Protein AF-0000000079867240 (afdb_homodimer)

Organism: NCBI:txid29920

pLDDT: mean 91.41, std 11.74, range [31.97, 98.94]

Foldseek 3Di:
DPPLPQQAEAEEEEQDDDPLAQSVLVQLVLQVLLCVLDDVRYGYDYLCVQFPDGQQLDADDDPDFQVPDDALVPQPDPNLSRLLVSLLRHQAYEYEFEADPLETDSSNVRSVRSHAQSQAQHEYEYAYEEQWQSVSHVVVVVCCNCPVRVYHDQYYGGYHDDPCNVVHSDYRHNVDGDPSCVVCSVVSSVSSNRNVVVRVD/DPPLPQQAEAEEEEQDDDPLAQSVLVQLVLQVLLCVLDDVRYGYDYLCVQFPDGQQLDADDDPDFQVPDDALVPQPDPNLSRSLVSLLRHQAYEYEFEADPLETDSSNVRSVRSHAQSQAQHEYEYAYEEQWQSVSHVVVVVCCNCPVRVYHDQYYGGYHDDPCCVVHSDYRHNVDGDPSCVVCSVVSSVSSNRNVVVSVD

Solvent-accessible surface area (backbone atoms only — not comparable to full-atom values): 21250 Å² total; per-residue (Å²): 132,79,70,75,80,76,48,64,38,27,30,35,42,68,30,65,74,40,76,75,47,48,61,62,19,50,48,50,44,49,38,54,50,41,49,70,65,32,66,95,57,47,47,58,40,54,43,64,74,61,39,96,52,68,72,52,41,50,64,63,50,66,67,67,57,33,79,79,49,88,49,44,83,70,47,88,48,68,40,53,21,45,48,42,49,38,51,57,62,30,71,32,38,34,40,39,32,54,37,49,54,49,22,59,40,15,32,38,44,14,46,54,58,63,44,36,68,64,38,50,62,34,39,28,39,40,35,27,24,29,77,74,10,16,58,53,18,48,55,50,44,48,45,22,41,39,65,39,35,38,25,36,72,77,35,76,47,61,43,58,44,56,66,62,57,67,78,46,91,47,56,56,37,65,89,59,65,58,72,77,54,63,79,44,45,63,60,51,47,51,40,48,50,55,56,51,56,61,67,76,102,132,79,69,76,78,77,49,65,40,27,30,36,42,69,30,66,73,39,74,72,48,48,62,64,20,49,48,51,43,48,36,52,50,41,48,70,67,34,64,98,59,47,46,60,38,54,43,62,74,64,40,94,52,68,74,52,41,49,64,63,50,65,68,67,60,34,79,79,50,88,49,43,84,70,47,88,47,68,40,52,22,45,48,42,48,38,49,56,61,30,71,31,37,36,40,38,31,55,38,48,54,49,22,60,41,14,32,37,43,16,45,55,58,62,46,36,69,64,39,50,62,35,40,27,37,42,36,26,24,29,79,74,11,16,57,54,18,48,56,50,45,49,44,22,40,40,65,39,37,37,25,35,72,77,35,75,48,62,43,58,44,58,67,61,56,67,79,45,90,46,58,53,37,62,90,60,64,58,72,78,54,64,80,44,46,64,62,52,45,50,40,47,50,55,55,51,58,62,64,76,103

Nearest PDB structures (foldseek):
  1t0i-assembly1_A  TM=8.125E-01  e=3.153E-17  Saccharomyces cerevisiae
  1t0i-assembly1_B  TM=8.218E-01  e=8.470E-16  Saccharomyces cerevisiae
  2fzv-assembly1_C  TM=6.997E-01  e=1.819E-07  Shigella flexneri 2a str. 2457T
  2fzv-assembly1_D  TM=6.361E-01  e=6.736E-08  Shigella flexneri 2a str. 2457T
  1t5b-assembly1_B  TM=5.111E-01  e=1.510E-07  Salmonella enterica subsp. enterica serovar Typhimurium

Radius of gyration: 22.28 Å; Cα contacts (8 Å, |Δi|>4): 803; chains: 2; bounding box: 50×84×54 Å

InterPro domains:
  IPR005025 NADPH-dependent FMN reductase-like domain [PF03358] (11-161)
  IPR029039 Flavoprotein-like superfamily [G3DSA:3.40.50.360] (10-185)
  IPR029039 Flavoprotein-like superfamily [SSF52218] (12-159)
  IPR050712 NAD(P)H-dependent reductase [PTHR30543] (10-150)

Secondary structure (DSSP, 8-state):
---------EEEEE----SS-SHHHHHHHHHHHHHHHS-TT--EEEGGGG-SS----S----SS-GGG--SGGGSSSHHHHHHHHHHHH-S-EEEEEE-BTTB--HHHHHHHHT-SGGGTT-EEEEEEEETTTTHHHHHHHHIIIIIIS--EEEEEEEEEPPTHHHHSS----STT--GGGHHHHHHHHHHHHHHHHHHH-/---------EEEEE----SS-SHHHHHHHHHHHHHHHS-TT--EEEGGGG-SS----S----SS-GGG--SGGGSSSHHHHHHHHHHHH-S-EEEEEEPBTTB--HHHHHHHHT-SGGGTT-EEEEEEEETTTTHHHHHHHHIIIIIIS--EEEEEEEEEPPTHHHHSS----STT--GGGHHHHHHHHHHHHHHHHHHH-

Structure (mmCIF, N/CA/C/O backbone):
data_AF-0000000079867240-model_v1
#
loop_
_entity.id
_entity.type
_entity.pdbx_description
1 polymer 'NADPH-dependent FMN reductase-like domain-containing protein'
#
loop_
_atom_site.group_PDB
_atom_site.id
_atom_site.type_symbol
_atom_site.label_atom_id
_atom_site.label_alt_id
_atom_site.label_comp_id
_atom_site.label_asym_id
_atom_site.label_entity_id
_atom_site.label_seq_id
_atom_site.pdbx_PDB_ins_code
_atom_site.Cartn_x
_atom_site.Cartn_y
_atom_site.Cartn_z
_atom_site.occupancy
_atom_site.B_iso_or_equiv
_atom_site.auth_seq_id
_atom_site.auth_comp_id
_atom_site.auth_asym_id
_atom_site.auth_atom_id
_atom_site.pdbx_PDB_model_num
ATOM 1 N N . MET A 1 1 ? -7.172 -38.188 -30.359 1 31.97 1 MET A N 1
ATOM 2 C CA . MET A 1 1 ? -6.254 -37.062 -30.328 1 31.97 1 MET A CA 1
ATOM 3 C C . MET A 1 1 ? -6.43 -36.25 -29.047 1 31.97 1 MET A C 1
ATOM 5 O O . MET A 1 1 ? -7.441 -35.562 -28.875 1 31.97 1 MET A O 1
ATOM 9 N N . ASN A 1 2 ? -6.082 -36.75 -27.844 1 33.62 2 ASN A N 1
ATOM 10 C CA . ASN A 1 2 ? -6.332 -36.25 -26.5 1 33.62 2 ASN A CA 1
ATOM 11 C C . ASN A 1 2 ? -5.922 -34.781 -26.359 1 33.62 2 ASN A C 1
ATOM 13 O O . ASN A 1 2 ? -4.832 -34.406 -26.781 1 33.62 2 ASN A O 1
ATOM 17 N N . ALA A 1 3 ? -6.812 -33.875 -26.625 1 43.22 3 ALA A N 1
ATOM 18 C CA . ALA A 1 3 ? -6.527 -32.438 -26.469 1 43.22 3 ALA A CA 1
ATOM 19 C C . ALA A 1 3 ? -5.555 -32.188 -25.312 1 43.22 3 ALA A C 1
ATOM 21 O O . ALA A 1 3 ? -5.742 -32.719 -24.219 1 43.22 3 ALA A O 1
ATOM 22 N N . PRO A 1 4 ? -4.258 -32.125 -25.469 1 42.38 4 PRO A N 1
ATOM 23 C CA . PRO A 1 4 ? -3.379 -31.969 -24.312 1 42.38 4 PRO A CA 1
ATOM 24 C C . PRO A 1 4 ? -4.02 -31.141 -23.203 1 42.38 4 PRO A C 1
ATOM 26 O O . PRO A 1 4 ? -4.762 -30.188 -23.469 1 42.38 4 PRO A O 1
ATOM 29 N N . SER A 1 5 ? -4.648 -31.672 -22.172 1 45.91 5 SER A N 1
ATOM 30 C CA . SER A 1 5 ? -5.293 -31.094 -20.984 1 45.91 5 SER A CA 1
ATOM 31 C C . SER A 1 5 ? -4.594 -29.812 -20.547 1 45.91 5 SER A C 1
ATOM 33 O O . SER A 1 5 ? -3.576 -29.859 -19.859 1 45.91 5 SER A O 1
ATOM 35 N N . CYS A 1 6 ? -4.191 -28.859 -21.406 1 52.12 6 CYS A N 1
ATOM 36 C CA . CYS A 1 6 ? -3.389 -27.656 -21.156 1 52.12 6 CYS A CA 1
ATOM 37 C C . CYS A 1 6 ? -3.84 -26.969 -19.875 1 52.12 6 CYS A C 1
ATOM 39 O O . CYS A 1 6 ? -4.918 -26.375 -19.828 1 52.12 6 CYS A O 1
ATOM 41 N N . SER A 1 7 ? -3.4 -27.453 -18.656 1 72.5 7 SER A N 1
ATOM 42 C CA . SER A 1 7 ? -3.771 -26.984 -17.328 1 72.5 7 SER A CA 1
ATOM 43 C C . SER A 1 7 ? -3.574 -25.484 -17.203 1 72.5 7 SER A C 1
ATOM 45 O O . SER A 1 7 ? -2.729 -24.891 -17.875 1 72.5 7 SER A O 1
ATOM 47 N N . THR A 1 8 ? -4.574 -24.656 -16.859 1 86.62 8 THR A N 1
ATOM 48 C CA . THR A 1 8 ? -4.52 -23.219 -16.594 1 86.62 8 THR A CA 1
ATOM 49 C C . THR A 1 8 ? -3.266 -22.875 -15.797 1 86.62 8 THR A C 1
ATOM 51 O O . THR A 1 8 ? -2.953 -23.516 -14.797 1 86.62 8 THR A O 1
ATOM 54 N N . PRO A 1 9 ? -2.48 -22.016 -16.391 1 93.06 9 PRO A N 1
ATOM 55 C CA . PRO A 1 9 ? -1.22 -21.688 -15.727 1 93.06 9 PRO A CA 1
ATOM 56 C C . PRO A 1 9 ? -1.43 -20.953 -14.398 1 93.06 9 PRO A C 1
ATOM 58 O O . PRO A 1 9 ? -2.484 -20.359 -14.172 1 93.06 9 PRO A O 1
ATOM 61 N N . ALA A 1 10 ? -0.453 -21.094 -13.492 1 95.44 10 ALA A N 1
ATOM 62 C CA . ALA A 1 10 ? -0.362 -20.203 -12.344 1 95.44 10 ALA A CA 1
ATOM 63 C C . ALA A 1 10 ? 0.084 -18.812 -12.766 1 95.44 10 ALA A C 1
ATOM 65 O O . ALA A 1 10 ? 0.698 -18.641 -13.828 1 95.44 10 ALA A O 1
ATOM 66 N N . ALA A 1 11 ? -0.232 -17.891 -11.977 1 97.38 11 ALA A N 1
ATOM 67 C CA . ALA A 1 11 ? 0.077 -16.5 -12.328 1 97.38 11 ALA A CA 1
ATOM 68 C C . ALA A 1 11 ? 1.171 -15.938 -11.422 1 97.38 11 ALA A C 1
ATOM 70 O O . ALA A 1 11 ? 1.122 -16.094 -10.203 1 97.38 11 ALA A O 1
ATOM 71 N N . LEU A 1 12 ? 2.156 -15.312 -12.062 1 98.44 12 LEU A N 1
ATOM 72 C CA . LEU A 1 12 ? 3.18 -14.547 -11.352 1 98.44 12 LEU A CA 1
ATOM 73 C C . LEU A 1 12 ? 2.855 -13.062 -11.375 1 98.44 12 LEU A C 1
ATOM 75 O O . LEU A 1 12 ? 2.826 -12.438 -12.438 1 98.44 12 LEU A O 1
ATOM 79 N N . ILE A 1 13 ? 2.613 -12.523 -10.18 1 98.56 13 ILE A N 1
ATOM 80 C CA . ILE A 1 13 ? 2.402 -11.086 -10.023 1 98.56 13 ILE A CA 1
ATOM 81 C C . ILE A 1 13 ? 3.711 -10.414 -9.617 1 98.56 13 ILE A C 1
ATOM 83 O O . ILE A 1 13 ? 4.293 -10.742 -8.586 1 98.56 13 ILE A O 1
ATOM 87 N N . VAL A 1 14 ? 4.156 -9.5 -10.477 1 97.06 14 VAL A N 1
ATOM 88 C CA . VAL A 1 14 ? 5.316 -8.688 -10.141 1 97.06 14 VAL A CA 1
ATOM 89 C C . VAL A 1 14 ? 4.863 -7.383 -9.484 1 97.06 14 VAL A C 1
ATOM 91 O O . VAL A 1 14 ? 4.141 -6.594 -10.102 1 97.06 14 VAL A O 1
ATOM 94 N N . GLY A 1 15 ? 5.293 -7.141 -8.305 1 96.5 15 GLY A N 1
ATOM 95 C CA . GLY A 1 15 ? 4.707 -6.141 -7.426 1 96.5 15 GLY A CA 1
ATOM 96 C C . GLY A 1 15 ? 5.223 -4.738 -7.688 1 96.5 15 GLY A C 1
ATOM 97 O O . GLY A 1 15 ? 4.824 -3.789 -7.012 1 96.5 15 GLY A O 1
ATOM 98 N N . THR A 1 16 ? 6.172 -4.57 -8.641 1 91.25 16 THR A N 1
ATOM 99 C CA . THR A 1 16 ? 6.688 -3.246 -8.969 1 91.25 16 THR A CA 1
ATOM 100 C C . THR A 1 16 ? 6.68 -3.018 -10.477 1 91.25 16 THR A C 1
ATOM 102 O O . THR A 1 16 ? 6.785 -3.969 -11.25 1 91.25 16 THR A O 1
ATOM 105 N N . VAL A 1 17 ? 6.5 -1.771 -10.859 1 86.56 17 VAL A N 1
ATOM 106 C CA . VAL A 1 17 ? 6.516 -1.418 -12.273 1 86.56 17 VAL A CA 1
ATOM 107 C C . VAL A 1 17 ? 7.672 -0.459 -12.555 1 86.56 17 VAL A C 1
ATOM 109 O O . VAL A 1 17 ? 7.723 0.16 -13.617 1 86.56 17 VAL A O 1
ATOM 112 N N . ARG A 1 18 ? 8.531 -0.324 -11.562 1 83.75 18 ARG A N 1
ATOM 113 C CA . ARG A 1 18 ? 9.711 0.493 -11.836 1 83.75 18 ARG A CA 1
ATOM 114 C C . ARG A 1 18 ? 10.531 -0.088 -12.984 1 83.75 18 ARG A C 1
ATOM 116 O O . ARG A 1 18 ? 10.703 -1.305 -13.078 1 83.75 18 ARG A O 1
ATOM 123 N N . THR A 1 19 ? 10.984 0.651 -13.898 1 75.06 19 THR A N 1
ATOM 124 C CA . THR A 1 19 ? 11.641 0.213 -15.125 1 75.06 19 THR A CA 1
ATOM 125 C C . THR A 1 19 ? 13.023 -0.348 -14.828 1 75.06 19 THR A C 1
ATOM 127 O O . THR A 1 19 ? 13.477 -1.285 -15.492 1 75.06 19 THR A O 1
ATOM 130 N N . SER A 1 20 ? 13.789 0.245 -13.961 1 73.44 20 SER A N 1
ATOM 131 C CA . SER A 1 20 ? 15.125 -0.239 -13.617 1 73.44 20 SER A CA 1
ATOM 132 C C . SER A 1 20 ? 15.109 -0.995 -12.289 1 73.44 20 SER A C 1
ATOM 134 O O . SER A 1 20 ? 15.461 -0.437 -11.25 1 73.44 20 SER A O 1
ATOM 136 N N . ASN A 1 21 ? 14.492 -2.279 -12.469 1 77.38 21 ASN A N 1
ATOM 137 C CA . ASN A 1 21 ? 14.398 -2.996 -11.203 1 77.38 21 ASN A CA 1
ATOM 138 C C . ASN A 1 21 ? 14.844 -4.449 -11.352 1 77.38 21 ASN A C 1
ATOM 140 O O . ASN A 1 21 ? 15.078 -4.922 -12.461 1 77.38 21 ASN A O 1
ATOM 144 N N . ASN A 1 22 ? 15.062 -5.027 -10.273 1 89.44 22 ASN A N 1
ATOM 145 C CA . ASN A 1 22 ? 15.484 -6.426 -10.227 1 89.44 22 ASN A CA 1
ATOM 146 C C . ASN A 1 22 ? 14.297 -7.371 -10.406 1 89.44 22 ASN A C 1
ATOM 148 O O . ASN A 1 22 ? 14.484 -8.578 -10.562 1 89.44 22 ASN A O 1
ATOM 152 N N . GLY A 1 23 ? 13.109 -6.82 -10.43 1 92.31 23 GLY A N 1
ATOM 153 C CA . GLY A 1 23 ? 11.898 -7.629 -10.484 1 92.31 23 GLY A CA 1
ATOM 154 C C . GLY A 1 23 ? 11.797 -8.461 -11.742 1 92.31 23 GLY A C 1
ATOM 155 O O . GLY A 1 23 ? 11.414 -9.633 -11.688 1 92.31 23 GLY A O 1
ATOM 156 N N . ASP A 1 24 ? 12.203 -7.918 -12.891 1 90.62 24 ASP A N 1
ATOM 157 C CA . ASP A 1 24 ? 12.109 -8.633 -14.156 1 90.62 24 ASP A CA 1
ATOM 158 C C . ASP A 1 24 ? 13.039 -9.844 -14.18 1 90.62 24 ASP A C 1
ATOM 160 O O . ASP A 1 24 ? 12.641 -10.938 -14.578 1 90.62 24 ASP A O 1
ATOM 164 N N . GLY A 1 25 ? 14.25 -9.586 -13.781 1 92.31 25 GLY A N 1
ATOM 165 C CA . GLY A 1 25 ? 15.211 -10.68 -13.727 1 92.31 25 GLY A CA 1
ATOM 166 C C . GLY A 1 25 ? 14.812 -11.781 -12.758 1 92.31 25 GLY A C 1
ATOM 167 O O . GLY A 1 25 ? 14.914 -12.961 -13.078 1 92.31 25 GLY A O 1
ATOM 168 N N . LEU A 1 26 ? 14.344 -11.406 -11.57 1 96.12 26 LEU A N 1
ATOM 169 C CA . LEU A 1 26 ? 13.898 -12.367 -10.57 1 96.12 26 LEU A CA 1
ATOM 170 C C . LEU A 1 26 ? 12.672 -13.133 -11.07 1 96.12 26 LEU A C 1
ATOM 172 O O . LEU A 1 26 ? 12.547 -14.336 -10.812 1 96.12 26 LEU A O 1
ATOM 176 N N . ALA A 1 27 ? 11.805 -12.438 -11.766 1 96.31 27 ALA A N 1
ATOM 177 C CA . ALA A 1 27 ? 10.617 -13.086 -12.328 1 96.31 27 ALA A CA 1
ATOM 178 C C . ALA A 1 27 ? 11.008 -14.172 -13.328 1 96.31 27 ALA A C 1
ATOM 180 O O . ALA A 1 27 ? 10.492 -15.297 -13.266 1 96.31 27 ALA A O 1
ATOM 181 N N . ALA A 1 28 ? 11.891 -13.844 -14.219 1 94.38 28 ALA A N 1
ATOM 182 C CA . ALA A 1 28 ? 12.367 -14.812 -15.203 1 94.38 28 ALA A CA 1
ATOM 183 C C . ALA A 1 28 ? 13.016 -16.016 -14.516 1 94.38 28 ALA A C 1
ATOM 185 O O . ALA A 1 28 ? 12.781 -17.156 -14.906 1 94.38 28 ALA A O 1
ATOM 186 N N . TRP A 1 29 ? 13.805 -15.695 -13.531 1 95.88 29 TRP A N 1
ATOM 187 C CA . TRP A 1 29 ? 14.477 -16.75 -12.781 1 95.88 29 TRP A CA 1
ATOM 188 C C . TRP A 1 29 ? 13.461 -17.656 -12.086 1 95.88 29 TRP A C 1
ATOM 190 O O . TRP A 1 29 ? 13.57 -18.875 -12.133 1 95.88 29 TRP A O 1
ATOM 200 N N . LEU A 1 30 ? 12.438 -17.109 -11.43 1 97.12 30 LEU A N 1
ATOM 201 C CA . LEU A 1 30 ? 11.398 -17.875 -10.75 1 97.12 30 LEU A CA 1
ATOM 202 C C . LEU A 1 30 ? 10.633 -18.75 -11.727 1 97.12 30 LEU A C 1
ATOM 204 O O . LEU A 1 30 ? 10.312 -19.891 -11.422 1 97.12 30 LEU A O 1
ATOM 208 N N . MET A 1 31 ? 10.289 -18.156 -12.844 1 95.69 31 MET A N 1
ATOM 209 C CA . MET A 1 31 ? 9.562 -18.938 -13.852 1 95.69 31 MET A CA 1
ATOM 210 C C . MET A 1 31 ? 10.383 -20.125 -14.32 1 95.69 31 MET A C 1
ATOM 212 O O . MET A 1 31 ? 9.852 -21.219 -14.492 1 95.69 31 MET A O 1
ATOM 216 N N . ALA A 1 32 ? 11.68 -19.969 -14.5 1 93 32 ALA A N 1
ATOM 217 C CA . ALA A 1 32 ? 12.562 -21.062 -14.875 1 93 32 ALA A CA 1
ATOM 218 C C . ALA A 1 32 ? 12.602 -22.125 -13.789 1 93 32 ALA A C 1
ATOM 220 O O . ALA A 1 32 ? 12.516 -23.328 -14.078 1 93 32 ALA A O 1
ATOM 221 N N . ARG A 1 33 ? 12.719 -21.641 -12.531 1 93.5 33 ARG A N 1
ATOM 222 C CA . ARG A 1 33 ? 12.742 -22.578 -11.406 1 93.5 33 ARG A CA 1
ATOM 223 C C . ARG A 1 33 ? 11.438 -23.359 -11.32 1 93.5 33 ARG A C 1
ATOM 225 O O . ARG A 1 33 ? 11.453 -24.578 -11.078 1 93.5 33 ARG A O 1
ATOM 232 N N . PHE A 1 34 ? 10.32 -22.672 -11.508 1 95.44 34 PHE A N 1
ATOM 233 C CA . PHE A 1 34 ? 9.008 -23.297 -11.445 1 95.44 34 PHE A CA 1
ATOM 234 C C . PHE A 1 34 ? 8.891 -24.406 -12.469 1 95.44 34 PHE A C 1
ATOM 236 O O . PHE A 1 34 ? 8.391 -25.5 -12.164 1 95.44 34 PHE A O 1
ATOM 243 N N . ASN A 1 35 ? 9.32 -24.141 -13.656 1 87.25 35 ASN A N 1
ATOM 244 C CA . ASN A 1 35 ? 9.258 -25.109 -14.742 1 87.25 35 ASN A CA 1
ATOM 245 C C . ASN A 1 35 ? 10.07 -26.375 -14.422 1 87.25 35 ASN A C 1
ATOM 247 O O . ASN A 1 35 ? 9.703 -27.469 -14.836 1 87.25 35 ASN A O 1
ATOM 251 N N . CYS A 1 36 ? 11.109 -26.188 -13.727 1 87.62 36 CYS A N 1
ATOM 252 C CA . CYS A 1 36 ? 11.945 -27.312 -13.336 1 87.62 36 CYS A CA 1
ATOM 253 C C . CYS A 1 36 ? 11.242 -28.188 -12.305 1 87.62 36 CYS A C 1
ATOM 255 O O . CYS A 1 36 ? 11.352 -29.406 -12.336 1 87.62 36 CYS A O 1
ATOM 257 N N . VAL A 1 37 ? 10.547 -27.516 -11.445 1 89.94 37 VAL A N 1
ATOM 258 C CA . VAL A 1 37 ? 9.883 -28.219 -10.359 1 89.94 37 VAL A CA 1
ATOM 259 C C . VAL A 1 37 ? 8.578 -28.828 -10.859 1 89.94 37 VAL A C 1
ATOM 261 O O . VAL A 1 37 ? 8.203 -29.938 -10.461 1 89.94 37 VAL A O 1
ATOM 264 N N . ALA A 1 38 ? 7.91 -27.984 -11.664 1 82.31 38 ALA A N 1
ATOM 265 C CA . ALA A 1 38 ? 6.586 -28.391 -12.141 1 82.31 38 ALA A CA 1
ATOM 266 C C . ALA A 1 38 ? 6.68 -29.531 -13.148 1 82.31 38 ALA A C 1
ATOM 268 O O . ALA A 1 38 ? 7.66 -29.625 -13.891 1 82.31 38 ALA A O 1
ATOM 269 N N . ASN A 1 39 ? 6.02 -30.672 -12.82 1 68.62 39 ASN A N 1
ATOM 270 C CA . ASN A 1 39 ? 5.906 -31.734 -13.812 1 68.62 39 ASN A CA 1
ATOM 271 C C . ASN A 1 39 ? 5.195 -31.25 -15.07 1 68.62 39 ASN A C 1
ATOM 273 O O . ASN A 1 39 ? 4.316 -30.391 -15 1 68.62 39 ASN A O 1
ATOM 277 N N . SER A 1 40 ? 5.801 -31.078 -16.25 1 62.84 40 SER A N 1
ATOM 278 C CA . SER A 1 40 ? 5.488 -30.672 -17.609 1 62.84 40 SER A CA 1
ATOM 279 C C . SER A 1 40 ? 4.07 -30.109 -17.719 1 62.84 40 SER A C 1
ATOM 281 O O . SER A 1 40 ? 3.719 -29.469 -18.703 1 62.84 40 SER A O 1
ATOM 283 N N . ASN A 1 41 ? 3.197 -30.141 -16.609 1 70.75 41 ASN A N 1
ATOM 284 C CA . ASN A 1 41 ? 1.799 -29.875 -16.938 1 70.75 41 ASN A CA 1
ATOM 285 C C . ASN A 1 41 ? 1.366 -28.484 -16.438 1 70.75 41 ASN A C 1
ATOM 287 O O . ASN A 1 41 ? 0.322 -27.984 -16.844 1 70.75 41 ASN A O 1
ATOM 291 N N . THR A 1 42 ? 2.139 -27.844 -15.578 1 85.06 42 THR A N 1
ATOM 292 C CA . THR A 1 42 ? 1.734 -26.531 -15.086 1 85.06 42 THR A CA 1
ATOM 293 C C . THR A 1 42 ? 2.855 -25.516 -15.273 1 85.06 42 THR A C 1
ATOM 295 O O . THR A 1 42 ? 4.016 -25.797 -14.969 1 85.06 42 THR A O 1
ATOM 298 N N . LYS A 1 43 ? 2.451 -24.422 -15.914 1 91.69 43 LYS A N 1
ATOM 299 C CA . LYS A 1 43 ? 3.428 -23.359 -16.141 1 91.69 43 LYS A CA 1
ATOM 300 C C . LYS A 1 43 ? 3.143 -22.156 -15.25 1 91.69 43 LYS A C 1
ATOM 302 O O . LYS A 1 43 ? 2.027 -22 -14.742 1 91.69 43 LYS A O 1
ATOM 307 N N . LEU A 1 44 ? 4.168 -21.5 -14.984 1 96 44 LEU A N 1
ATOM 308 C CA . LEU A 1 44 ? 4.07 -20.188 -14.352 1 96 44 LEU A CA 1
ATOM 309 C C . LEU A 1 44 ? 4.258 -19.062 -15.383 1 96 44 LEU A C 1
ATOM 311 O O . LEU A 1 44 ? 5.258 -19.047 -16.094 1 96 44 LEU A O 1
ATOM 315 N N . VAL A 1 45 ? 3.25 -18.219 -15.484 1 96.12 45 VAL A N 1
ATOM 316 C CA . VAL A 1 45 ? 3.33 -17.141 -16.469 1 96.12 45 VAL A CA 1
ATOM 317 C C . VAL A 1 45 ? 3.084 -15.805 -15.773 1 96.12 45 VAL A C 1
ATOM 319 O O . VAL A 1 45 ? 2.5 -15.758 -14.688 1 96.12 45 VAL A O 1
ATOM 322 N N . LEU A 1 46 ? 3.547 -14.766 -16.391 1 97.25 46 LEU A N 1
ATOM 323 C CA . LEU A 1 46 ? 3.24 -13.438 -15.875 1 97.25 46 LEU A CA 1
ATOM 324 C C . LEU A 1 46 ? 1.737 -13.18 -15.898 1 97.25 46 LEU A C 1
ATOM 326 O O . LEU A 1 46 ? 1.059 -13.523 -16.875 1 97.25 46 LEU A O 1
ATOM 330 N N . ALA A 1 47 ? 1.278 -12.555 -14.812 1 97.38 47 ALA A N 1
ATOM 331 C CA . ALA A 1 47 ? -0.144 -12.227 -14.734 1 97.38 47 ALA A CA 1
ATOM 332 C C . ALA A 1 47 ? -0.573 -11.367 -15.922 1 97.38 47 ALA A C 1
ATOM 334 O O . ALA A 1 47 ? -1.68 -11.516 -16.438 1 97.38 47 ALA A O 1
ATOM 335 N N . SER A 1 48 ? 0.323 -10.477 -16.328 1 95.62 48 SER A N 1
ATOM 336 C CA . SER A 1 48 ? 0.018 -9.57 -17.438 1 95.62 48 SER A CA 1
ATOM 337 C C . SER A 1 48 ? -0.215 -10.344 -18.734 1 95.62 48 SER A C 1
ATOM 339 O O . SER A 1 48 ? -0.835 -9.82 -19.656 1 95.62 48 SER A O 1
ATOM 341 N N . GLU A 1 49 ? 0.207 -11.555 -18.859 1 95.69 49 GLU A N 1
ATOM 342 C CA . GLU A 1 49 ? 0.065 -12.367 -20.062 1 95.69 49 GLU A CA 1
ATOM 343 C C . GLU A 1 49 ? -1.277 -13.094 -20.078 1 95.69 49 GLU A C 1
ATOM 345 O O . GLU A 1 49 ? -1.651 -13.688 -21.094 1 95.69 49 GLU A O 1
ATOM 350 N N . LEU A 1 50 ? -2.008 -13.016 -19 1 95.38 50 LEU A N 1
ATOM 351 C CA . LEU A 1 50 ? -3.27 -13.742 -18.891 1 95.38 50 LEU A CA 1
ATOM 352 C C . LEU A 1 50 ? -4.438 -12.867 -19.344 1 95.38 50 LEU A C 1
ATOM 354 O O . LEU A 1 50 ? -5.582 -13.32 -19.375 1 95.38 50 LEU A O 1
ATOM 358 N N . MET A 1 51 ? -4.16 -11.641 -19.609 1 93.81 51 MET A N 1
ATOM 359 C CA . MET A 1 51 ? -5.219 -10.727 -20.047 1 93.81 51 MET A CA 1
ATOM 360 C C . MET A 1 51 ? -4.734 -9.828 -21.172 1 93.81 51 MET A C 1
ATOM 362 O O . MET A 1 51 ? -3.531 -9.656 -21.375 1 93.81 51 MET A O 1
ATOM 366 N N . GLU A 1 52 ? -5.652 -9.258 -21.938 1 93.5 52 GLU A N 1
ATOM 367 C CA . GLU A 1 52 ? -5.359 -8.422 -23.094 1 93.5 52 GLU A CA 1
ATOM 368 C C . GLU A 1 52 ? -5.242 -6.953 -22.703 1 93.5 52 GLU A C 1
ATOM 370 O O . GLU A 1 52 ? -4.707 -6.145 -23.469 1 93.5 52 GLU A O 1
ATOM 375 N N . LEU A 1 53 ? -5.684 -6.625 -21.562 1 95.06 53 LEU A N 1
ATOM 376 C CA . LEU A 1 53 ? -5.617 -5.258 -21.047 1 95.06 53 LEU A CA 1
ATOM 377 C C . LEU A 1 53 ? -4.52 -5.121 -20 1 95.06 53 LEU A C 1
ATOM 379 O O . LEU A 1 53 ? -4.117 -6.109 -19.391 1 95.06 53 LEU A O 1
ATOM 383 N N . PRO A 1 54 ? -4.031 -3.924 -19.844 1 95.81 54 PRO A N 1
ATOM 384 C CA . PRO A 1 54 ? -3.039 -3.732 -18.781 1 95.81 54 PRO A CA 1
ATOM 385 C C . PRO A 1 54 ? -3.586 -4.062 -17.391 1 95.81 54 PRO A C 1
ATOM 387 O O . PRO A 1 54 ? -4.773 -3.859 -17.125 1 95.81 54 PRO A O 1
ATOM 390 N N . LEU A 1 55 ? -2.701 -4.574 -16.562 1 97.25 55 LEU A N 1
ATOM 391 C CA . LEU A 1 55 ? -3.086 -4.789 -15.164 1 97.25 55 LEU A CA 1
ATOM 392 C C . LEU A 1 55 ? -3.604 -3.498 -14.539 1 97.25 55 LEU A C 1
ATOM 394 O O . LEU A 1 55 ? -3.041 -2.424 -14.766 1 97.25 55 LEU A O 1
ATOM 398 N N . PRO A 1 56 ? -4.688 -3.539 -13.844 1 97.06 56 PRO A N 1
ATOM 399 C CA . PRO A 1 56 ? -5.199 -2.34 -13.18 1 97.06 56 PRO A CA 1
ATOM 400 C C . PRO A 1 56 ? -4.422 -1.988 -11.914 1 97.06 56 PRO A C 1
ATOM 402 O O . PRO A 1 56 ? -4.848 -2.326 -10.805 1 97.06 56 PRO A O 1
ATOM 405 N N . ILE A 1 57 ? -3.391 -1.225 -12.055 1 96.25 57 ILE A N 1
ATOM 406 C CA . ILE A 1 57 ? -2.48 -0.949 -10.945 1 96.25 57 ILE A CA 1
ATOM 407 C C . ILE A 1 57 ? -2.773 0.434 -10.375 1 96.25 57 ILE A C 1
ATOM 409 O O . ILE A 1 57 ? -2.125 0.864 -9.414 1 96.25 57 ILE A O 1
ATOM 413 N N . GLY A 1 58 ? -3.746 1.136 -10.906 1 94.88 58 GLY A N 1
ATOM 414 C CA . GLY A 1 58 ? -4.145 2.439 -10.398 1 94.88 58 GLY A CA 1
ATOM 415 C C . GLY A 1 58 ? -4.992 2.357 -9.141 1 94.88 58 GLY A C 1
ATOM 416 O O . GLY A 1 58 ? -5.312 1.263 -8.672 1 94.88 58 GLY A O 1
ATOM 417 N N . PRO A 1 59 ? -5.328 3.42 -8.617 1 94.5 59 PRO A N 1
ATOM 418 C CA . PRO A 1 59 ? -6.102 3.432 -7.379 1 94.5 59 PRO A CA 1
ATOM 419 C C . PRO A 1 59 ? -7.496 2.83 -7.547 1 94.5 59 PRO A C 1
ATOM 421 O O . PRO A 1 59 ? -8.055 2.863 -8.648 1 94.5 59 PRO A O 1
ATOM 424 N N . VAL A 1 60 ? -7.98 2.293 -6.492 1 92.56 60 VAL A N 1
ATOM 425 C CA . VAL A 1 60 ? -9.352 1.793 -6.473 1 92.56 60 VAL A CA 1
ATOM 426 C C . VAL A 1 60 ? -10.328 2.965 -6.395 1 92.56 60 VAL A C 1
ATOM 428 O O . VAL A 1 60 ? -10.383 3.67 -5.387 1 92.56 60 VAL A O 1
ATOM 431 N N . MET A 1 61 ? -11.102 3.141 -7.453 1 87.69 61 MET A N 1
ATOM 432 C CA . MET A 1 61 ? -12 4.285 -7.531 1 87.69 61 MET A CA 1
ATOM 433 C C . MET A 1 61 ? -13.461 3.832 -7.578 1 87.69 61 MET A C 1
ATOM 435 O O . MET A 1 61 ? -14.375 4.648 -7.469 1 87.69 61 MET A O 1
ATOM 439 N N . ASP A 1 62 ? -13.664 2.555 -7.781 1 83.31 62 ASP A N 1
ATOM 440 C CA . ASP A 1 62 ? -15.016 2.02 -7.902 1 83.31 62 ASP A CA 1
ATOM 441 C C . ASP A 1 62 ? -15.859 2.375 -6.68 1 83.31 62 ASP A C 1
ATOM 443 O O . ASP A 1 62 ? -15.422 2.188 -5.539 1 83.31 62 ASP A O 1
ATOM 447 N N . PRO A 1 63 ? -17.047 2.85 -6.902 1 79.75 63 PRO A N 1
ATOM 448 C CA . PRO A 1 63 ? -17.906 3.201 -5.773 1 79.75 63 PRO A CA 1
ATOM 449 C C . PRO A 1 63 ? -18.422 1.974 -5.031 1 79.75 63 PRO A C 1
ATOM 451 O O . PRO A 1 63 ? -18.797 2.068 -3.854 1 79.75 63 PRO A O 1
ATOM 454 N N . VAL A 1 64 ? -18.5 0.856 -5.805 1 83.12 64 VAL A N 1
ATOM 455 C CA . VAL A 1 64 ? -18.938 -0.385 -5.18 1 83.12 64 VAL A CA 1
ATOM 456 C C . VAL A 1 64 ? -17.734 -1.172 -4.676 1 83.12 64 VAL A C 1
ATOM 458 O O . VAL A 1 64 ? -16.75 -1.348 -5.402 1 83.12 64 VAL A O 1
ATOM 461 N N . ILE A 1 65 ? -17.812 -1.557 -3.41 1 86.94 65 ILE A N 1
ATOM 462 C CA . ILE A 1 65 ? -16.688 -2.303 -2.836 1 86.94 65 ILE A CA 1
ATOM 463 C C . ILE A 1 65 ? -16.609 -3.68 -3.49 1 86.94 65 ILE A C 1
ATOM 465 O O . ILE A 1 65 ? -17.625 -4.293 -3.799 1 86.94 65 ILE A O 1
ATOM 469 N N . ALA A 1 66 ? -15.484 -4.195 -3.635 1 92.62 66 ALA A N 1
ATOM 470 C CA . ALA A 1 66 ? -15.234 -5.457 -4.328 1 92.62 66 ALA A CA 1
ATOM 471 C C . ALA A 1 66 ? -15.922 -6.617 -3.617 1 92.62 66 ALA A C 1
ATOM 473 O O . ALA A 1 66 ? -16.375 -7.566 -4.262 1 92.62 66 ALA A O 1
ATOM 474 N N . ALA A 1 67 ? -16.047 -6.547 -2.322 1 91.81 67 ALA A N 1
ATOM 475 C CA . ALA A 1 67 ? -16.641 -7.613 -1.528 1 91.81 67 ALA A CA 1
ATOM 476 C C . ALA A 1 67 ? -18.109 -7.809 -1.898 1 91.81 67 ALA A C 1
ATOM 478 O O . ALA A 1 67 ? -18.688 -8.867 -1.641 1 91.81 67 ALA A O 1
ATOM 479 N N . ALA A 1 68 ? -18.719 -6.805 -2.49 1 89.62 68 ALA A N 1
ATOM 480 C CA . ALA A 1 68 ? -20.141 -6.852 -2.855 1 89.62 68 ALA A CA 1
ATOM 481 C C . ALA A 1 68 ? -20.312 -7.336 -4.293 1 89.62 68 ALA A C 1
ATOM 483 O O . ALA A 1 68 ? -21.453 -7.508 -4.762 1 89.62 68 ALA A O 1
ATOM 484 N N . ILE A 1 69 ? -19.234 -7.574 -4.973 1 91.31 69 ILE A N 1
ATOM 485 C CA . ILE A 1 69 ? -19.266 -7.977 -6.371 1 91.31 69 ILE A CA 1
ATOM 486 C C . ILE A 1 69 ? -19.25 -9.5 -6.473 1 91.31 69 ILE A C 1
ATOM 488 O O . ILE A 1 69 ? -18.391 -10.156 -5.871 1 91.31 69 ILE A O 1
ATOM 492 N N . GLY A 1 70 ? -20.172 -10.031 -7.258 1 89.94 70 GLY A N 1
ATOM 493 C CA . GLY A 1 70 ? -20.312 -11.477 -7.305 1 89.94 70 GLY A CA 1
ATOM 494 C C . GLY A 1 70 ? -19.766 -12.086 -8.578 1 89.94 70 GLY A C 1
ATOM 495 O O . GLY A 1 70 ? -19.562 -13.305 -8.656 1 89.94 70 GLY A O 1
ATOM 496 N N . SER A 1 71 ? -19.672 -11.234 -9.594 1 93.31 71 SER A N 1
ATOM 497 C CA . SER A 1 71 ? -19.188 -11.727 -10.883 1 93.31 71 SER A CA 1
ATOM 498 C C . SER A 1 71 ? -18.312 -10.688 -11.586 1 93.31 71 SER A C 1
ATOM 500 O O . SER A 1 71 ? -18.453 -9.492 -11.352 1 93.31 71 SER A O 1
ATOM 502 N N . PRO A 1 72 ? -17.375 -11.18 -12.406 1 93.75 72 PRO A N 1
ATOM 503 C CA . PRO A 1 72 ? -16.438 -10.281 -13.078 1 93.75 72 PRO A CA 1
ATOM 504 C C . PRO A 1 72 ? -17.141 -9.172 -13.852 1 93.75 72 PRO A C 1
ATOM 506 O O . PRO A 1 72 ? -16.672 -8.031 -13.867 1 93.75 72 PRO A O 1
ATOM 509 N N . GLN A 1 73 ? -18.281 -9.461 -14.445 1 93.81 73 GLN A N 1
ATOM 510 C CA . GLN A 1 73 ? -18.953 -8.508 -15.32 1 93.81 73 GLN A CA 1
ATOM 511 C C . GLN A 1 73 ? -19.562 -7.359 -14.516 1 93.81 73 GLN A C 1
ATOM 513 O O . GLN A 1 73 ? -19.953 -6.336 -15.086 1 93.81 73 GLN A O 1
ATOM 518 N N . GLU A 1 74 ? -19.641 -7.492 -13.234 1 94.38 74 GLU A N 1
ATOM 519 C CA . GLU A 1 74 ? -20.266 -6.492 -12.383 1 94.38 74 GLU A CA 1
ATOM 520 C C . GLU A 1 74 ? -19.281 -5.371 -12.031 1 94.38 74 GLU A C 1
ATOM 522 O O . GLU A 1 74 ? -19.688 -4.312 -11.547 1 94.38 74 GLU A O 1
ATOM 527 N N . TYR A 1 75 ? -18.016 -5.598 -12.258 1 95.31 75 TYR A N 1
ATOM 528 C CA . TYR A 1 75 ? -17.062 -4.504 -12.094 1 95.31 75 TYR A CA 1
ATOM 529 C C . TYR A 1 75 ? -17.266 -3.436 -13.164 1 95.31 75 TYR A C 1
ATOM 531 O O . TYR A 1 75 ? -17.562 -3.752 -14.32 1 95.31 75 TYR A O 1
ATOM 539 N N . ALA A 1 76 ? -17.078 -2.203 -12.844 1 92.69 76 ALA A N 1
ATOM 540 C CA . ALA A 1 76 ? -17.328 -1.094 -13.758 1 92.69 76 ALA A CA 1
ATOM 541 C C . ALA A 1 76 ? -16.203 -0.941 -14.773 1 92.69 76 ALA A C 1
ATOM 543 O O . ALA A 1 76 ? -16.438 -0.652 -15.945 1 92.69 76 ALA A O 1
ATOM 544 N N . ASP A 1 77 ? -15 -1.138 -14.406 1 95.25 77 ASP A N 1
ATOM 545 C CA . ASP A 1 77 ? -13.805 -0.927 -15.219 1 95.25 77 ASP A CA 1
ATOM 546 C C . ASP A 1 77 ? -13.461 -2.178 -16.031 1 95.25 77 ASP A C 1
ATOM 548 O O . ASP A 1 77 ? -13.234 -3.248 -15.453 1 95.25 77 ASP A O 1
ATOM 552 N N . PRO A 1 78 ? -13.352 -2.057 -17.344 1 96.75 78 PRO A N 1
ATOM 553 C CA . PRO A 1 78 ? -13.039 -3.223 -18.172 1 96.75 78 PRO A CA 1
ATOM 554 C C . PRO A 1 78 ? -11.719 -3.893 -17.781 1 96.75 78 PRO A C 1
ATOM 556 O O . PRO A 1 78 ? -11.602 -5.117 -17.859 1 96.75 78 PRO A O 1
ATOM 559 N N . ALA A 1 79 ? -10.75 -3.146 -17.391 1 97.06 79 ALA A N 1
ATOM 560 C CA . ALA A 1 79 ? -9.484 -3.73 -16.969 1 97.06 79 ALA A CA 1
ATOM 561 C C . ALA A 1 79 ? -9.656 -4.562 -15.703 1 97.06 79 ALA A C 1
ATOM 563 O O . ALA A 1 79 ? -9.016 -5.605 -15.547 1 97.06 79 ALA A O 1
ATOM 564 N N . VAL A 1 80 ? -10.5 -4.102 -14.812 1 97.56 80 VAL A N 1
ATOM 565 C CA . VAL A 1 80 ? -10.766 -4.836 -13.578 1 97.56 80 VAL A CA 1
ATOM 566 C C . VAL A 1 80 ? -11.57 -6.094 -13.891 1 97.56 80 VAL A C 1
ATOM 568 O O . VAL A 1 80 ? -11.352 -7.141 -13.273 1 97.56 80 VAL A O 1
ATOM 571 N N . GLN A 1 81 ? -12.484 -5.984 -14.859 1 97.25 81 GLN A N 1
ATOM 572 C CA . GLN A 1 81 ? -13.203 -7.18 -15.305 1 97.25 81 GLN A CA 1
ATOM 573 C C . GLN A 1 81 ? -12.227 -8.242 -15.82 1 97.25 81 GLN A C 1
ATOM 575 O O . GLN A 1 81 ? -12.305 -9.398 -15.414 1 97.25 81 GLN A O 1
ATOM 580 N N . ALA A 1 82 ? -11.391 -7.801 -16.688 1 97.94 82 ALA A N 1
ATOM 581 C CA . ALA A 1 82 ? -10.406 -8.719 -17.266 1 97.94 82 ALA A CA 1
ATOM 582 C C . ALA A 1 82 ? -9.531 -9.32 -16.172 1 97.94 82 ALA A C 1
ATOM 584 O O . ALA A 1 82 ? -9.219 -10.516 -16.188 1 97.94 82 ALA A O 1
ATOM 585 N N . TRP A 1 83 ? -9.117 -8.531 -15.234 1 98.25 83 TRP A N 1
ATOM 586 C CA . TRP A 1 83 ? -8.312 -8.977 -14.094 1 98.25 83 TRP A CA 1
ATOM 587 C C . TRP A 1 83 ? -9.078 -10 -13.258 1 98.25 83 TRP A C 1
ATOM 589 O O . TRP A 1 83 ? -8.523 -11.031 -12.883 1 98.25 83 TRP A O 1
ATOM 599 N N . SER A 1 84 ? -10.305 -9.719 -13 1 97.81 84 SER A N 1
ATOM 600 C CA . SER A 1 84 ? -11.156 -10.648 -12.266 1 97.81 84 SER A CA 1
ATOM 601 C C . SER A 1 84 ? -11.242 -12 -12.969 1 97.81 84 SER A C 1
ATOM 603 O O . SER A 1 84 ? -11.109 -13.047 -12.336 1 97.81 84 SER A O 1
ATOM 605 N N . TRP A 1 85 ? -11.422 -11.969 -14.242 1 97.31 85 TRP A N 1
ATOM 606 C CA . TRP A 1 85 ? -11.484 -13.195 -15.023 1 97.31 85 TRP A CA 1
ATOM 607 C C . TRP A 1 85 ? -10.164 -13.961 -14.93 1 97.31 85 TRP A C 1
ATOM 609 O O . TRP A 1 85 ? -10.156 -15.172 -14.695 1 97.31 85 TRP A O 1
ATOM 619 N N . ALA A 1 86 ? -9.102 -13.234 -15.102 1 97.25 86 ALA A N 1
ATOM 620 C CA . ALA A 1 86 ? -7.781 -13.859 -15.07 1 97.25 86 ALA A CA 1
ATOM 621 C C . ALA A 1 86 ? -7.516 -14.523 -13.727 1 97.25 86 ALA A C 1
ATOM 623 O O . ALA A 1 86 ? -7.086 -15.68 -13.672 1 97.25 86 ALA A O 1
ATOM 624 N N . VAL A 1 87 ? -7.781 -13.836 -12.648 1 97.75 87 VAL A N 1
ATOM 625 C CA . VAL A 1 87 ? -7.508 -14.344 -11.305 1 97.75 87 VAL A CA 1
ATOM 626 C C . VAL A 1 87 ? -8.422 -15.523 -11 1 97.75 87 VAL A C 1
ATOM 628 O O . VAL A 1 87 ? -7.992 -16.516 -10.414 1 97.75 87 VAL A O 1
ATOM 631 N N . THR A 1 88 ? -9.656 -15.375 -11.406 1 96.31 88 THR A N 1
ATOM 632 C CA . THR A 1 88 ? -10.602 -16.469 -11.18 1 96.31 88 THR A CA 1
ATOM 633 C C . THR A 1 88 ? -10.148 -17.734 -11.898 1 96.31 88 THR A C 1
ATOM 635 O O . THR A 1 88 ? -10.258 -18.828 -11.344 1 96.31 88 THR A O 1
ATOM 638 N N . ALA A 1 89 ? -9.602 -17.594 -13.016 1 94.12 89 ALA A N 1
ATOM 639 C CA . ALA A 1 89 ? -9.242 -18.734 -13.859 1 94.12 89 ALA A CA 1
ATOM 640 C C . ALA A 1 89 ? -7.938 -19.359 -13.391 1 94.12 89 ALA A C 1
ATOM 642 O O . ALA A 1 89 ? -7.668 -20.531 -13.695 1 94.12 89 ALA A O 1
ATOM 643 N N . THR A 1 90 ? -7.07 -18.625 -12.703 1 95.31 90 THR A N 1
ATOM 644 C CA . THR A 1 90 ? -5.758 -19.141 -12.32 1 95.31 90 THR A CA 1
ATOM 645 C C . THR A 1 90 ? -5.859 -20.016 -11.07 1 95.31 90 THR A C 1
ATOM 647 O O . THR A 1 90 ? -6.531 -19.641 -10.102 1 95.31 90 THR A O 1
ATOM 650 N N . PRO A 1 91 ? -5.133 -21.156 -11.062 1 94.75 91 PRO A N 1
ATOM 651 C CA . PRO A 1 91 ? -5.234 -22.062 -9.914 1 94.75 91 PRO A CA 1
ATOM 652 C C . PRO A 1 91 ? -4.363 -21.625 -8.742 1 94.75 91 PRO A C 1
ATOM 654 O O . PRO A 1 91 ? -4.59 -22.062 -7.605 1 94.75 91 PRO A O 1
ATOM 657 N N . ALA A 1 92 ? -3.322 -20.812 -8.969 1 96.25 92 ALA A N 1
ATOM 658 C CA . ALA A 1 92 ? -2.367 -20.422 -7.941 1 96.25 92 ALA A CA 1
ATOM 659 C C . ALA A 1 92 ? -1.654 -19.125 -8.328 1 96.25 92 ALA A C 1
ATOM 661 O O . ALA A 1 92 ? -1.635 -18.75 -9.5 1 96.25 92 ALA A O 1
ATOM 662 N N . ILE A 1 93 ? -1.091 -18.562 -7.293 1 97.81 93 ILE A N 1
ATOM 663 C CA . ILE A 1 93 ? -0.448 -17.266 -7.492 1 97.81 93 ILE A CA 1
ATOM 664 C C . ILE A 1 93 ? 0.947 -17.281 -6.871 1 97.81 93 ILE A C 1
ATOM 666 O O . ILE A 1 93 ? 1.146 -17.844 -5.793 1 97.81 93 ILE A O 1
ATOM 670 N N . VAL A 1 94 ? 1.853 -16.734 -7.57 1 98.62 94 VAL A N 1
ATOM 671 C CA . VAL A 1 94 ? 3.137 -16.328 -7.008 1 98.62 94 VAL A CA 1
ATOM 672 C C . VAL A 1 94 ? 3.242 -14.812 -7.016 1 98.62 94 VAL A C 1
ATOM 674 O O . VAL A 1 94 ? 3.02 -14.164 -8.047 1 98.62 94 VAL A O 1
ATOM 677 N N . ILE A 1 95 ? 3.512 -14.227 -5.875 1 98.88 95 ILE A N 1
ATOM 678 C CA . ILE A 1 95 ? 3.744 -12.789 -5.785 1 98.88 95 ILE A CA 1
ATOM 679 C C . ILE A 1 95 ? 5.227 -12.523 -5.555 1 98.88 95 ILE A C 1
ATOM 681 O O . ILE A 1 95 ? 5.816 -13.031 -4.594 1 98.88 95 ILE A O 1
ATOM 685 N N . LEU A 1 96 ? 5.828 -11.852 -6.457 1 98.75 96 LEU A N 1
ATOM 686 C CA . LEU A 1 96 ? 7.188 -11.328 -6.344 1 98.75 96 LEU A CA 1
ATOM 687 C C . LEU A 1 96 ? 7.176 -9.82 -6.117 1 98.75 96 LEU A C 1
ATOM 689 O O . LEU A 1 96 ? 6.66 -9.07 -6.945 1 98.75 96 LEU A O 1
ATOM 693 N N . THR A 1 97 ? 7.789 -9.398 -4.992 1 98.5 97 THR A N 1
ATOM 694 C CA . THR A 1 97 ? 7.668 -7.969 -4.746 1 98.5 97 THR A CA 1
ATOM 695 C C . THR A 1 97 ? 8.875 -7.449 -3.969 1 98.5 97 THR A C 1
ATOM 697 O O . THR A 1 97 ? 9.398 -8.141 -3.092 1 98.5 97 THR A O 1
ATOM 700 N N . PRO A 1 98 ? 9.312 -6.227 -4.281 1 96.69 98 PRO A N 1
ATOM 701 C CA . PRO A 1 98 ? 10.312 -5.559 -3.438 1 96.69 98 PRO A CA 1
ATOM 702 C C . PRO A 1 98 ? 9.703 -4.984 -2.156 1 96.69 98 PRO A C 1
ATOM 704 O O . PRO A 1 98 ? 8.484 -4.805 -2.07 1 96.69 98 PRO A O 1
ATOM 707 N N . GLN A 1 99 ? 10.562 -4.801 -1.218 1 97 99 GLN A N 1
ATOM 708 C CA . GLN A 1 99 ? 10.227 -3.936 -0.089 1 97 99 GLN A CA 1
ATOM 709 C C . GLN A 1 99 ? 10.57 -2.48 -0.391 1 97 99 GLN A C 1
ATOM 711 O O . GLN A 1 99 ? 11.719 -2.16 -0.706 1 97 99 GLN A O 1
ATOM 716 N N . TYR A 1 100 ? 9.555 -1.604 -0.397 1 95.62 100 TYR A N 1
ATOM 717 C CA . TYR A 1 100 ? 9.75 -0.159 -0.453 1 95.62 100 TYR A CA 1
ATOM 718 C C . TYR A 1 100 ? 9.531 0.474 0.916 1 95.62 100 TYR A C 1
ATOM 720 O O . TYR A 1 100 ? 8.438 0.399 1.474 1 95.62 100 TYR A O 1
ATOM 728 N N . ASN A 1 101 ? 10.609 1.055 1.473 1 97.19 101 ASN A N 1
ATOM 729 C CA . ASN A 1 101 ? 10.5 1.802 2.721 1 97.19 101 ASN A CA 1
ATOM 730 C C . ASN A 1 101 ? 9.711 1.024 3.773 1 97.19 101 ASN A C 1
ATOM 732 O O . ASN A 1 101 ? 8.742 1.536 4.328 1 97.19 101 ASN A O 1
ATOM 736 N N . TRP A 1 102 ? 10.109 -0.204 3.945 1 98.56 102 TRP A N 1
ATOM 737 C CA . TRP A 1 102 ? 9.633 -1.111 4.984 1 98.56 102 TRP A CA 1
ATOM 738 C C . TRP A 1 102 ? 8.172 -1.481 4.758 1 98.56 102 TRP A C 1
ATOM 740 O O . TRP A 1 102 ? 7.461 -1.851 5.695 1 98.56 102 TRP A O 1
ATOM 750 N N . GLY A 1 103 ? 7.691 -1.444 3.518 1 98.56 103 GLY A N 1
ATOM 751 C CA . GLY A 1 103 ? 6.348 -1.873 3.162 1 98.56 103 GLY A CA 1
ATOM 752 C C . GLY A 1 103 ? 6.246 -2.408 1.746 1 98.56 103 GLY A C 1
ATOM 753 O O . GLY A 1 103 ? 7.246 -2.465 1.026 1 98.56 103 GLY A O 1
ATOM 754 N N . TYR A 1 104 ? 5.035 -2.842 1.413 1 98.69 104 TYR A N 1
ATOM 755 C CA . TYR A 1 104 ? 4.793 -3.32 0.057 1 98.69 104 TYR A CA 1
ATOM 756 C C . TYR A 1 104 ? 4.465 -2.164 -0.879 1 98.69 104 TYR A C 1
ATOM 758 O O . TYR A 1 104 ? 3.982 -1.119 -0.438 1 98.69 104 TYR A O 1
ATOM 766 N N . PRO A 1 105 ? 4.812 -2.328 -2.178 1 97.88 105 PRO A N 1
ATOM 767 C CA . PRO A 1 105 ? 4.484 -1.283 -3.15 1 97.88 105 PRO A CA 1
ATOM 768 C C . PRO A 1 105 ? 2.982 -1.016 -3.246 1 97.88 105 PRO A C 1
ATOM 770 O O . PRO A 1 105 ? 2.18 -1.949 -3.174 1 97.88 105 PRO A O 1
ATOM 773 N N . GLY A 1 106 ? 2.639 0.273 -3.426 1 98.25 106 GLY A N 1
ATOM 774 C CA . GLY A 1 106 ? 1.242 0.671 -3.51 1 98.25 106 GLY A CA 1
ATOM 775 C C . GLY A 1 106 ? 0.514 0.044 -4.684 1 98.25 106 GLY A C 1
ATOM 776 O O . GLY A 1 106 ? -0.647 -0.353 -4.562 1 98.25 106 GLY A O 1
ATOM 777 N N . GLN A 1 107 ? 1.17 -0.069 -5.809 1 96.81 107 GLN A N 1
ATOM 778 C CA . GLN A 1 107 ? 0.517 -0.596 -7.004 1 96.81 107 GLN A CA 1
ATOM 779 C C . GLN A 1 107 ? 0.148 -2.066 -6.824 1 96.81 107 GLN A C 1
ATOM 781 O O . GLN A 1 107 ? -0.851 -2.533 -7.375 1 96.81 107 GLN A O 1
ATOM 786 N N . LEU A 1 108 ? 0.97 -2.787 -6.086 1 98.38 108 LEU A N 1
ATOM 787 C CA . LEU A 1 108 ? 0.619 -4.168 -5.77 1 98.38 108 LEU A CA 1
ATOM 788 C C . LEU A 1 108 ? -0.663 -4.23 -4.945 1 98.38 108 LEU A C 1
ATOM 790 O O . LEU A 1 108 ? -1.556 -5.027 -5.234 1 98.38 108 LEU A O 1
ATOM 794 N N . LYS A 1 109 ? -0.72 -3.381 -3.902 1 98.69 109 LYS A N 1
ATOM 795 C CA . LYS A 1 109 ? -1.908 -3.359 -3.053 1 98.69 109 LYS A CA 1
ATOM 796 C C . LYS A 1 109 ? -3.146 -2.959 -3.852 1 98.69 109 LYS A C 1
ATOM 798 O O . LYS A 1 109 ? -4.23 -3.508 -3.641 1 98.69 109 LYS A O 1
ATOM 803 N N . ASN A 1 110 ? -2.994 -1.98 -4.777 1 97.62 110 ASN A N 1
ATOM 804 C CA . ASN A 1 110 ? -4.105 -1.61 -5.648 1 97.62 110 ASN A CA 1
ATOM 805 C C . ASN A 1 110 ? -4.602 -2.801 -6.465 1 97.62 110 ASN A C 1
ATOM 807 O O . ASN A 1 110 ? -5.805 -3.047 -6.547 1 97.62 110 ASN A O 1
ATOM 811 N N . LEU A 1 111 ? -3.664 -3.518 -7.02 1 97.75 111 LEU A N 1
ATOM 812 C CA . LEU A 1 111 ? -3.994 -4.684 -7.828 1 97.75 111 LEU A CA 1
ATOM 813 C C . LEU A 1 111 ? -4.809 -5.691 -7.02 1 97.75 111 LEU A C 1
ATOM 815 O O . LEU A 1 111 ? -5.773 -6.266 -7.527 1 97.75 111 LEU A O 1
ATOM 819 N N . LEU A 1 112 ? -4.434 -5.93 -5.805 1 98.69 112 LEU A N 1
ATOM 820 C CA . LEU A 1 112 ? -5.129 -6.855 -4.922 1 98.69 112 LEU A CA 1
ATOM 821 C C . LEU A 1 112 ? -6.504 -6.312 -4.535 1 98.69 112 LEU A C 1
ATOM 823 O O . LEU A 1 112 ? -7.492 -7.047 -4.559 1 98.69 112 LEU A O 1
ATOM 827 N N . ASP A 1 113 ? -6.621 -5.059 -4.285 1 97.94 113 ASP A N 1
ATOM 828 C CA . ASP A 1 113 ? -7.805 -4.445 -3.695 1 97.94 113 ASP A CA 1
ATOM 829 C C . ASP A 1 113 ? -8.914 -4.273 -4.734 1 97.94 113 ASP A C 1
ATOM 831 O O . ASP A 1 113 ? -10.07 -4.059 -4.379 1 97.94 113 ASP A O 1
ATOM 835 N N . HIS A 1 114 ? -8.586 -4.293 -5.977 1 97.69 114 HIS A N 1
ATOM 836 C CA . HIS A 1 114 ? -9.617 -4.195 -7 1 97.69 114 HIS A CA 1
ATOM 837 C C . HIS A 1 114 ? -10.57 -5.391 -6.938 1 97.69 114 HIS A C 1
ATOM 839 O O . HIS A 1 114 ? -11.68 -5.332 -7.473 1 97.69 114 HIS A O 1
ATOM 845 N N . LEU A 1 115 ? -10.07 -6.492 -6.344 1 98.12 115 LEU A N 1
ATOM 846 C CA . LEU A 1 115 ? -10.844 -7.719 -6.234 1 98.12 115 LEU A CA 1
ATOM 847 C C . LEU A 1 115 ? -11.039 -8.109 -4.773 1 98.12 115 LEU A C 1
ATOM 849 O O . LEU A 1 115 ? -10.5 -7.461 -3.873 1 98.12 115 LEU A O 1
ATOM 853 N N . TYR A 1 116 ? -11.789 -9.195 -4.562 1 97.94 116 TYR A N 1
ATOM 854 C CA . TYR A 1 116 ? -11.953 -9.695 -3.201 1 97.94 116 TYR A CA 1
ATOM 855 C C . TYR A 1 116 ? -12.234 -11.188 -3.195 1 97.94 116 TYR A C 1
ATOM 857 O O . TYR A 1 116 ? -11.336 -11.992 -2.943 1 97.94 116 TYR A O 1
ATOM 865 N N . SER A 1 117 ? -13.438 -11.57 -3.676 1 97.62 117 SER A N 1
ATOM 866 C CA . SER A 1 117 ? -13.875 -12.961 -3.592 1 97.62 117 SER A CA 1
ATOM 867 C C . SER A 1 117 ? -12.977 -13.875 -4.418 1 97.62 117 SER A C 1
ATOM 869 O O . SER A 1 117 ? -12.805 -15.055 -4.086 1 97.62 117 SER A O 1
ATOM 871 N N . GLU A 1 118 ? -12.375 -13.32 -5.469 1 97.88 118 GLU A N 1
ATOM 872 C CA . GLU A 1 118 ? -11.523 -14.094 -6.371 1 97.88 118 GLU A CA 1
ATOM 873 C C . GLU A 1 118 ? -10.328 -14.688 -5.633 1 97.88 118 GLU A C 1
ATOM 875 O O . GLU A 1 118 ? -9.797 -15.727 -6.039 1 97.88 118 GLU A O 1
ATOM 880 N N . TRP A 1 119 ? -9.961 -14.062 -4.488 1 98.38 119 TRP A N 1
ATOM 881 C CA . TRP A 1 119 ? -8.719 -14.414 -3.801 1 98.38 119 TRP A CA 1
ATOM 882 C C . TRP A 1 119 ? -8.945 -15.57 -2.832 1 98.38 119 TRP A C 1
ATOM 884 O O . TRP A 1 119 ? -7.996 -16.25 -2.436 1 98.38 119 TRP A O 1
ATOM 894 N N . LYS A 1 120 ? -10.148 -15.773 -2.426 1 97.75 120 LYS A N 1
ATOM 895 C CA . LYS A 1 120 ? -10.461 -16.656 -1.312 1 97.75 120 LYS A CA 1
ATOM 896 C C . LYS A 1 120 ? -9.891 -18.062 -1.554 1 97.75 120 LYS A C 1
ATOM 898 O O . LYS A 1 120 ? -10.094 -18.641 -2.619 1 97.75 120 LYS A O 1
ATOM 903 N N . GLU A 1 121 ? -9.07 -18.484 -0.667 1 97.25 121 GLU A N 1
ATOM 904 C CA . GLU A 1 121 ? -8.5 -19.828 -0.571 1 97.25 121 GLU A CA 1
ATOM 905 C C . GLU A 1 121 ? -7.453 -20.047 -1.657 1 97.25 121 GLU A C 1
ATOM 907 O O . GLU A 1 121 ? -6.934 -21.156 -1.802 1 97.25 121 GLU A O 1
ATOM 912 N N . LYS A 1 122 ? -7.18 -19.031 -2.504 1 97.38 122 LYS A N 1
ATOM 913 C CA . LYS A 1 122 ? -6.172 -19.172 -3.553 1 97.38 122 LYS A CA 1
ATOM 914 C C . LYS A 1 122 ? -4.789 -19.422 -2.959 1 97.38 122 LYS A C 1
ATOM 916 O O . LYS A 1 122 ? -4.332 -18.656 -2.098 1 97.38 122 LYS A O 1
ATOM 921 N N . PRO A 1 123 ? -4.172 -20.547 -3.305 1 97.94 123 PRO A N 1
ATOM 922 C CA . PRO A 1 123 ? -2.807 -20.766 -2.818 1 97.94 123 PRO A CA 1
ATOM 923 C C . PRO A 1 123 ? -1.816 -19.734 -3.369 1 97.94 123 PRO A C 1
ATOM 925 O O . PRO A 1 123 ? -1.889 -19.375 -4.547 1 97.94 123 PRO A O 1
ATOM 928 N N . VAL A 1 124 ? -0.893 -19.281 -2.506 1 98.38 124 VAL A N 1
ATOM 929 C CA . VAL A 1 124 ? 0.041 -18.25 -2.934 1 98.38 124 VAL A CA 1
ATOM 930 C C . VAL A 1 124 ? 1.418 -18.5 -2.328 1 98.38 124 VAL A C 1
ATOM 932 O O . VAL A 1 124 ? 1.526 -18.891 -1.163 1 98.38 124 VAL A O 1
ATOM 935 N N . VAL A 1 125 ? 2.416 -18.422 -3.113 1 98.81 125 VAL A N 1
ATOM 936 C CA . VAL A 1 125 ? 3.795 -18.281 -2.662 1 98.81 125 VAL A CA 1
ATOM 937 C C . VAL A 1 125 ? 4.211 -16.812 -2.73 1 98.81 125 VAL A C 1
ATOM 939 O O . VAL A 1 125 ? 4.062 -16.172 -3.77 1 98.81 125 VAL A O 1
ATOM 942 N N . LEU A 1 126 ? 4.699 -16.328 -1.605 1 98.94 126 LEU A N 1
ATOM 943 C CA . LEU A 1 126 ? 5.164 -14.945 -1.519 1 98.94 126 LEU A CA 1
ATOM 944 C C . LEU A 1 126 ? 6.688 -14.883 -1.585 1 98.94 126 LEU A C 1
ATOM 946 O O . LEU A 1 126 ? 7.375 -15.516 -0.785 1 98.94 126 LEU A O 1
ATOM 950 N N . VAL A 1 127 ? 7.207 -14.18 -2.559 1 98.88 127 VAL A N 1
ATOM 951 C CA . VAL A 1 127 ? 8.641 -13.945 -2.701 1 98.88 127 VAL A CA 1
ATOM 952 C C . VAL A 1 127 ? 8.938 -12.453 -2.562 1 98.88 127 VAL A C 1
ATOM 954 O O . VAL A 1 127 ? 8.477 -11.641 -3.371 1 98.88 127 VAL A O 1
ATOM 957 N N . THR A 1 128 ? 9.664 -12.086 -1.524 1 98.75 128 THR A N 1
ATOM 958 C CA . THR A 1 128 ? 10.039 -10.695 -1.307 1 98.75 128 THR A CA 1
ATOM 959 C C . THR A 1 128 ? 11.539 -10.5 -1.513 1 98.75 128 THR A C 1
ATOM 961 O O . THR A 1 128 ? 12.312 -11.461 -1.432 1 98.75 128 THR A O 1
ATOM 964 N N . TYR A 1 129 ? 11.906 -9.266 -1.833 1 97.25 129 TYR A N 1
ATOM 965 C CA . TYR A 1 129 ? 13.336 -9.008 -1.968 1 97.25 129 TYR A CA 1
ATOM 966 C C . TYR A 1 129 ? 13.672 -7.574 -1.574 1 97.25 129 TYR A C 1
ATOM 968 O O . TYR A 1 129 ? 12.812 -6.695 -1.621 1 97.25 129 TYR A O 1
ATOM 976 N N . GLY A 1 130 ? 14.836 -7.371 -1.171 1 93.88 130 GLY A N 1
ATOM 977 C CA . GLY A 1 130 ? 15.461 -6.133 -0.733 1 93.88 130 GLY A CA 1
ATOM 978 C C . GLY A 1 130 ? 16.812 -6.344 -0.086 1 93.88 130 GLY A C 1
ATOM 979 O O . GLY A 1 130 ? 17.391 -7.434 -0.167 1 93.88 130 GLY A O 1
ATOM 980 N N . GLY A 1 131 ? 17.344 -5.266 0.473 1 92.25 131 GLY A N 1
ATOM 981 C CA . GLY A 1 131 ? 18.656 -5.363 1.1 1 92.25 131 GLY A CA 1
ATOM 982 C C . GLY A 1 131 ? 18.703 -6.406 2.199 1 92.25 131 GLY A C 1
ATOM 983 O O . GLY A 1 131 ? 19.766 -7.008 2.436 1 92.25 131 GLY A O 1
ATOM 984 N N . HIS A 1 132 ? 17.578 -6.672 2.889 1 94.62 132 HIS A N 1
ATOM 985 C CA . HIS A 1 132 ? 17.516 -7.652 3.965 1 94.62 132 HIS A CA 1
ATOM 986 C C . HIS A 1 132 ? 16.359 -8.633 3.748 1 94.62 132 HIS A C 1
ATOM 988 O O . HIS A 1 132 ? 15.703 -9.0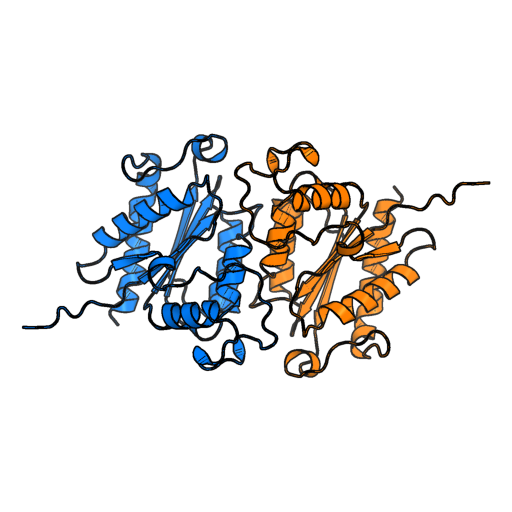39 4.703 1 94.62 132 HIS A O 1
ATOM 994 N N . GLY A 1 133 ? 16.016 -8.867 2.488 1 96.75 133 GLY A N 1
ATOM 995 C CA . GLY A 1 133 ? 15.055 -9.906 2.154 1 96.75 133 GLY A CA 1
ATOM 996 C C . GLY A 1 133 ? 13.617 -9.406 2.109 1 96.75 133 GLY A C 1
ATOM 997 O O . GLY A 1 133 ? 12.711 -10.141 1.72 1 96.75 133 GLY A O 1
ATOM 998 N N . GLY A 1 134 ? 13.391 -8.203 2.619 1 97.56 134 GLY A N 1
ATOM 999 C CA . GLY A 1 134 ? 12.055 -7.629 2.57 1 97.56 134 GLY A CA 1
ATOM 1000 C C . GLY A 1 134 ? 11.141 -8.141 3.67 1 97.56 134 GLY A C 1
ATOM 1001 O O . GLY A 1 134 ? 9.977 -8.445 3.426 1 97.56 134 GLY A O 1
ATOM 1002 N N . SER A 1 135 ? 11.648 -8.25 4.875 1 98.06 135 SER A N 1
ATOM 1003 C CA . SER A 1 135 ? 10.938 -8.93 5.961 1 98.06 135 SER A CA 1
ATOM 1004 C C . SER A 1 135 ? 9.727 -8.125 6.41 1 98.06 135 SER A C 1
ATOM 1006 O O . SER A 1 135 ? 8.68 -8.695 6.738 1 98.06 135 SER A O 1
ATOM 1008 N N . LYS A 1 136 ? 9.797 -6.762 6.469 1 98.62 136 LYS A N 1
ATOM 1009 C CA . LYS A 1 136 ? 8.656 -5.949 6.879 1 98.62 136 LYS A CA 1
ATOM 1010 C C . LYS A 1 136 ? 7.531 -6.031 5.855 1 98.62 136 LYS A C 1
ATOM 1012 O O . LYS A 1 136 ? 6.359 -6.16 6.223 1 98.62 136 LYS A O 1
ATOM 1017 N N . CYS A 1 137 ? 7.953 -5.996 4.652 1 98.5 137 CYS A N 1
ATOM 1018 C CA . CYS A 1 137 ? 7.023 -6.176 3.543 1 98.5 137 CYS A CA 1
ATOM 1019 C C . CYS A 1 137 ? 6.309 -7.52 3.641 1 98.5 137 CYS A C 1
ATOM 1021 O O . CYS A 1 137 ? 5.086 -7.586 3.529 1 98.5 137 CYS A O 1
ATOM 1023 N N . ALA A 1 138 ? 7.039 -8.562 3.877 1 98.75 138 ALA A N 1
ATOM 1024 C CA . ALA A 1 138 ? 6.492 -9.914 3.975 1 98.75 138 ALA A CA 1
ATOM 1025 C C . ALA A 1 138 ? 5.508 -10.023 5.137 1 98.75 138 ALA A C 1
ATOM 1027 O O . ALA A 1 138 ? 4.422 -10.594 4.988 1 98.75 138 ALA A O 1
ATOM 1028 N N . GLU A 1 139 ? 5.871 -9.484 6.234 1 98.69 139 GLU A N 1
ATOM 1029 C CA . GLU A 1 139 ? 5.02 -9.531 7.418 1 98.69 139 GLU A CA 1
ATOM 1030 C C . GLU A 1 139 ? 3.684 -8.836 7.164 1 98.69 139 GLU A C 1
ATOM 1032 O O . GLU A 1 139 ? 2.625 -9.375 7.504 1 98.69 139 GLU A O 1
ATOM 1037 N N . GLN A 1 140 ? 3.748 -7.719 6.59 1 98.88 140 GLN A N 1
ATOM 1038 C CA . GLN A 1 140 ? 2.537 -6.961 6.293 1 98.88 140 GLN A CA 1
ATOM 1039 C C . GLN A 1 140 ? 1.67 -7.684 5.266 1 98.88 140 GLN A C 1
ATOM 1041 O O . GLN A 1 140 ? 0.455 -7.797 5.441 1 98.88 140 GLN A O 1
ATOM 1046 N N . LEU A 1 141 ? 2.281 -8.219 4.27 1 98.88 141 LEU A N 1
ATOM 1047 C CA . LEU A 1 141 ? 1.527 -8.883 3.211 1 98.88 141 LEU A CA 1
ATOM 1048 C C . LEU A 1 141 ? 0.898 -10.18 3.715 1 98.88 141 LEU A C 1
ATOM 1050 O O . LEU A 1 141 ? -0.189 -10.555 3.275 1 98.88 141 LEU A O 1
ATOM 1054 N N . GLN A 1 142 ? 1.598 -10.805 4.594 1 98.75 142 GLN A N 1
ATOM 1055 C CA . GLN A 1 142 ? 0.993 -12.008 5.168 1 98.75 142 GLN A CA 1
ATOM 1056 C C . GLN A 1 142 ? -0.348 -11.688 5.82 1 98.75 142 GLN A C 1
ATOM 1058 O O . GLN A 1 142 ? -1.314 -12.438 5.668 1 98.75 142 GLN A O 1
ATOM 1063 N N . VAL A 1 143 ? -0.448 -10.594 6.539 1 98.81 143 VAL A N 1
ATOM 1064 C CA . VAL A 1 143 ? -1.678 -10.156 7.191 1 98.81 143 VAL A CA 1
ATOM 1065 C C . VAL A 1 143 ? -2.734 -9.828 6.137 1 98.81 143 VAL A C 1
ATOM 1067 O O . VAL A 1 143 ? -3.881 -10.273 6.238 1 98.81 143 VAL A O 1
ATOM 1070 N N . VAL A 1 144 ? -2.357 -9.156 5.125 1 98.88 144 VAL A N 1
ATOM 1071 C CA . VAL A 1 144 ? -3.27 -8.727 4.07 1 98.88 144 VAL A CA 1
ATOM 1072 C C . VAL A 1 144 ? -3.775 -9.945 3.297 1 98.88 144 VAL A C 1
ATOM 1074 O O . VAL A 1 144 ? -4.984 -10.109 3.107 1 98.88 144 VAL A O 1
ATOM 1077 N N . LEU A 1 145 ? -2.838 -10.852 2.912 1 98.88 145 LEU A N 1
ATOM 1078 C CA . LEU A 1 145 ? -3.18 -11.977 2.055 1 98.88 145 LEU A CA 1
ATOM 1079 C C . LEU A 1 145 ? -4.012 -13.008 2.816 1 98.88 145 LEU A C 1
ATOM 1081 O O . LEU A 1 145 ? -5.074 -13.422 2.348 1 98.88 145 LEU A O 1
ATOM 1085 N N . SER A 1 146 ? -3.57 -13.406 3.982 1 98.69 146 SER A N 1
ATOM 1086 C CA . SER A 1 146 ? -4.242 -14.461 4.734 1 98.69 146 SER A CA 1
ATOM 1087 C C . SER A 1 146 ? -5.465 -13.914 5.473 1 98.69 146 SER A C 1
ATOM 1089 O O . SER A 1 146 ? -6.512 -14.562 5.504 1 98.69 146 SER A O 1
ATOM 1091 N N . GLY A 1 147 ? -5.324 -12.812 6.105 1 98.31 147 GLY A N 1
ATOM 1092 C CA . GLY A 1 147 ? -6.41 -12.234 6.883 1 98.31 147 GLY A CA 1
ATOM 1093 C C . GLY A 1 147 ? -7.391 -11.438 6.039 1 98.31 147 GLY A C 1
ATOM 1094 O O . GLY A 1 147 ? -8.586 -11.75 6.012 1 98.31 147 GLY A O 1
ATOM 1095 N N . GLY A 1 148 ? -6.906 -10.477 5.281 1 98.06 148 GLY A N 1
ATOM 1096 C CA . GLY A 1 148 ? -7.727 -9.57 4.5 1 98.06 148 GLY A CA 1
ATOM 1097 C C . GLY A 1 148 ? -8.445 -10.25 3.354 1 98.06 148 GLY A C 1
ATOM 1098 O O . GLY A 1 148 ? -9.656 -10.086 3.189 1 98.06 148 GLY A O 1
ATOM 1099 N N . PHE A 1 149 ? -7.699 -11.109 2.691 1 98.56 149 PHE A N 1
ATOM 1100 C CA . PHE A 1 149 ? -8.242 -11.672 1.458 1 98.56 149 PHE A CA 1
ATOM 1101 C C . PHE A 1 149 ? -8.531 -13.156 1.621 1 98.56 149 PHE A C 1
ATOM 1103 O O . PHE A 1 149 ? -9.062 -13.797 0.709 1 98.56 149 PHE A O 1
ATOM 1110 N N . HIS A 1 150 ? -8.102 -13.766 2.762 1 98.5 150 HIS A N 1
ATOM 1111 C CA . HIS A 1 150 ? -8.344 -15.172 3.064 1 98.5 150 HIS A CA 1
ATOM 1112 C C . HIS A 1 150 ? -7.672 -16.078 2.035 1 98.5 150 HIS A C 1
ATOM 1114 O O . HIS A 1 150 ? -8.234 -17.109 1.648 1 98.5 150 HIS A O 1
ATOM 1120 N N . MET A 1 151 ? -6.551 -15.617 1.532 1 98.56 151 MET A N 1
ATOM 1121 C CA . MET A 1 151 ? -5.738 -16.484 0.691 1 98.56 151 MET A CA 1
ATOM 1122 C C . MET A 1 151 ? -5.031 -17.547 1.531 1 98.56 151 MET A C 1
ATOM 1124 O O . MET A 1 151 ? -5.004 -17.453 2.76 1 98.56 151 MET A O 1
ATOM 1128 N N . ASN A 1 152 ? -4.551 -18.562 0.858 1 98.25 152 ASN A N 1
ATOM 1129 C CA . ASN A 1 152 ? -3.746 -19.594 1.503 1 98.25 152 ASN A CA 1
ATOM 1130 C C . ASN A 1 152 ? -2.26 -19.406 1.203 1 98.25 152 ASN A C 1
ATOM 1132 O O . ASN A 1 152 ? -1.753 -19.953 0.215 1 98.25 152 ASN A O 1
ATOM 1136 N N . VAL A 1 153 ? -1.552 -18.688 2.039 1 98.56 153 VAL A N 1
ATOM 1137 C CA . VAL A 1 153 ? -0.117 -18.5 1.855 1 98.56 153 VAL A CA 1
ATOM 1138 C C . VAL A 1 153 ? 0.628 -19.766 2.252 1 98.56 153 VAL A C 1
ATOM 1140 O O . VAL A 1 153 ? 0.753 -20.078 3.439 1 98.56 153 VAL A O 1
ATOM 1143 N N . VAL A 1 154 ? 1.212 -20.406 1.309 1 98.25 154 VAL A N 1
ATOM 1144 C CA . VAL A 1 154 ? 1.728 -21.75 1.577 1 98.25 154 VAL A CA 1
ATOM 1145 C C . VAL A 1 154 ? 3.225 -21.688 1.865 1 98.25 154 VAL A C 1
ATOM 1147 O O . VAL A 1 154 ? 3.799 -22.609 2.438 1 98.25 154 VAL A O 1
ATOM 1150 N N . ALA A 1 155 ? 3.877 -20.562 1.421 1 98.62 155 ALA A N 1
ATOM 1151 C CA . ALA A 1 155 ? 5.305 -20.391 1.667 1 98.62 155 ALA A CA 1
ATOM 1152 C C . ALA A 1 155 ? 5.734 -18.953 1.423 1 98.62 155 ALA A C 1
ATOM 1154 O O . ALA A 1 155 ? 5.062 -18.203 0.696 1 98.62 155 ALA A O 1
ATOM 1155 N N . HIS A 1 156 ? 6.805 -18.578 2.053 1 98.69 156 HIS A N 1
ATOM 1156 C CA . HIS A 1 156 ? 7.477 -17.297 1.844 1 98.69 156 HIS A CA 1
ATOM 1157 C C . HIS A 1 156 ? 8.977 -17.484 1.64 1 98.69 156 HIS A C 1
ATOM 1159 O O . HIS A 1 156 ? 9.602 -18.297 2.332 1 98.69 156 HIS A O 1
ATOM 1165 N N . VAL A 1 157 ? 9.523 -16.844 0.669 1 98.81 157 VAL A N 1
ATOM 1166 C CA . VAL A 1 157 ? 10.961 -16.766 0.444 1 98.81 157 VAL A CA 1
ATOM 1167 C C . VAL A 1 157 ? 11.406 -15.305 0.417 1 98.81 157 VAL A C 1
ATOM 1169 O O . VAL A 1 157 ? 10.875 -14.5 -0.348 1 98.81 157 VAL A O 1
ATOM 1172 N N . GLY A 1 158 ? 12.344 -14.914 1.276 1 98.75 158 GLY A N 1
ATOM 1173 C CA . GLY A 1 158 ? 12.945 -13.594 1.281 1 98.75 158 GLY A CA 1
ATOM 1174 C C . GLY A 1 158 ? 14.336 -13.562 0.682 1 98.75 158 GLY A C 1
ATOM 1175 O O . GLY A 1 158 ? 15.266 -14.148 1.232 1 98.75 158 GLY A O 1
ATOM 1176 N N . ILE A 1 159 ? 14.5 -12.852 -0.407 1 98.12 159 ILE A N 1
ATOM 1177 C CA . ILE A 1 159 ? 15.773 -12.805 -1.116 1 98.12 159 ILE A CA 1
ATOM 1178 C C . ILE A 1 159 ? 16.516 -11.516 -0.763 1 98.12 159 ILE A C 1
ATOM 1180 O O . ILE A 1 159 ? 16.031 -10.414 -1.052 1 98.12 159 ILE A O 1
ATOM 1184 N N . SER A 1 160 ? 17.656 -11.633 -0.125 1 97.12 160 SER A N 1
ATOM 1185 C CA . SER A 1 160 ? 18.516 -10.492 0.161 1 97.12 160 SER A CA 1
ATOM 1186 C C . SER A 1 160 ? 19.391 -10.141 -1.042 1 97.12 160 SER A C 1
ATOM 1188 O O . SER A 1 160 ? 20.188 -10.953 -1.493 1 97.12 160 SER A O 1
ATOM 1190 N N . LEU A 1 161 ? 19.203 -8.938 -1.511 1 94.44 161 LEU A N 1
ATOM 1191 C CA . LEU A 1 161 ? 20 -8.477 -2.646 1 94.44 161 LEU A CA 1
ATOM 1192 C C . LEU A 1 161 ? 21.328 -7.914 -2.18 1 94.44 161 LEU A C 1
ATOM 1194 O O . LEU A 1 161 ? 21.375 -7.137 -1.223 1 94.44 161 LEU A O 1
ATOM 1198 N N . PRO A 1 162 ? 22.359 -8.32 -2.871 1 91.81 162 PRO A N 1
ATOM 1199 C CA . PRO A 1 162 ? 23.625 -7.621 -2.617 1 91.81 162 PRO A CA 1
ATOM 1200 C C . PRO A 1 162 ? 23.531 -6.129 -2.924 1 91.81 162 PRO A C 1
ATOM 1202 O O . PRO A 1 162 ? 22.766 -5.711 -3.783 1 91.81 162 PRO A O 1
ATOM 1205 N N . LYS A 1 163 ? 24.391 -5.359 -2.266 1 86 163 LYS A N 1
ATOM 1206 C CA . LYS A 1 163 ? 24.359 -3.902 -2.354 1 86 163 LYS A CA 1
ATOM 1207 C C . LYS A 1 163 ? 24.531 -3.436 -3.797 1 86 163 LYS A C 1
ATOM 1209 O O . LYS A 1 163 ? 23.969 -2.424 -4.199 1 86 163 LYS A O 1
ATOM 1214 N N . GLU A 1 164 ? 25.297 -4.215 -4.559 1 84.75 164 GLU A N 1
ATOM 1215 C CA . GLU A 1 164 ? 25.578 -3.85 -5.941 1 84.75 164 GLU A CA 1
ATOM 1216 C C . GLU A 1 164 ? 24.312 -3.865 -6.793 1 84.75 164 GLU A C 1
ATOM 1218 O O . GLU A 1 164 ? 24.219 -3.148 -7.793 1 84.75 164 GLU A O 1
ATOM 1223 N N . PHE A 1 165 ? 23.344 -4.66 -6.402 1 84.56 165 PHE A N 1
ATOM 1224 C CA . PHE A 1 165 ? 22.109 -4.77 -7.176 1 84.56 165 PHE A CA 1
ATOM 1225 C C . PHE A 1 165 ? 21.078 -3.75 -6.699 1 84.56 165 PHE A C 1
ATOM 1227 O O . PHE A 1 165 ? 19.984 -3.643 -7.277 1 84.56 165 PHE A O 1
ATOM 1234 N N . ILE A 1 166 ? 21.391 -3.021 -5.691 1 75.31 166 ILE A N 1
ATOM 1235 C CA . ILE A 1 166 ? 20.484 -2.031 -5.141 1 75.31 166 ILE A CA 1
ATOM 1236 C C . ILE A 1 166 ? 20.938 -0.628 -5.523 1 75.31 166 ILE A C 1
ATOM 1238 O O . ILE A 1 166 ? 20.141 0.2 -5.965 1 75.31 166 ILE A O 1
ATOM 1242 N N . ARG A 1 167 ? 22.188 -0.337 -5.418 1 70.25 167 ARG A N 1
ATOM 1243 C CA . ARG A 1 167 ? 22.734 1.017 -5.492 1 70.25 167 ARG A CA 1
ATOM 1244 C C . ARG A 1 167 ? 23.312 1.298 -6.871 1 70.25 167 ARG A C 1
ATOM 1246 O O . ARG A 1 167 ? 23.641 2.443 -7.191 1 70.25 167 ARG A O 1
ATOM 1253 N N . SER A 1 168 ? 23.422 0.205 -7.594 1 67.69 168 SER A N 1
ATOM 1254 C CA . SER A 1 168 ? 24.016 0.393 -8.922 1 67.69 168 SER A CA 1
ATOM 1255 C C . SER A 1 168 ? 22.984 0.143 -10.016 1 67.69 168 SER A C 1
ATOM 1257 O O . SER A 1 168 ? 21.797 -0.016 -9.734 1 67.69 168 SER A O 1
ATOM 1259 N N . SER A 1 169 ? 23.469 0.262 -11.227 1 75.12 169 SER A N 1
ATOM 1260 C CA . SER A 1 169 ? 22.609 -0.002 -12.375 1 75.12 169 SER A CA 1
ATOM 1261 C C . SER A 1 169 ? 22.578 -1.488 -12.719 1 75.12 169 SER A C 1
ATOM 1263 O O . SER A 1 169 ? 21.875 -1.907 -13.641 1 75.12 169 SER A O 1
ATOM 1265 N N . GLU A 1 170 ? 23.297 -2.18 -11.906 1 78 170 GLU A N 1
ATOM 1266 C CA . GLU A 1 170 ? 23.281 -3.619 -12.141 1 78 170 GLU A CA 1
ATOM 1267 C C . GLU A 1 170 ? 21.938 -4.227 -11.766 1 78 170 GLU A C 1
ATOM 1269 O O . GLU A 1 170 ? 21.344 -3.854 -10.758 1 78 170 GLU A O 1
ATOM 1274 N N . ARG A 1 171 ? 21.516 -5.074 -12.703 1 80.5 171 ARG A N 1
ATOM 1275 C CA . ARG A 1 171 ? 20.266 -5.785 -12.461 1 80.5 171 ARG A CA 1
ATOM 1276 C C . ARG A 1 171 ? 20.406 -7.266 -12.789 1 80.5 171 ARG A C 1
ATOM 1278 O O . ARG A 1 171 ? 21.281 -7.656 -13.562 1 80.5 171 ARG A O 1
ATOM 1285 N N . ILE A 1 172 ? 19.594 -8.047 -12.141 1 84.88 172 ILE A N 1
ATOM 1286 C CA . ILE A 1 172 ? 19.578 -9.492 -12.344 1 84.88 172 ILE A CA 1
ATOM 1287 C C . ILE A 1 172 ? 19.172 -9.797 -13.789 1 84.88 172 ILE A C 1
ATOM 1289 O O . ILE A 1 172 ? 18.188 -9.258 -14.289 1 84.88 172 ILE A O 1
ATOM 1293 N N . ASP A 1 173 ? 20.047 -10.617 -14.391 1 78.06 173 ASP A N 1
ATOM 1294 C CA . ASP A 1 173 ? 19.828 -11.07 -15.758 1 78.06 173 ASP A CA 1
ATOM 1295 C C . ASP A 1 173 ? 19.547 -12.57 -15.812 1 78.06 173 ASP A C 1
ATOM 1297 O O . ASP A 1 173 ? 20.25 -13.359 -15.18 1 78.06 173 ASP A O 1
ATOM 1301 N N . VAL A 1 174 ? 18.547 -12.992 -16.641 1 73.38 174 VAL A N 1
ATOM 1302 C CA . VAL A 1 174 ? 18.156 -14.398 -16.672 1 73.38 174 VAL A CA 1
ATOM 1303 C C . VAL A 1 174 ? 19.188 -15.211 -17.453 1 73.38 174 VAL A C 1
ATOM 1305 O O . VAL A 1 174 ? 19.344 -16.406 -17.234 1 73.38 174 VAL A O 1
ATOM 1308 N N . VAL A 1 175 ? 19.828 -14.516 -18.312 1 78.75 175 VAL A N 1
ATOM 1309 C CA . VAL A 1 175 ? 20.812 -15.227 -19.109 1 78.75 175 VAL A CA 1
ATOM 1310 C C . VAL A 1 175 ? 22.047 -15.531 -18.266 1 78.75 175 VAL A C 1
ATOM 1312 O O . VAL A 1 175 ? 22.609 -16.625 -18.328 1 78.75 175 VAL A O 1
ATOM 1315 N N . ASP A 1 176 ? 22.359 -14.609 -17.375 1 84.06 176 ASP A N 1
ATOM 1316 C CA . ASP A 1 176 ? 23.484 -14.766 -16.453 1 84.06 176 ASP A CA 1
ATOM 1317 C C . ASP A 1 176 ? 23.016 -14.625 -15 1 84.06 176 ASP A C 1
ATOM 1319 O O . ASP A 1 176 ? 23.172 -13.57 -14.391 1 84.06 176 ASP A O 1
ATOM 1323 N N . VAL A 1 177 ? 22.453 -15.781 -14.523 1 87 177 VAL A N 1
ATOM 1324 C CA . VAL A 1 177 ? 21.891 -15.766 -13.18 1 87 177 VAL A CA 1
ATOM 1325 C C . VAL A 1 177 ? 23 -15.539 -12.156 1 87 177 VAL A C 1
ATOM 1327 O O . VAL A 1 177 ? 23.984 -16.297 -12.117 1 87 177 VAL A O 1
ATOM 1330 N N . PRO A 1 178 ? 22.859 -14.523 -11.398 1 91.06 178 PRO A N 1
ATOM 1331 C CA . PRO A 1 178 ? 23.891 -14.266 -10.398 1 91.06 178 PRO A CA 1
ATOM 1332 C C . PRO A 1 178 ? 24.062 -15.414 -9.414 1 91.06 178 PRO A C 1
ATOM 1334 O O . PRO A 1 178 ? 23.094 -16.062 -9.031 1 91.06 178 PRO A O 1
ATOM 1337 N N . SER A 1 179 ? 25.234 -15.57 -8.914 1 91.12 179 SER A N 1
ATOM 1338 C CA . SER A 1 179 ? 25.594 -16.734 -8.102 1 91.12 179 SER A CA 1
ATOM 1339 C C . SER A 1 179 ? 24.906 -16.688 -6.742 1 91.12 179 SER A C 1
ATOM 1341 O O . SER A 1 179 ? 24.609 -17.734 -6.156 1 91.12 179 SER A O 1
ATOM 1343 N N . PHE A 1 180 ? 24.578 -15.453 -6.289 1 93.31 180 PHE A N 1
ATOM 1344 C CA . PHE A 1 180 ? 24.016 -15.367 -4.949 1 93.31 180 PHE A CA 1
ATOM 1345 C C . PHE A 1 180 ? 22.625 -16.016 -4.91 1 93.31 180 PHE A C 1
ATOM 1347 O O . PHE A 1 180 ? 22.156 -16.438 -3.85 1 93.31 180 PHE A O 1
ATOM 1354 N N . LEU A 1 181 ? 21.938 -16.219 -6.023 1 95.75 181 LEU A N 1
ATOM 1355 C CA . LEU A 1 181 ? 20.594 -16.797 -6.074 1 95.75 181 LEU A CA 1
ATOM 1356 C C . LEU A 1 181 ? 20.625 -18.297 -5.809 1 95.75 181 LEU A C 1
ATOM 1358 O O . LEU A 1 181 ? 19.594 -18.891 -5.488 1 95.75 181 LEU A O 1
ATOM 1362 N N . ALA A 1 182 ? 21.766 -18.922 -6 1 94.94 182 ALA A N 1
ATOM 1363 C CA . ALA A 1 182 ? 21.922 -20.359 -5.75 1 94.94 182 ALA A CA 1
ATOM 1364 C C . ALA A 1 182 ? 21.531 -20.703 -4.32 1 94.94 182 ALA A C 1
ATOM 1366 O O . ALA A 1 182 ? 20.984 -21.781 -4.066 1 94.94 182 ALA A O 1
ATOM 1367 N N . GLU A 1 183 ? 21.734 -19.734 -3.428 1 96.31 183 GLU A N 1
ATOM 1368 C CA . GLU A 1 183 ? 21.453 -19.969 -2.014 1 96.31 183 GLU A CA 1
ATOM 1369 C C . GLU A 1 183 ? 19.953 -20.062 -1.758 1 96.31 183 GLU A C 1
ATOM 1371 O O . GLU A 1 183 ? 19.531 -20.578 -0.72 1 96.31 183 GLU A O 1
ATOM 1376 N N . TYR A 1 184 ? 19.188 -19.625 -2.711 1 97.69 184 TYR A N 1
ATOM 1377 C CA . TYR A 1 184 ? 17.75 -19.562 -2.514 1 97.69 184 TYR A CA 1
ATOM 1378 C C . TYR A 1 184 ? 17.047 -20.641 -3.328 1 97.69 184 TYR A C 1
ATOM 1380 O O . TYR A 1 184 ? 15.828 -20.828 -3.203 1 97.69 184 TYR A O 1
ATOM 1388 N N . GLU A 1 185 ? 17.75 -21.391 -4.172 1 96.75 185 GLU A N 1
ATOM 1389 C CA . GLU A 1 185 ? 17.141 -22.344 -5.105 1 96.75 185 GLU A CA 1
ATOM 1390 C C . GLU A 1 185 ? 16.344 -23.406 -4.367 1 96.75 185 GLU A C 1
ATOM 1392 O O . GLU A 1 185 ? 15.195 -23.688 -4.723 1 96.75 185 GLU A O 1
ATOM 1397 N N . THR A 1 186 ? 16.938 -23.938 -3.361 1 97.62 186 THR A N 1
ATOM 1398 C CA . THR A 1 186 ? 16.266 -25.016 -2.623 1 97.62 186 THR A CA 1
ATOM 1399 C C . THR A 1 186 ? 14.984 -24.5 -1.977 1 97.62 186 THR A C 1
ATOM 1401 O O . THR A 1 186 ? 13.938 -25.141 -2.061 1 97.62 186 THR A O 1
ATOM 1404 N N . GLN A 1 187 ? 15.07 -23.359 -1.342 1 98.31 187 GLN A N 1
ATOM 1405 C CA . GLN A 1 187 ? 13.906 -22.781 -0.686 1 98.31 187 GLN A CA 1
ATOM 1406 C C . GLN A 1 187 ? 12.797 -22.469 -1.692 1 98.31 187 GLN A C 1
ATOM 1408 O O . GLN A 1 187 ? 11.625 -22.734 -1.429 1 98.31 187 GLN A O 1
ATOM 1413 N N . VAL A 1 188 ? 13.172 -21.953 -2.82 1 98.31 188 VAL A N 1
ATOM 1414 C CA . VAL A 1 188 ? 12.211 -21.609 -3.869 1 98.31 188 VAL A CA 1
ATOM 1415 C C . VAL A 1 188 ? 11.586 -22.891 -4.426 1 98.31 188 VAL A C 1
ATOM 1417 O O . VAL A 1 188 ? 10.367 -22.969 -4.59 1 98.31 188 VAL A O 1
ATOM 1420 N N . ASP A 1 189 ? 12.414 -23.922 -4.703 1 97.38 189 ASP A N 1
ATOM 1421 C CA . ASP A 1 189 ? 11.906 -25.188 -5.23 1 97.38 189 ASP A CA 1
ATOM 1422 C C . ASP A 1 189 ? 10.938 -25.844 -4.254 1 97.38 189 ASP A C 1
ATOM 1424 O O . ASP A 1 189 ? 9.898 -26.359 -4.664 1 97.38 189 ASP A O 1
ATOM 1428 N N . GLU A 1 190 ? 11.273 -25.797 -3.002 1 97.88 190 GLU A N 1
ATOM 1429 C CA . GLU A 1 190 ? 10.398 -26.359 -1.984 1 97.88 190 GLU A CA 1
ATOM 1430 C C . GLU A 1 190 ? 9.078 -25.594 -1.91 1 97.88 190 GLU A C 1
ATOM 1432 O O . GLU A 1 190 ? 8.016 -26.203 -1.746 1 97.88 190 GLU A O 1
ATOM 1437 N N . ALA A 1 191 ? 9.133 -24.297 -1.96 1 98.31 191 ALA A N 1
ATOM 1438 C CA . ALA A 1 191 ? 7.922 -23.469 -1.972 1 98.31 191 ALA A CA 1
ATOM 1439 C C . ALA A 1 191 ? 7.027 -23.828 -3.154 1 98.31 191 ALA A C 1
ATOM 1441 O O . ALA A 1 191 ? 5.809 -23.953 -3.004 1 98.31 191 ALA A O 1
ATOM 1442 N N . PHE A 1 192 ? 7.645 -23.984 -4.289 1 97.06 192 PHE A N 1
ATOM 1443 C CA . PHE A 1 192 ? 6.883 -24.328 -5.484 1 97.06 192 PHE A CA 1
ATOM 1444 C C . PHE A 1 192 ? 6.316 -25.734 -5.383 1 97.06 192 PHE A C 1
ATOM 1446 O O . PHE A 1 192 ? 5.207 -26 -5.848 1 97.06 192 PHE A O 1
ATOM 1453 N N . ALA A 1 193 ? 7.082 -26.641 -4.812 1 95.5 193 ALA A N 1
ATOM 1454 C CA . ALA A 1 193 ? 6.562 -27.984 -4.594 1 95.5 193 ALA A CA 1
ATOM 1455 C C . ALA A 1 193 ? 5.316 -27.953 -3.709 1 95.5 193 ALA A C 1
ATOM 1457 O O . ALA A 1 193 ? 4.344 -28.672 -3.971 1 95.5 193 ALA A O 1
ATOM 1458 N N . LEU A 1 194 ? 5.359 -27.172 -2.689 1 95.94 194 LEU A N 1
ATOM 1459 C CA . LEU A 1 194 ? 4.203 -27.016 -1.812 1 95.94 194 LEU A CA 1
ATOM 1460 C C . LEU A 1 194 ? 3.018 -26.438 -2.572 1 95.94 194 LEU A C 1
ATOM 1462 O O . LEU A 1 194 ? 1.883 -26.891 -2.396 1 95.94 194 LEU A O 1
ATOM 1466 N N . LEU A 1 195 ? 3.277 -25.438 -3.375 1 95.62 195 LEU A N 1
ATOM 1467 C CA . LEU A 1 195 ? 2.234 -24.812 -4.176 1 95.62 195 LEU A CA 1
ATOM 1468 C C . LEU A 1 195 ? 1.576 -25.828 -5.105 1 95.62 195 LEU A C 1
ATOM 1470 O O . LEU A 1 195 ? 0.347 -25.891 -5.188 1 95.62 195 LEU A O 1
ATOM 1474 N N . LEU A 1 196 ? 2.365 -26.625 -5.738 1 92.38 196 LEU A N 1
ATOM 1475 C CA . LEU A 1 196 ? 1.904 -27.594 -6.73 1 92.38 196 LEU A CA 1
ATOM 1476 C C . LEU A 1 196 ? 1.16 -28.734 -6.066 1 92.38 196 LEU A C 1
ATOM 1478 O O . LEU A 1 196 ? 0.226 -29.297 -6.645 1 92.38 196 LEU A O 1
ATOM 1482 N N . LYS A 1 197 ? 1.591 -29.094 -4.895 1 88.44 197 LYS A N 1
ATOM 1483 C CA . LYS A 1 197 ? 0.907 -30.141 -4.148 1 88.44 197 LYS A CA 1
ATOM 1484 C C . LYS A 1 197 ? -0.544 -29.766 -3.869 1 88.44 197 LYS A C 1
ATOM 1486 O O . LYS A 1 197 ? -1.433 -30.609 -3.904 1 88.44 197 LYS A O 1
ATOM 1491 N N . GLY A 1 198 ? -0.78 -28.516 -3.658 1 84 198 GLY A N 1
ATOM 1492 C CA . GLY A 1 198 ? -2.125 -28.031 -3.387 1 84 198 GLY A CA 1
ATOM 1493 C C . GLY A 1 198 ? -3.014 -28.016 -4.617 1 84 198 GLY A C 1
ATOM 1494 O O . GLY A 1 198 ? -4.238 -27.969 -4.5 1 84 198 GLY A O 1
ATOM 1495 N N . LEU A 1 199 ? -2.414 -28.047 -5.777 1 83.56 199 LEU A N 1
ATOM 1496 C CA . LEU A 1 199 ? -3.178 -28 -7.02 1 83.56 199 LEU A CA 1
ATOM 1497 C C . LEU A 1 199 ? -3.627 -29.391 -7.434 1 83.56 199 LEU A C 1
ATOM 1499 O O . LEU A 1 199 ? -4.523 -29.547 -8.266 1 83.56 199 LEU A O 1
ATOM 1503 N N . GLN A 1 200 ? -2.938 -30.391 -7.086 1 72.31 200 GLN A N 1
ATOM 1504 C CA . GLN A 1 200 ? -3.25 -31.766 -7.465 1 72.31 200 GLN A CA 1
ATOM 1505 C C . GLN A 1 200 ? -4.449 -32.312 -6.68 1 72.31 200 GLN A C 1
ATOM 1507 O O . GLN A 1 200 ? -5.098 -33.25 -7.098 1 72.31 200 GLN A O 1
ATOM 1512 N N . HIS A 1 201 ? -4.836 -31.656 -5.613 1 57.69 201 HIS A N 1
ATOM 1513 C CA . HIS A 1 201 ? -5.977 -32.188 -4.867 1 57.69 201 HIS A CA 1
ATOM 1514 C C . HIS A 1 201 ? -7.238 -31.375 -5.148 1 57.69 201 HIS A C 1
ATOM 1516 O O . HIS A 1 201 ? -7.172 -30.172 -5.387 1 57.69 201 HIS A O 1
ATOM 1522 N N . MET B 1 1 ? 3.367 47.531 10.648 1 32.12 1 MET B N 1
ATOM 1523 C CA . MET B 1 1 ? 2.342 46.75 9.961 1 32.12 1 MET B CA 1
ATOM 1524 C C . MET B 1 1 ? 2.707 45.25 9.945 1 32.12 1 MET B C 1
ATOM 1526 O O . MET B 1 1 ? 3.596 44.844 9.195 1 32.12 1 MET B O 1
ATOM 1530 N N . ASN B 1 2 ? 2.832 44.531 11.078 1 34.72 2 ASN B N 1
ATOM 1531 C CA . ASN B 1 2 ? 3.434 43.25 11.344 1 34.72 2 ASN B CA 1
ATOM 1532 C C . ASN B 1 2 ? 2.898 42.156 10.391 1 34.72 2 ASN B C 1
ATOM 1534 O O . ASN B 1 2 ? 1.693 42.094 10.148 1 34.72 2 ASN B O 1
ATOM 1538 N N . ALA B 1 3 ? 3.574 41.969 9.289 1 43.78 3 ALA B N 1
ATOM 1539 C CA . ALA B 1 3 ? 3.176 40.938 8.328 1 43.78 3 ALA B CA 1
ATOM 1540 C C . ALA B 1 3 ? 2.506 39.781 9.023 1 43.78 3 ALA B C 1
ATOM 1542 O O . ALA B 1 3 ? 3.037 39.219 9.992 1 43.78 3 ALA B O 1
ATOM 1543 N N . PRO B 1 4 ? 1.229 39.625 9.211 1 43.12 4 PRO B N 1
ATOM 1544 C CA . PRO B 1 4 ? 0.67 38.469 9.93 1 43.12 4 PRO B CA 1
ATOM 1545 C C . PRO B 1 4 ? 1.483 37.188 9.727 1 43.12 4 PRO B C 1
ATOM 1547 O O . PRO B 1 4 ? 1.951 36.938 8.617 1 43.12 4 PRO B O 1
ATOM 1550 N N . SER B 1 5 ? 2.449 36.781 10.531 1 45.81 5 SER B N 1
ATOM 1551 C CA . SER B 1 5 ? 3.328 35.594 10.547 1 45.81 5 SER B CA 1
ATOM 1552 C C . SER B 1 5 ? 2.623 34.375 9.984 1 45.81 5 SER B C 1
ATOM 1554 O O . SER B 1 5 ? 1.882 33.688 10.695 1 45.81 5 SER B O 1
ATOM 1556 N N . CYS B 1 6 ? 1.847 34.406 8.852 1 51.56 6 CYS B N 1
ATOM 1557 C CA . CYS B 1 6 ? 1.001 33.375 8.281 1 51.56 6 CYS B CA 1
ATOM 1558 C C . CYS B 1 6 ? 1.708 32.031 8.297 1 51.56 6 CYS B C 1
ATOM 1560 O O . CYS B 1 6 ? 2.617 31.781 7.496 1 51.56 6 CYS B O 1
ATOM 1562 N N . SER B 1 7 ? 1.809 31.312 9.477 1 71.81 7 SER B N 1
ATOM 1563 C CA . SER B 1 7 ? 2.521 30.062 9.719 1 71.81 7 SER B CA 1
ATOM 1564 C C . SER B 1 7 ? 2.111 29 8.711 1 71.81 7 SER B C 1
ATOM 1566 O O . SER B 1 7 ? 0.991 29.016 8.195 1 71.81 7 SER B O 1
ATOM 1568 N N . THR B 1 8 ? 2.988 28.391 7.91 1 86.38 8 THR B N 1
ATOM 1569 C CA . THR B 1 8 ? 2.775 27.297 6.977 1 86.38 8 THR B CA 1
ATOM 1570 C C . THR B 1 8 ? 1.844 26.25 7.578 1 86.38 8 THR B C 1
ATOM 1572 O O . THR B 1 8 ? 2.031 25.828 8.719 1 86.38 8 THR B O 1
ATOM 1575 N N . PRO B 1 9 ? 0.756 26.047 6.895 1 92.94 9 PRO B N 1
ATOM 1576 C CA . PRO B 1 9 ? -0.226 25.109 7.441 1 92.94 9 PRO B CA 1
ATOM 1577 C C . PRO B 1 9 ? 0.307 23.672 7.527 1 92.94 9 PRO B C 1
ATOM 1579 O O . PRO B 1 9 ? 1.249 23.328 6.812 1 92.94 9 PRO B O 1
ATOM 1582 N N . ALA B 1 10 ? -0.245 22.891 8.469 1 95.38 10 ALA B N 1
ATOM 1583 C CA . ALA B 1 10 ? -0.082 21.438 8.43 1 95.38 10 ALA B CA 1
ATOM 1584 C C . ALA B 1 10 ? -0.89 20.828 7.285 1 95.38 10 ALA B C 1
ATOM 1586 O O . ALA B 1 10 ? -1.86 21.422 6.816 1 95.38 10 ALA B O 1
ATOM 1587 N N . ALA B 1 11 ? -0.474 19.703 6.883 1 97.38 11 ALA B N 1
ATOM 1588 C CA . ALA B 1 11 ? -1.129 19.078 5.742 1 97.38 11 ALA B CA 1
ATOM 1589 C C . ALA B 1 11 ? -1.914 17.844 6.18 1 97.38 11 ALA B C 1
ATOM 1591 O O . ALA B 1 11 ? -1.41 17.016 6.941 1 97.38 11 ALA B O 1
ATOM 1592 N N . LEU B 1 12 ? -3.164 17.766 5.703 1 98.44 12 LEU B N 1
ATOM 1593 C CA . LEU B 1 12 ? -3.988 16.578 5.859 1 98.44 12 LEU B CA 1
ATOM 1594 C C . LEU B 1 12 ? -3.959 15.727 4.594 1 98.44 12 LEU B C 1
ATOM 1596 O O . LEU B 1 12 ? -4.418 16.156 3.535 1 98.44 12 LEU B O 1
ATOM 1600 N N . ILE B 1 13 ? -3.41 14.531 4.73 1 98.56 13 ILE B N 1
ATOM 1601 C CA . ILE B 1 13 ? -3.412 13.562 3.641 1 98.56 13 ILE B CA 1
ATOM 1602 C C . ILE B 1 13 ? -4.59 12.602 3.803 1 98.56 13 ILE B C 1
ATOM 1604 O O . ILE B 1 13 ? -4.699 11.914 4.82 1 98.56 13 ILE B O 1
ATOM 1608 N N . VAL B 1 14 ? -5.457 12.617 2.805 1 97.12 14 VAL B N 1
ATOM 1609 C CA . VAL B 1 14 ? -6.547 11.656 2.771 1 97.12 14 VAL B CA 1
ATOM 1610 C C . VAL B 1 14 ? -6.133 10.43 1.955 1 97.12 14 VAL B C 1
ATOM 1612 O O . VAL B 1 14 ? -5.824 10.547 0.767 1 97.12 14 VAL B O 1
ATOM 1615 N N . GLY B 1 15 ? -6.16 9.289 2.555 1 96.56 15 GLY B N 1
ATOM 1616 C CA . GLY B 1 15 ? -5.484 8.102 2.047 1 96.56 15 GLY B CA 1
ATOM 1617 C C . GLY B 1 15 ? -6.301 7.352 1.015 1 96.56 15 GLY B C 1
ATOM 1618 O O . GLY B 1 15 ? -5.867 6.312 0.508 1 96.56 15 GLY B O 1
ATOM 1619 N N . THR B 1 16 ? -7.531 7.805 0.71 1 91.38 16 THR B N 1
ATOM 1620 C CA . THR B 1 16 ? -8.359 7.145 -0.296 1 91.38 16 THR B CA 1
ATOM 1621 C C . THR B 1 16 ? -8.922 8.164 -1.286 1 91.38 16 THR B C 1
ATOM 1623 O O . THR B 1 16 ? -9.117 9.328 -0.94 1 91.38 16 THR B O 1
ATOM 1626 N N . VAL B 1 17 ? -9.125 7.711 -2.508 1 86.94 17 VAL B N 1
ATOM 1627 C CA . VAL B 1 17 ? -9.695 8.578 -3.533 1 86.94 17 VAL B CA 1
ATOM 1628 C C . VAL B 1 17 ? -11.016 7.996 -4.02 1 86.94 17 VAL B C 1
ATOM 1630 O O . VAL B 1 17 ? -11.539 8.406 -5.059 1 86.94 17 VAL B O 1
ATOM 1633 N N . ARG B 1 18 ? -11.492 7.004 -3.293 1 84.44 18 ARG B N 1
ATOM 1634 C CA . ARG B 1 18 ? -12.812 6.496 -3.654 1 84.44 18 ARG B CA 1
ATOM 1635 C C . ARG B 1 18 ? -13.867 7.59 -3.551 1 84.44 18 ARG B C 1
ATOM 1637 O O . ARG B 1 18 ? -13.852 8.391 -2.611 1 84.44 18 ARG B O 1
ATOM 1644 N N . THR B 1 19 ? -14.75 7.742 -4.457 1 75.81 19 THR B N 1
ATOM 1645 C CA . THR B 1 19 ? -15.711 8.836 -4.559 1 75.81 19 THR B CA 1
ATOM 1646 C C . THR B 1 19 ? -16.781 8.719 -3.475 1 75.81 19 THR B C 1
ATOM 1648 O O . THR B 1 19 ? -17.25 9.727 -2.957 1 75.81 19 THR B O 1
ATOM 1651 N N . SER B 1 20 ? -17.266 7.555 -3.184 1 74.19 20 SER B N 1
ATOM 1652 C CA . SER B 1 20 ? -18.266 7.359 -2.131 1 74.19 20 SER B CA 1
ATOM 1653 C C . SER B 1 20 ? -17.625 6.812 -0.861 1 74.19 20 SER B C 1
ATOM 1655 O O . SER B 1 20 ? -17.562 5.598 -0.662 1 74.19 20 SER B O 1
ATOM 1657 N N . ASN B 1 21 ? -16.969 7.871 -0.162 1 77.5 21 ASN B N 1
ATOM 1658 C CA . ASN B 1 21 ? -16.281 7.371 1.021 1 77.5 21 ASN B CA 1
ATOM 1659 C C . ASN B 1 21 ? -16.484 8.289 2.223 1 77.5 21 ASN B C 1
ATOM 1661 O O . ASN B 1 21 ? -17.031 9.391 2.084 1 77.5 21 ASN B O 1
ATOM 1665 N N . ASN B 1 22 ? -16.203 7.773 3.312 1 89.31 22 ASN B N 1
ATOM 1666 C CA . ASN B 1 22 ? -16.312 8.516 4.566 1 89.31 22 ASN B CA 1
ATOM 1667 C C . ASN B 1 22 ? -15.133 9.445 4.781 1 89.31 22 ASN B C 1
ATOM 1669 O O . ASN B 1 22 ? -15.141 10.273 5.691 1 89.31 22 ASN B O 1
ATOM 1673 N N . GLY B 1 23 ? -14.141 9.336 3.932 1 92.25 23 GLY B N 1
ATOM 1674 C CA . GLY B 1 23 ? -12.906 10.086 4.098 1 92.25 23 GLY B CA 1
ATOM 1675 C C . GLY B 1 23 ? -13.109 11.594 4.023 1 92.25 23 GLY B C 1
ATOM 1676 O O . GLY B 1 23 ? -12.539 12.344 4.812 1 92.25 23 GLY B O 1
ATOM 1677 N N . ASP B 1 24 ? -13.992 12.047 3.135 1 90.56 24 ASP B N 1
ATOM 1678 C CA . ASP B 1 24 ? -14.227 13.477 2.967 1 90.56 24 ASP B CA 1
ATOM 1679 C C . ASP B 1 24 ? -14.883 14.078 4.211 1 90.56 24 ASP B C 1
ATOM 1681 O O . ASP B 1 24 ? -14.461 15.133 4.695 1 90.56 24 ASP B O 1
ATOM 1685 N N . GLY B 1 25 ? -15.898 13.406 4.656 1 92.19 25 GLY B N 1
ATOM 1686 C CA . GLY B 1 25 ? -16.562 13.875 5.863 1 92.19 25 GLY B CA 1
ATOM 1687 C C . GLY B 1 25 ? -15.664 13.875 7.082 1 92.19 25 GLY B C 1
ATOM 1688 O O . GLY B 1 25 ? -15.664 14.828 7.859 1 92.19 25 GLY B O 1
ATOM 1689 N N . LEU B 1 26 ? -14.875 12.82 7.266 1 96.06 26 LEU B N 1
ATOM 1690 C CA . LEU B 1 26 ? -13.945 12.734 8.383 1 96.06 26 LEU B CA 1
ATOM 1691 C C . LEU B 1 26 ? -12.859 13.805 8.273 1 96.06 26 LEU B C 1
ATOM 1693 O O . LEU B 1 26 ? -12.438 14.367 9.281 1 96.06 26 LEU B O 1
ATOM 1697 N N . ALA B 1 27 ? -12.438 14.062 7.059 1 96.31 27 ALA B N 1
ATOM 1698 C CA . ALA B 1 27 ? -11.438 15.102 6.836 1 96.31 27 ALA B CA 1
ATOM 1699 C C . ALA B 1 27 ? -11.953 16.469 7.277 1 96.31 27 ALA B C 1
ATOM 1701 O O . ALA B 1 27 ? -11.258 17.203 7.984 1 96.31 27 ALA B O 1
ATOM 1702 N N . ALA B 1 28 ? -13.125 16.781 6.855 1 94.38 28 ALA B N 1
ATOM 1703 C CA . ALA B 1 28 ? -13.742 18.062 7.238 1 94.38 28 ALA B CA 1
ATOM 1704 C C . ALA B 1 28 ? -13.883 18.156 8.758 1 94.38 28 ALA B C 1
ATOM 1706 O O . ALA B 1 28 ? -13.602 19.203 9.344 1 94.38 28 ALA B O 1
ATOM 1707 N N . TRP B 1 29 ? -14.32 17.078 9.32 1 95.81 29 TRP B N 1
ATOM 1708 C CA . TRP B 1 29 ? -14.484 17.031 10.773 1 95.81 29 TRP B CA 1
ATOM 1709 C C . TRP B 1 29 ? -13.148 17.234 11.477 1 95.81 29 TRP B C 1
ATOM 1711 O O . TRP B 1 29 ? -13.055 18.016 12.43 1 95.81 29 TRP B O 1
ATOM 1721 N N . LEU B 1 30 ? -12.078 16.578 11.047 1 97.12 30 LEU B N 1
ATOM 1722 C CA . LEU B 1 30 ? -10.742 16.703 11.625 1 97.12 30 LEU B CA 1
ATOM 1723 C C . LEU B 1 30 ? -10.227 18.141 11.5 1 97.12 30 LEU B C 1
ATOM 1725 O O . LEU B 1 30 ? -9.625 18.672 12.438 1 97.12 30 LEU B O 1
ATOM 1729 N N . MET B 1 31 ? -10.414 18.688 10.336 1 95.69 31 MET B N 1
ATOM 1730 C CA . MET B 1 31 ? -9.961 20.062 10.133 1 95.69 31 MET B CA 1
ATOM 1731 C C . MET B 1 31 ? -10.672 21.016 11.094 1 95.69 31 MET B C 1
ATOM 1733 O O . MET B 1 31 ? -10.055 21.922 11.648 1 95.69 31 MET B O 1
ATOM 1737 N N . ALA B 1 32 ? -11.953 20.812 11.328 1 92.94 32 ALA B N 1
ATOM 1738 C CA . ALA B 1 32 ? -12.703 21.641 12.281 1 92.94 32 ALA B CA 1
ATOM 1739 C C . ALA B 1 32 ? -12.164 21.453 13.703 1 92.94 32 ALA B C 1
ATOM 1741 O O . ALA B 1 32 ? -11.984 22.422 14.43 1 92.94 32 ALA B O 1
ATOM 1742 N N . ARG B 1 33 ? -11.914 20.172 14.047 1 93.44 33 ARG B N 1
ATOM 1743 C CA . ARG B 1 33 ? -11.375 19.875 15.367 1 93.44 33 ARG B CA 1
ATOM 1744 C C . ARG B 1 33 ? -10.008 20.531 15.555 1 93.44 33 ARG B C 1
ATOM 1746 O O . ARG B 1 33 ? -9.727 21.078 16.625 1 93.44 33 ARG B O 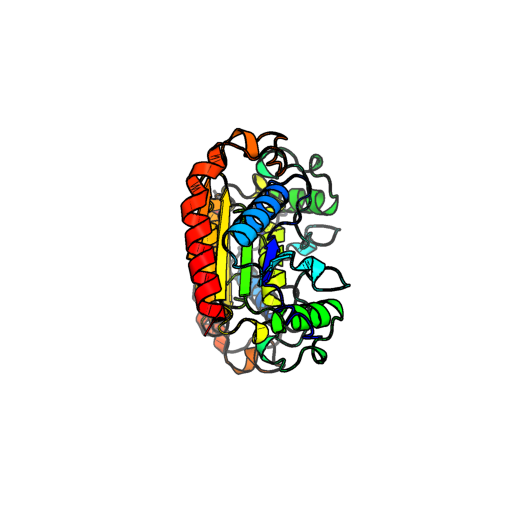1
ATOM 1753 N N . PHE B 1 34 ? -9.172 20.438 14.523 1 95.44 34 PHE B N 1
ATOM 1754 C CA . PHE B 1 34 ? -7.832 21.016 14.57 1 95.44 34 PHE B CA 1
ATOM 1755 C C . PHE B 1 34 ? -7.891 22.516 14.836 1 95.44 34 PHE B C 1
ATOM 1757 O O . PHE B 1 34 ? -7.133 23.031 15.664 1 95.44 34 PHE B O 1
ATOM 1764 N N . ASN B 1 35 ? -8.766 23.172 14.148 1 87.12 35 ASN B N 1
ATOM 1765 C CA . ASN B 1 35 ? -8.922 24.609 14.289 1 87.12 35 ASN B CA 1
ATOM 1766 C C . ASN B 1 35 ? -9.336 25 15.711 1 87.12 35 ASN B C 1
ATOM 1768 O O . ASN B 1 35 ? -8.953 26.062 16.203 1 87.12 35 ASN B O 1
ATOM 1772 N N . CYS B 1 36 ? -10.07 24.156 16.312 1 87.5 36 CYS B N 1
ATOM 1773 C CA . CYS B 1 36 ? -10.5 24.406 17.672 1 87.5 36 CYS B CA 1
ATOM 1774 C C . CYS B 1 36 ? -9.336 24.281 18.656 1 87.5 36 CYS B C 1
ATOM 1776 O O . CYS B 1 36 ? -9.242 25.047 19.609 1 87.5 36 CYS B O 1
ATOM 1778 N N . VAL B 1 37 ? -8.516 23.328 18.359 1 89.75 37 VAL B N 1
ATOM 1779 C CA . VAL B 1 37 ? -7.395 23.031 19.25 1 89.75 37 VAL B CA 1
ATOM 1780 C C . VAL B 1 37 ? -6.266 24.031 18.984 1 89.75 37 VAL B C 1
ATOM 1782 O O . VAL B 1 37 ? -5.594 24.469 19.922 1 89.75 37 VAL B O 1
ATOM 1785 N N . ALA B 1 38 ? -6.078 24.234 17.688 1 81.38 38 ALA B N 1
ATOM 1786 C CA . ALA B 1 38 ? -4.953 25.078 17.266 1 81.38 38 ALA B CA 1
ATOM 1787 C C . ALA B 1 38 ? -5.191 26.531 17.641 1 81.38 38 ALA B C 1
ATOM 1789 O O . ALA B 1 38 ? -6.336 26.984 17.672 1 81.38 38 ALA B O 1
ATOM 1790 N N . ASN B 1 39 ? -4.234 27.109 18.391 1 68.94 39 ASN B N 1
ATOM 1791 C CA . ASN B 1 39 ? -4.305 28.547 18.594 1 68.94 39 ASN B CA 1
ATOM 1792 C C . ASN B 1 39 ? -4.23 29.312 17.281 1 68.94 39 ASN B C 1
ATOM 1794 O O . ASN B 1 39 ? -3.723 28.797 16.281 1 68.94 39 ASN B O 1
ATOM 1798 N N . SER B 1 40 ? -5.176 30.141 16.828 1 62.62 40 SER B N 1
ATOM 1799 C CA . SER B 1 40 ? -5.461 30.984 15.664 1 62.62 40 SER B CA 1
ATOM 1800 C C . SER B 1 40 ? -4.309 30.969 14.672 1 62.62 40 SER B C 1
ATOM 1802 O O . SER B 1 40 ? -4.469 31.375 13.516 1 62.62 40 SER B O 1
ATOM 1804 N N . ASN B 1 41 ? -3.092 30.281 14.977 1 70.5 41 ASN B N 1
ATOM 1805 C CA . ASN B 1 41 ? -1.981 30.594 14.086 1 70.5 41 ASN B CA 1
ATOM 1806 C C . ASN B 1 41 ? -1.655 29.422 13.164 1 70.5 41 ASN B C 1
ATOM 1808 O O . ASN B 1 41 ? -0.919 29.594 12.188 1 70.5 41 ASN B O 1
ATOM 1812 N N . THR B 1 42 ? -2.186 28.219 13.414 1 85 42 THR B N 1
ATOM 1813 C CA . THR B 1 42 ? -1.874 27.094 12.539 1 85 42 THR B CA 1
ATOM 1814 C C . THR B 1 42 ? -3.152 26.422 12.055 1 85 42 THR B C 1
ATOM 1816 O O . THR B 1 42 ? -4.062 26.156 12.844 1 85 42 THR B O 1
ATOM 1819 N N . LYS B 1 43 ? -3.189 26.297 10.742 1 91.62 43 LYS B N 1
ATOM 1820 C CA . LYS B 1 43 ? -4.352 25.625 10.156 1 91.62 43 LYS B CA 1
ATOM 1821 C C . LYS B 1 43 ? -3.986 24.25 9.609 1 91.62 43 LYS B C 1
ATOM 1823 O O . LYS B 1 43 ? -2.812 23.969 9.359 1 91.62 43 LYS B O 1
ATOM 1828 N N . LEU B 1 44 ? -4.953 23.453 9.594 1 96 44 LEU B N 1
ATOM 1829 C CA . LEU B 1 44 ? -4.871 22.188 8.891 1 96 44 LEU B CA 1
ATOM 1830 C C . LEU B 1 44 ? -5.605 22.25 7.559 1 96 44 LEU B C 1
ATOM 1832 O O . LEU B 1 44 ? -6.781 22.609 7.508 1 96 44 LEU B O 1
ATOM 1836 N N . VAL B 1 45 ? -4.863 22 6.5 1 96.12 45 VAL B N 1
ATOM 1837 C CA . VAL B 1 45 ? -5.477 22.062 5.176 1 96.12 45 VAL B CA 1
ATOM 1838 C C . VAL B 1 45 ? -5.242 20.75 4.426 1 96.12 45 VAL B C 1
ATOM 1840 O O . VAL B 1 45 ? -4.336 19.984 4.77 1 96.12 45 VAL B O 1
ATOM 1843 N N . LEU B 1 46 ? -6.07 20.516 3.463 1 97.25 46 LEU B N 1
ATOM 1844 C CA . LEU B 1 46 ? -5.836 19.344 2.617 1 97.25 46 LEU B CA 1
ATOM 1845 C C . LEU B 1 46 ? -4.512 19.469 1.876 1 97.25 46 LEU B C 1
ATOM 1847 O O . LEU B 1 46 ? -4.172 20.547 1.379 1 97.25 46 LEU B O 1
ATOM 1851 N N . ALA B 1 47 ? -3.814 18.328 1.81 1 97.38 47 ALA B N 1
ATOM 1852 C CA . ALA B 1 47 ? -2.539 18.312 1.096 1 97.38 47 ALA B CA 1
ATOM 1853 C C . ALA B 1 47 ? -2.717 18.766 -0.35 1 97.38 47 ALA B C 1
ATOM 1855 O O . ALA B 1 47 ? -1.857 19.469 -0.901 1 97.38 47 ALA B O 1
ATOM 1856 N N . SER B 1 48 ? -3.848 18.391 -0.93 1 95.69 48 SER B N 1
ATOM 1857 C CA . SER B 1 48 ? -4.121 18.734 -2.322 1 95.69 48 SER B CA 1
ATOM 1858 C C . SER B 1 48 ? -4.227 20.234 -2.508 1 95.69 48 SER B C 1
ATOM 1860 O O . SER B 1 48 ? -4.078 20.75 -3.621 1 95.69 48 SER B O 1
ATOM 1862 N N . GLU B 1 49 ? -4.449 21.016 -1.492 1 95.69 49 GLU B N 1
ATOM 1863 C CA . GLU B 1 49 ? -4.602 22.469 -1.561 1 95.69 49 GLU B CA 1
ATOM 1864 C C . GLU B 1 49 ? -3.246 23.156 -1.49 1 95.69 49 GLU B C 1
ATOM 1866 O O . GLU B 1 49 ? -3.154 24.375 -1.705 1 95.69 49 GLU B O 1
ATOM 1871 N N . LEU B 1 50 ? -2.203 22.422 -1.229 1 95.38 50 LEU B N 1
ATOM 1872 C CA . LEU B 1 50 ? -0.878 23 -1.062 1 95.38 50 LEU B CA 1
ATOM 1873 C C . LEU B 1 50 ? -0.121 23.031 -2.385 1 95.38 50 LEU B C 1
ATOM 1875 O O . LEU B 1 50 ? 0.996 23.547 -2.459 1 95.38 50 LEU B O 1
ATOM 1879 N N . MET B 1 51 ? -0.696 22.422 -3.373 1 93.81 51 MET B N 1
ATOM 1880 C CA . MET B 1 51 ? -0.035 22.375 -4.676 1 93.81 51 MET B CA 1
ATOM 1881 C C . MET B 1 51 ? -1.036 22.609 -5.801 1 93.81 51 MET B C 1
ATOM 1883 O O . MET B 1 51 ? -2.242 22.438 -5.609 1 93.81 51 MET B O 1
ATOM 1887 N N . GLU B 1 52 ? -0.556 23 -6.973 1 93.5 52 GLU B N 1
ATOM 1888 C CA . GLU B 1 52 ? -1.382 23.328 -8.133 1 93.5 52 GLU B CA 1
ATOM 1889 C C . GLU B 1 52 ? -1.61 22.094 -9.016 1 93.5 52 GLU B C 1
ATOM 1891 O O . GLU B 1 52 ? -2.51 22.094 -9.852 1 93.5 52 GLU B O 1
ATOM 1896 N N . LEU B 1 53 ? -0.867 21.094 -8.805 1 95.19 53 LEU B N 1
ATOM 1897 C CA . LEU B 1 53 ? -0.987 19.844 -9.555 1 95.19 53 LEU B CA 1
ATOM 1898 C C . LEU B 1 53 ? -1.651 18.766 -8.703 1 95.19 53 LEU B C 1
ATOM 1900 O O . LEU B 1 53 ? -1.624 18.828 -7.477 1 95.19 53 LEU B O 1
ATOM 1904 N N . PRO B 1 54 ? -2.258 17.828 -9.367 1 95.88 54 PRO B N 1
ATOM 1905 C CA . PRO B 1 54 ? -2.828 16.719 -8.594 1 95.88 54 PRO B CA 1
ATOM 1906 C C . PRO B 1 54 ? -1.775 15.953 -7.797 1 95.88 54 PRO B C 1
ATOM 1908 O O . PRO B 1 54 ? -0.628 15.836 -8.234 1 95.88 54 PRO B O 1
ATOM 1911 N N . LEU B 1 55 ? -2.189 15.461 -6.645 1 97.31 55 LEU B N 1
ATOM 1912 C CA . LEU B 1 55 ? -1.304 14.594 -5.875 1 97.31 55 LEU B CA 1
ATOM 1913 C C . LEU B 1 55 ? -0.834 13.414 -6.719 1 97.31 55 LEU B C 1
ATOM 1915 O O . LEU B 1 55 ? -1.621 12.828 -7.461 1 97.31 55 LEU B O 1
ATOM 1919 N N . PRO B 1 56 ? 0.415 13.102 -6.695 1 97.12 56 PRO B N 1
ATOM 1920 C CA . PRO B 1 56 ? 0.91 11.938 -7.445 1 97.12 56 PRO B CA 1
ATOM 1921 C C . PRO B 1 56 ? 0.583 10.617 -6.762 1 97.12 56 PRO B C 1
ATOM 1923 O O . PRO B 1 56 ? 1.43 10.047 -6.066 1 97.12 56 PRO B O 1
ATOM 1926 N N . ILE B 1 57 ? -0.55 10.07 -7.07 1 96.31 57 ILE B N 1
ATOM 1927 C CA . ILE B 1 57 ? -1.04 8.891 -6.367 1 96.31 57 ILE B CA 1
ATOM 1928 C C . ILE B 1 57 ? -0.812 7.645 -7.219 1 96.31 57 ILE B C 1
ATOM 1930 O O . ILE B 1 57 ? -1.148 6.531 -6.809 1 96.31 57 ILE B O 1
ATOM 1934 N N . GLY B 1 58 ? -0.235 7.785 -8.391 1 94.88 58 GLY B N 1
ATOM 1935 C CA . GLY B 1 58 ? 0.076 6.66 -9.25 1 94.88 58 GLY B CA 1
ATOM 1936 C C . GLY B 1 58 ? 1.316 5.898 -8.82 1 94.88 58 GLY B C 1
ATOM 1937 O O . GLY B 1 58 ? 1.97 6.27 -7.844 1 94.88 58 GLY B O 1
ATOM 1938 N N . PRO B 1 59 ? 1.627 4.902 -9.477 1 94.56 59 PRO B N 1
ATOM 1939 C CA . PRO B 1 59 ? 2.779 4.082 -9.094 1 94.56 59 PRO B CA 1
ATOM 1940 C C . PRO B 1 59 ? 4.105 4.832 -9.219 1 94.56 59 PRO B C 1
ATOM 1942 O O . PRO B 1 59 ? 4.223 5.754 -10.031 1 94.56 59 PRO B O 1
ATOM 1945 N N . VAL B 1 60 ? 5.016 4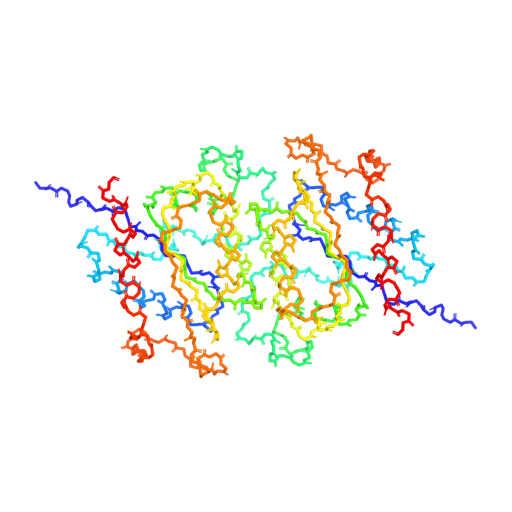.449 -8.406 1 92.56 60 VAL B N 1
ATOM 1946 C CA . VAL B 1 60 ? 6.367 4.992 -8.492 1 92.56 60 VAL B CA 1
ATOM 1947 C C . VAL B 1 60 ? 7.086 4.395 -9.703 1 92.56 60 VAL B C 1
ATOM 1949 O O . VAL B 1 60 ? 7.375 3.195 -9.727 1 92.56 60 VAL B O 1
ATOM 1952 N N . MET B 1 61 ? 7.383 5.219 -10.68 1 87.62 61 MET B N 1
ATOM 1953 C CA . MET B 1 61 ? 7.984 4.742 -11.922 1 87.62 61 MET B CA 1
ATOM 1954 C C . MET B 1 61 ? 9.383 5.324 -12.109 1 87.62 61 MET B C 1
ATOM 1956 O O . MET B 1 61 ? 10.109 4.914 -13.016 1 87.62 61 MET B O 1
ATOM 1960 N N . ASP B 1 62 ? 9.727 6.301 -11.305 1 83.06 62 ASP B N 1
ATOM 1961 C CA . ASP B 1 62 ? 11.023 6.961 -11.43 1 83.06 62 ASP B CA 1
ATOM 1962 C C . ASP B 1 62 ? 12.164 5.953 -11.359 1 83.06 62 ASP B C 1
ATOM 1964 O O . ASP B 1 62 ? 12.203 5.109 -10.461 1 83.06 62 ASP B O 1
ATOM 1968 N N . PRO B 1 63 ? 13.078 6.051 -12.258 1 79.75 63 PRO B N 1
ATOM 1969 C CA . PRO B 1 63 ? 14.219 5.125 -12.234 1 79.75 63 PRO B CA 1
ATOM 1970 C C . PRO B 1 63 ? 15.18 5.398 -11.078 1 79.75 63 PRO B C 1
ATOM 1972 O O . PRO B 1 63 ? 15.914 4.504 -10.656 1 79.75 63 PRO B O 1
ATOM 1975 N N . VAL B 1 64 ? 15.164 6.688 -10.648 1 83.31 64 VAL B N 1
ATOM 1976 C CA . VAL B 1 64 ? 16.016 7.047 -9.516 1 83.31 64 VAL B CA 1
ATOM 1977 C C . VAL B 1 64 ? 15.219 6.922 -8.211 1 83.31 64 VAL B C 1
ATOM 1979 O O . VAL B 1 64 ? 14.094 7.414 -8.117 1 83.31 64 VAL B O 1
ATOM 1982 N N . ILE B 1 65 ? 15.805 6.199 -7.27 1 87.06 65 ILE B N 1
ATOM 1983 C CA . ILE B 1 65 ? 15.117 6.016 -5.996 1 87.06 65 ILE B CA 1
ATOM 1984 C C . ILE B 1 65 ? 15.047 7.348 -5.254 1 87.06 65 ILE B C 1
ATOM 1986 O O . ILE B 1 65 ? 15.984 8.148 -5.309 1 87.06 65 ILE B O 1
ATOM 1990 N N . ALA B 1 66 ? 14.055 7.566 -4.547 1 92.81 66 ALA B N 1
ATOM 1991 C CA . ALA B 1 66 ? 13.805 8.828 -3.857 1 92.81 66 ALA B CA 1
ATOM 1992 C C . ALA B 1 66 ? 14.898 9.117 -2.83 1 92.81 66 ALA B C 1
ATOM 1994 O O . ALA B 1 66 ? 15.25 10.281 -2.6 1 92.81 66 ALA B O 1
ATOM 1995 N N . ALA B 1 67 ? 15.445 8.109 -2.236 1 91.94 67 ALA B N 1
ATOM 1996 C CA . ALA B 1 67 ? 16.469 8.258 -1.205 1 91.94 67 ALA B CA 1
ATOM 1997 C C . ALA B 1 67 ? 17.719 8.914 -1.771 1 91.94 67 ALA B C 1
ATOM 1999 O O . ALA B 1 67 ? 18.531 9.469 -1.021 1 91.94 67 ALA B O 1
ATOM 2000 N N . ALA B 1 68 ? 17.891 8.859 -3.07 1 89.88 68 ALA B N 1
ATOM 2001 C CA . ALA B 1 68 ? 19.078 9.414 -3.727 1 89.88 68 ALA B CA 1
ATOM 2002 C C . ALA B 1 68 ? 18.812 10.852 -4.191 1 89.88 68 ALA B C 1
ATOM 2004 O O . ALA B 1 68 ? 19.719 11.508 -4.715 1 89.88 68 ALA B O 1
ATOM 2005 N N . ILE B 1 69 ? 17.625 11.336 -3.979 1 91.56 69 ILE B N 1
ATOM 2006 C CA . ILE B 1 69 ? 17.234 12.672 -4.438 1 91.56 69 ILE B CA 1
ATOM 2007 C C . ILE B 1 69 ? 17.438 13.68 -3.311 1 91.56 69 ILE B C 1
ATOM 2009 O O . ILE B 1 69 ? 16.969 13.469 -2.189 1 91.56 69 ILE B O 1
ATOM 2013 N N . GLY B 1 70 ? 18.109 14.781 -3.645 1 90.06 70 GLY B N 1
ATOM 2014 C CA . GLY B 1 70 ? 18.469 15.734 -2.604 1 90.06 70 GLY B CA 1
ATOM 2015 C C . GLY B 1 70 ? 17.625 16.984 -2.633 1 90.06 70 GLY B C 1
ATOM 2016 O O . GLY B 1 70 ? 17.625 17.766 -1.678 1 90.06 70 GLY B O 1
ATOM 2017 N N . SER B 1 71 ? 17.031 17.219 -3.805 1 93.31 71 SER B N 1
ATOM 2018 C CA . SER B 1 71 ? 16.219 18.438 -3.951 1 93.31 71 SER B CA 1
ATOM 2019 C C . SER B 1 71 ? 14.992 18.172 -4.816 1 93.31 71 SER B C 1
ATOM 2021 O O . SER B 1 71 ? 14.992 17.281 -5.66 1 93.31 71 SER B O 1
ATOM 2023 N N . PRO B 1 72 ? 13.922 18.938 -4.555 1 93.81 72 PRO B N 1
ATOM 2024 C CA . PRO B 1 72 ? 12.664 18.734 -5.27 1 93.81 72 PRO B CA 1
ATOM 2025 C C . PRO B 1 72 ? 12.836 18.766 -6.785 1 93.81 72 PRO B C 1
ATOM 2027 O O . PRO B 1 72 ? 12.203 17.984 -7.5 1 93.81 72 PRO B O 1
ATOM 2030 N N . GLN B 1 73 ? 13.734 19.609 -7.285 1 93.81 73 GLN B N 1
ATOM 2031 C CA . GLN B 1 73 ? 13.875 19.812 -8.727 1 93.81 73 GLN B CA 1
ATOM 2032 C C . GLN B 1 73 ? 14.508 18.594 -9.391 1 93.81 73 GLN B C 1
ATOM 2034 O O . GLN B 1 73 ? 14.484 18.469 -10.617 1 93.81 73 GLN B O 1
ATOM 2039 N N . GLU B 1 74 ? 15.047 17.703 -8.625 1 94.44 74 GLU B N 1
ATOM 2040 C CA . GLU B 1 74 ? 15.75 16.547 -9.164 1 94.44 74 GLU B CA 1
ATOM 2041 C C . GLU B 1 74 ? 14.773 15.414 -9.484 1 94.44 74 GLU B C 1
ATOM 2043 O O . GLU B 1 74 ? 15.125 14.461 -10.188 1 94.44 74 GLU B O 1
ATOM 2048 N N . TYR B 1 75 ? 13.562 15.492 -8.984 1 95.38 75 TYR B N 1
ATOM 2049 C CA . TYR B 1 75 ? 12.555 14.523 -9.391 1 95.38 75 TYR B CA 1
ATOM 2050 C C . TYR B 1 75 ? 12.18 14.719 -10.859 1 95.38 75 TYR B C 1
ATOM 2052 O O . TYR B 1 75 ? 12.102 15.852 -11.336 1 95.38 75 TYR B O 1
ATOM 2060 N N . ALA B 1 76 ? 11.898 13.68 -11.562 1 92.75 76 ALA B N 1
ATOM 2061 C CA . ALA B 1 76 ? 11.617 13.742 -12.992 1 92.75 76 ALA B CA 1
ATOM 2062 C C . ALA B 1 76 ? 10.195 14.219 -13.25 1 92.75 76 ALA B C 1
ATOM 2064 O O . ALA B 1 76 ? 9.945 14.977 -14.195 1 92.75 76 ALA B O 1
ATOM 2065 N N . ASP B 1 77 ? 9.258 13.852 -12.484 1 95.25 77 ASP B N 1
ATOM 2066 C CA . ASP B 1 77 ? 7.836 14.141 -12.664 1 95.25 77 ASP B CA 1
ATOM 2067 C C . ASP B 1 77 ? 7.453 15.469 -12.008 1 95.25 77 ASP B C 1
ATOM 2069 O O . ASP B 1 77 ? 7.637 15.648 -10.805 1 95.25 77 ASP B O 1
ATOM 2073 N N . PRO B 1 78 ? 6.855 16.391 -12.758 1 96.75 78 PRO B N 1
ATOM 2074 C CA . PRO B 1 78 ? 6.48 17.688 -12.203 1 96.75 78 PRO B CA 1
ATOM 2075 C C . PRO B 1 78 ? 5.531 17.562 -11.008 1 96.75 78 PRO B C 1
ATOM 2077 O O . PRO B 1 78 ? 5.609 18.359 -10.07 1 96.75 78 PRO B O 1
ATOM 2080 N N . ALA B 1 79 ? 4.66 16.641 -11.047 1 97.06 79 ALA B N 1
ATOM 2081 C CA . ALA B 1 79 ? 3.744 16.453 -9.922 1 97.06 79 ALA B CA 1
ATOM 2082 C C . ALA B 1 79 ? 4.5 16.016 -8.664 1 97.06 79 ALA B C 1
ATOM 2084 O O . ALA B 1 79 ? 4.152 16.438 -7.555 1 97.06 79 ALA B O 1
ATOM 2085 N N . VAL B 1 80 ? 5.5 15.203 -8.836 1 97.56 80 VAL B N 1
ATOM 2086 C CA . VAL B 1 80 ? 6.309 14.75 -7.703 1 97.56 80 VAL B CA 1
ATOM 2087 C C . VAL B 1 80 ? 7.164 15.906 -7.188 1 97.56 80 VAL B C 1
ATOM 2089 O O . VAL B 1 80 ? 7.367 16.047 -5.98 1 97.56 80 VAL B O 1
ATOM 2092 N N . GLN B 1 81 ? 7.645 16.75 -8.117 1 97.25 81 GLN B N 1
ATOM 2093 C CA . GLN B 1 81 ? 8.352 17.953 -7.691 1 97.25 81 GLN B CA 1
ATOM 2094 C C . GLN B 1 81 ? 7.469 18.828 -6.812 1 97.25 81 GLN B C 1
ATOM 2096 O O . GLN B 1 81 ? 7.883 19.25 -5.73 1 97.25 81 GLN B O 1
ATOM 2101 N N . ALA B 1 82 ? 6.301 19.078 -7.316 1 97.94 82 ALA B N 1
ATOM 2102 C CA . ALA B 1 82 ? 5.359 19.906 -6.566 1 97.94 82 ALA B CA 1
ATOM 2103 C C . ALA B 1 82 ? 5.047 19.281 -5.207 1 97.94 82 ALA B C 1
ATOM 2105 O O . ALA B 1 82 ? 4.965 20 -4.199 1 97.94 82 ALA B O 1
ATOM 2106 N N . TRP B 1 83 ? 4.867 18.016 -5.172 1 98.25 83 TRP B N 1
ATOM 2107 C CA . TRP B 1 83 ? 4.609 17.281 -3.941 1 98.25 83 TRP B CA 1
ATOM 2108 C C . TRP B 1 83 ? 5.785 17.406 -2.977 1 98.25 83 TRP B C 1
ATOM 2110 O O . TRP B 1 83 ? 5.594 17.656 -1.783 1 98.25 83 TRP B O 1
ATOM 2120 N N . SER B 1 84 ? 6.957 17.25 -3.479 1 97.81 84 SER B N 1
ATOM 2121 C CA . SER B 1 84 ? 8.164 17.406 -2.676 1 97.81 84 SER B CA 1
ATOM 2122 C C . SER B 1 84 ? 8.234 18.797 -2.049 1 97.81 84 SER B C 1
ATOM 2124 O O . SER B 1 84 ? 8.523 18.922 -0.859 1 97.81 84 SER B O 1
ATOM 2126 N N . TRP B 1 85 ? 7.938 19.781 -2.824 1 97.31 85 TRP B N 1
ATOM 2127 C CA . TRP B 1 85 ? 7.93 21.156 -2.318 1 97.31 85 TRP B CA 1
ATOM 2128 C C . TRP B 1 85 ? 6.883 21.328 -1.22 1 97.31 85 TRP B C 1
ATOM 2130 O O . TRP B 1 85 ? 7.172 21.891 -0.161 1 97.31 85 TRP B O 1
ATOM 2140 N N . ALA B 1 86 ? 5.738 20.812 -1.487 1 97.25 86 ALA B N 1
ATOM 2141 C CA . ALA B 1 86 ? 4.641 20.938 -0.53 1 97.25 86 ALA B CA 1
ATOM 2142 C C . ALA B 1 86 ? 4.988 20.281 0.796 1 97.25 86 ALA B C 1
ATOM 2144 O O . ALA B 1 86 ? 4.812 20.859 1.863 1 97.25 86 ALA B O 1
ATOM 2145 N N . VAL B 1 87 ? 5.492 19.062 0.75 1 97.69 87 VAL B N 1
ATOM 2146 C CA . VAL B 1 87 ? 5.801 18.297 1.952 1 97.69 87 VAL B CA 1
ATOM 2147 C C . VAL B 1 87 ? 6.961 18.953 2.699 1 97.69 87 VAL B C 1
ATOM 2149 O O . VAL B 1 87 ? 6.945 19.031 3.928 1 97.69 87 VAL B O 1
ATOM 2152 N N . THR B 1 88 ? 7.926 19.391 1.944 1 96.31 88 THR B N 1
ATOM 2153 C CA . THR B 1 88 ? 9.062 20.062 2.566 1 96.31 88 THR B CA 1
ATOM 2154 C C . THR B 1 88 ? 8.617 21.297 3.32 1 96.31 88 THR B C 1
ATOM 2156 O O . THR B 1 88 ? 9.102 21.578 4.422 1 96.31 88 THR B O 1
ATOM 2159 N N . ALA B 1 89 ? 7.695 21.984 2.801 1 94.06 89 ALA B N 1
ATOM 2160 C CA . ALA B 1 89 ? 7.27 23.266 3.348 1 94.06 89 ALA B CA 1
ATOM 2161 C C . ALA B 1 89 ? 6.348 23.078 4.551 1 94.06 89 ALA B C 1
ATOM 2163 O O . ALA B 1 89 ? 6.207 23.969 5.379 1 94.06 89 ALA B O 1
ATOM 2164 N N . THR B 1 90 ? 5.664 21.953 4.652 1 95.31 90 THR B N 1
ATOM 2165 C CA . THR B 1 90 ? 4.688 21.734 5.715 1 95.31 90 THR B CA 1
ATOM 2166 C C . THR B 1 90 ? 5.379 21.344 7.016 1 95.31 90 THR B C 1
ATOM 2168 O O . THR B 1 90 ? 6.273 20.484 7.012 1 95.31 90 THR B O 1
ATOM 2171 N N . PRO B 1 91 ? 4.922 21.906 8.156 1 94.75 91 PRO B N 1
ATOM 2172 C CA . PRO B 1 91 ? 5.582 21.594 9.43 1 94.75 91 PRO B CA 1
ATOM 2173 C C . PRO B 1 91 ? 5.125 20.281 10.031 1 94.75 91 PRO B C 1
ATOM 2175 O O . PRO B 1 91 ? 5.812 19.719 10.891 1 94.75 91 PRO B O 1
ATOM 2178 N N . ALA B 1 92 ? 3.938 19.766 9.656 1 96.25 92 ALA B N 1
ATOM 2179 C CA . ALA B 1 92 ? 3.354 18.562 10.234 1 96.25 92 ALA B CA 1
ATOM 2180 C C . ALA B 1 92 ? 2.336 17.938 9.281 1 96.25 92 ALA B C 1
ATOM 2182 O O . ALA B 1 92 ? 1.837 18.594 8.375 1 96.25 92 ALA B O 1
ATOM 2183 N N . ILE B 1 93 ? 2.082 16.688 9.602 1 97.81 93 ILE B N 1
ATOM 2184 C CA . ILE B 1 93 ? 1.193 15.93 8.734 1 97.81 93 ILE B CA 1
ATOM 2185 C C . ILE B 1 93 ? 0.133 15.211 9.57 1 97.81 93 ILE B C 1
ATOM 2187 O O . ILE B 1 93 ? 0.427 14.703 10.648 1 97.81 93 ILE B O 1
ATOM 2191 N N . VAL B 1 94 ? -1.039 15.266 9.094 1 98.62 94 VAL B N 1
ATOM 2192 C CA . VAL B 1 94 ? -2.092 14.352 9.531 1 98.62 94 VAL B CA 1
ATOM 2193 C C . VAL B 1 94 ? -2.461 13.398 8.398 1 98.62 94 VAL B C 1
ATOM 2195 O O . VAL B 1 94 ? -2.729 13.836 7.277 1 98.62 94 VAL B O 1
ATOM 2198 N N . 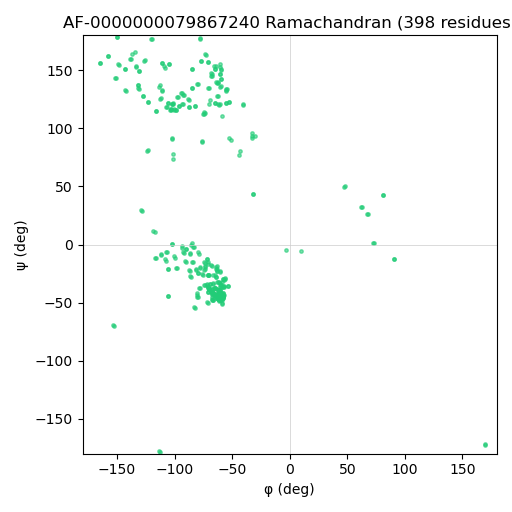ILE B 1 95 ? -2.412 12.125 8.664 1 98.94 95 ILE B N 1
ATOM 2199 C CA . ILE B 1 95 ? -2.848 11.125 7.691 1 98.94 95 ILE B CA 1
ATOM 2200 C C . ILE B 1 95 ? -4.18 10.523 8.133 1 98.94 95 ILE B C 1
ATOM 2202 O O . ILE B 1 95 ? -4.289 9.992 9.242 1 98.94 95 ILE B O 1
ATOM 2206 N N . LEU B 1 96 ? -5.16 10.695 7.348 1 98.75 96 LEU B N 1
ATOM 2207 C CA . LEU B 1 96 ? -6.461 10.055 7.488 1 98.75 96 LEU B CA 1
ATOM 2208 C C . LEU B 1 96 ? -6.637 8.953 6.445 1 98.75 96 LEU B C 1
ATOM 2210 O O . LEU B 1 96 ? -6.59 9.211 5.242 1 98.75 96 LEU B O 1
ATOM 2214 N N . THR B 1 97 ? -6.887 7.711 6.941 1 98.5 97 THR B N 1
ATOM 2215 C CA . THR B 1 97 ? -6.941 6.664 5.93 1 98.5 97 THR B CA 1
ATOM 2216 C C . THR B 1 97 ? -7.863 5.531 6.371 1 98.5 97 THR B C 1
ATOM 2218 O O . THR B 1 97 ? -7.91 5.188 7.555 1 98.5 97 THR B O 1
ATOM 2221 N N . PRO B 1 98 ? -8.594 4.941 5.418 1 96.69 98 PRO B N 1
ATOM 2222 C CA . PRO B 1 98 ? -9.328 3.705 5.711 1 96.69 98 PRO B CA 1
ATOM 2223 C C . PRO B 1 98 ? -8.422 2.477 5.742 1 96.69 98 PRO B C 1
ATOM 2225 O O . PRO B 1 98 ? -7.301 2.518 5.219 1 96.69 98 PRO B O 1
ATOM 2228 N N . GLN B 1 99 ? -8.906 1.485 6.406 1 97 99 GLN B N 1
ATOM 2229 C CA . GLN B 1 99 ? -8.352 0.146 6.23 1 97 99 GLN B CA 1
ATOM 2230 C C . GLN B 1 99 ? -9.031 -0.58 5.074 1 97 99 GLN B C 1
ATOM 2232 O O . GLN B 1 99 ? -10.258 -0.737 5.062 1 97 99 GLN B O 1
ATOM 2237 N N . TYR B 1 100 ? -8.25 -0.938 4.039 1 95.62 100 TYR B N 1
ATOM 2238 C CA . TYR B 1 100 ? -8.711 -1.819 2.969 1 95.62 100 TYR B CA 1
ATOM 2239 C C . TYR B 1 100 ? -8.133 -3.223 3.139 1 95.62 100 TYR B C 1
ATOM 2241 O O . TYR B 1 100 ? -6.918 -3.408 3.117 1 95.62 100 TYR B O 1
ATOM 2249 N N . ASN B 1 101 ? -9.039 -4.191 3.365 1 97.25 101 ASN B N 1
ATOM 2250 C CA . ASN B 1 101 ? -8.633 -5.594 3.42 1 97.25 101 ASN B CA 1
ATOM 2251 C C . ASN B 1 101 ? -7.402 -5.785 4.305 1 97.25 101 ASN B C 1
ATOM 2253 O O . ASN B 1 101 ? -6.402 -6.355 3.867 1 97.25 101 ASN B O 1
ATOM 2257 N N . TRP B 1 102 ? -7.48 -5.223 5.477 1 98.56 102 TRP B N 1
ATOM 2258 C CA . TRP B 1 102 ? -6.52 -5.375 6.566 1 98.56 102 TRP B CA 1
ATOM 2259 C C . TRP B 1 102 ? -5.191 -4.715 6.215 1 98.56 102 TRP B C 1
ATOM 2261 O O . TRP B 1 102 ? -4.148 -5.074 6.766 1 98.56 102 TRP B O 1
ATOM 2271 N N . GLY B 1 103 ? -5.191 -3.713 5.344 1 98.56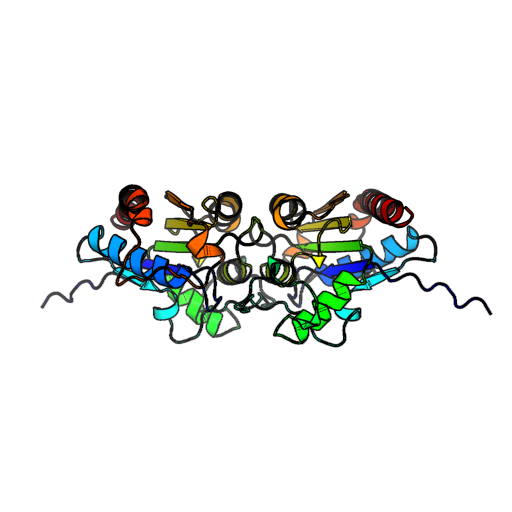 103 GLY B N 1
ATOM 2272 C CA . GLY B 1 103 ? -4.004 -2.941 5.012 1 98.56 103 GLY B CA 1
ATOM 2273 C C . GLY B 1 103 ? -4.312 -1.506 4.629 1 98.56 103 GLY B C 1
ATOM 2274 O O . GLY B 1 103 ? -5.477 -1.091 4.648 1 98.56 103 GLY B O 1
ATOM 2275 N N . TYR B 1 104 ? -3.24 -0.771 4.359 1 98.69 104 TYR B N 1
ATOM 2276 C CA . TYR B 1 104 ? -3.414 0.607 3.916 1 98.69 104 TYR B CA 1
ATOM 2277 C C . TYR B 1 104 ? -3.648 0.671 2.412 1 98.69 104 TYR B C 1
ATOM 2279 O O . TYR B 1 104 ? -3.236 -0.227 1.675 1 98.69 104 TYR B O 1
ATOM 2287 N N . PRO B 1 105 ? -4.395 1.71 1.967 1 97.88 105 PRO B N 1
ATOM 2288 C CA . PRO B 1 105 ? -4.625 1.873 0.53 1 97.88 105 PRO B CA 1
ATOM 2289 C C . PRO B 1 105 ? -3.332 2.047 -0.26 1 97.88 105 PRO B C 1
ATOM 2291 O O . PRO B 1 105 ? -2.402 2.709 0.21 1 97.88 105 PRO B O 1
ATOM 2294 N N . GLY B 1 106 ? -3.314 1.448 -1.467 1 98.25 106 GLY B N 1
ATOM 2295 C CA . GLY B 1 106 ? -2.133 1.513 -2.312 1 98.25 106 GLY B CA 1
ATOM 2296 C C . GLY B 1 106 ? -1.766 2.93 -2.715 1 98.25 106 GLY B C 1
ATOM 2297 O O . GLY B 1 106 ? -0.584 3.281 -2.756 1 98.25 106 GLY B O 1
ATOM 2298 N N . GLN B 1 107 ? -2.738 3.75 -2.996 1 96.81 107 GLN B N 1
ATOM 2299 C CA . GLN B 1 107 ? -2.463 5.105 -3.463 1 96.81 107 GLN B CA 1
ATOM 2300 C C . GLN B 1 107 ? -1.803 5.938 -2.367 1 96.81 107 GLN B C 1
ATOM 2302 O O . GLN B 1 107 ? -0.997 6.824 -2.656 1 96.81 107 GLN B O 1
ATOM 2307 N N . LEU B 1 108 ? -2.178 5.676 -1.134 1 98.38 108 LEU B N 1
ATOM 2308 C CA . LEU B 1 108 ? -1.501 6.348 -0.03 1 98.38 108 LEU B CA 1
ATOM 2309 C C . LEU B 1 108 ? -0.022 5.977 0.006 1 98.38 108 LEU B C 1
ATOM 2311 O O . LEU B 1 108 ? 0.837 6.848 0.151 1 98.38 108 LEU B O 1
ATOM 2315 N N . LYS B 1 109 ? 0.251 4.66 -0.11 1 98.69 109 LYS B N 1
ATOM 2316 C CA . LYS B 1 109 ? 1.637 4.203 -0.09 1 98.69 109 LYS B CA 1
ATOM 2317 C C . LYS B 1 109 ? 2.426 4.789 -1.258 1 98.69 109 LYS B C 1
ATOM 2319 O O . LYS B 1 109 ? 3.594 5.156 -1.104 1 98.69 109 LYS B O 1
ATOM 2324 N N . ASN B 1 110 ? 1.793 4.871 -2.445 1 97.62 110 ASN B N 1
ATOM 2325 C CA . ASN B 1 110 ? 2.441 5.508 -3.586 1 97.62 110 ASN B CA 1
ATOM 2326 C C . ASN B 1 110 ? 2.818 6.953 -3.281 1 97.62 110 ASN B C 1
ATOM 2328 O O . ASN B 1 110 ? 3.941 7.379 -3.561 1 97.62 110 ASN B O 1
ATOM 2332 N N . LEU B 1 111 ? 1.883 7.656 -2.705 1 97.81 111 LEU B N 1
ATOM 2333 C CA . LEU B 1 111 ? 2.107 9.055 -2.355 1 97.81 111 LEU B CA 1
ATOM 2334 C C . LEU B 1 111 ? 3.316 9.203 -1.436 1 97.81 111 LEU B C 1
ATOM 2336 O O . LEU B 1 111 ? 4.125 10.117 -1.604 1 97.81 111 LEU B O 1
ATOM 2340 N N . LEU B 1 112 ? 3.443 8.352 -0.474 1 98.69 112 LEU B N 1
ATOM 2341 C CA . LEU B 1 112 ? 4.559 8.359 0.466 1 98.69 112 LEU B CA 1
ATOM 2342 C C . LEU B 1 112 ? 5.859 7.977 -0.23 1 98.69 112 LEU B C 1
ATOM 2344 O O . LEU B 1 112 ? 6.891 8.625 -0.031 1 98.69 112 LEU B O 1
ATOM 2348 N N . ASP B 1 113 ? 5.84 7.027 -1.1 1 97.94 113 ASP B N 1
ATOM 2349 C CA . ASP B 1 113 ? 7.027 6.402 -1.671 1 97.94 113 ASP B CA 1
ATOM 2350 C C . ASP B 1 113 ? 7.652 7.293 -2.746 1 97.94 113 ASP B C 1
ATOM 2352 O O . ASP B 1 113 ? 8.805 7.094 -3.133 1 97.94 113 ASP B O 1
ATOM 2356 N N . HIS B 1 114 ? 6.918 8.195 -3.279 1 97.69 114 HIS B N 1
ATOM 2357 C CA . HIS B 1 114 ? 7.492 9.109 -4.266 1 97.69 114 HIS B CA 1
ATOM 2358 C C . HIS B 1 114 ? 8.594 9.961 -3.65 1 97.69 114 HIS B C 1
ATOM 2360 O O . HIS B 1 114 ? 9.422 10.531 -4.371 1 97.69 114 HIS B O 1
ATOM 2366 N N . LEU B 1 115 ? 8.539 10.102 -2.316 1 98.19 115 LEU B N 1
ATOM 2367 C CA . LEU B 1 115 ? 9.508 10.914 -1.591 1 98.19 115 LEU B CA 1
ATOM 2368 C C . LEU B 1 115 ? 10.266 10.07 -0.571 1 98.19 115 LEU B C 1
ATOM 2370 O O . LEU B 1 115 ? 9.977 8.891 -0.398 1 98.19 115 LEU B O 1
ATOM 2374 N N . TYR B 1 116 ? 11.227 10.711 0.103 1 97.94 116 TYR B N 1
ATOM 2375 C CA . TYR B 1 116 ? 11.945 10.008 1.154 1 97.94 116 TYR B CA 1
ATOM 2376 C C . TYR B 1 116 ? 12.469 10.977 2.207 1 97.94 116 TYR B C 1
ATOM 2378 O O . TYR B 1 116 ? 11.867 11.125 3.273 1 97.94 116 TYR B O 1
ATOM 2386 N N . SER B 1 117 ? 13.469 11.789 1.837 1 97.62 117 SER B N 1
ATOM 2387 C CA . SER B 1 117 ? 14.148 12.664 2.793 1 97.62 117 SER B CA 1
ATOM 2388 C C . SER B 1 117 ? 13.188 13.703 3.363 1 97.62 117 SER B C 1
ATOM 2390 O O . SER B 1 117 ? 13.344 14.148 4.504 1 97.62 117 SER B O 1
ATOM 2392 N N . GLU B 1 118 ? 12.156 14.062 2.582 1 97.88 118 GLU B N 1
ATOM 2393 C CA . GLU B 1 118 ? 11.188 15.07 2.984 1 97.88 118 GLU B CA 1
ATOM 2394 C C . GLU B 1 118 ? 10.453 14.664 4.258 1 97.88 118 GLU B C 1
ATOM 2396 O O . GLU B 1 118 ? 10 15.516 5.023 1 97.88 118 GLU B O 1
ATOM 2401 N N . TRP B 1 119 ? 10.406 13.336 4.512 1 98.38 119 TRP B N 1
ATOM 2402 C CA . TRP B 1 119 ? 9.578 12.805 5.586 1 98.38 119 TRP B CA 1
ATOM 2403 C C . TRP B 1 119 ? 10.336 12.812 6.91 1 98.38 119 TRP B C 1
ATOM 2405 O O . TRP B 1 119 ? 9.719 12.75 7.98 1 98.38 119 TRP B O 1
ATOM 2415 N N . LYS B 1 120 ? 11.625 12.828 6.859 1 97.75 120 LYS B N 1
ATOM 2416 C CA . LYS B 1 120 ? 12.461 12.578 8.031 1 97.75 120 LYS B CA 1
ATOM 2417 C C . LYS B 1 120 ? 12.102 13.523 9.172 1 97.75 120 LYS B C 1
ATOM 2419 O O . LYS B 1 120 ? 12.016 14.734 8.977 1 97.75 120 LYS B O 1
ATOM 2424 N N . GLU B 1 121 ? 11.742 12.961 10.258 1 97.25 121 GLU B N 1
ATOM 2425 C CA . GLU B 1 121 ? 11.484 13.609 11.547 1 97.25 121 GLU B CA 1
ATOM 2426 C C . GLU B 1 121 ? 10.18 14.398 11.508 1 97.25 121 GLU B C 1
ATOM 2428 O O . GLU B 1 121 ? 9.852 15.102 12.469 1 97.25 121 GLU B O 1
ATOM 2433 N N . LYS B 1 122 ? 9.453 14.383 10.367 1 97.38 122 LYS B N 1
ATOM 2434 C CA . LYS B 1 122 ? 8.18 15.094 10.266 1 97.38 122 LYS B CA 1
ATOM 2435 C C . LYS B 1 122 ? 7.164 14.547 11.266 1 97.38 122 LYS B C 1
ATOM 2437 O O . LYS B 1 122 ? 6.918 13.336 11.305 1 97.38 122 LYS B O 1
ATOM 2442 N N . PRO B 1 123 ? 6.676 15.398 12.172 1 97.94 123 PRO B N 1
ATOM 2443 C CA . PRO B 1 123 ? 5.629 14.922 13.078 1 97.94 123 PRO B CA 1
ATOM 2444 C C . PRO B 1 123 ? 4.344 14.539 12.344 1 97.94 123 PRO B C 1
ATOM 2446 O O . PRO B 1 123 ? 3.934 15.234 11.414 1 97.94 123 PRO B O 1
ATOM 2449 N N . VAL B 1 124 ? 3.721 13.422 12.781 1 98.38 124 VAL B N 1
ATOM 2450 C CA . VAL B 1 124 ? 2.527 12.953 12.086 1 98.38 124 VAL B CA 1
ATOM 2451 C C . VAL B 1 124 ? 1.524 12.398 13.094 1 98.38 124 VAL B C 1
ATOM 2453 O O . VAL B 1 124 ? 1.907 11.727 14.055 1 98.38 124 VAL B O 1
ATOM 2456 N N . VAL B 1 125 ? 0.323 12.789 12.977 1 98.75 125 VAL B N 1
ATOM 2457 C CA . VAL B 1 125 ? -0.81 12.109 13.594 1 98.75 125 VAL B CA 1
ATOM 2458 C C . VAL B 1 125 ? -1.475 11.18 12.578 1 98.75 125 VAL B C 1
ATOM 2460 O O . VAL B 1 125 ? -1.817 11.609 11.477 1 98.75 125 VAL B O 1
ATOM 2463 N N . LEU B 1 126 ? -1.618 9.914 12.977 1 98.94 126 LEU B N 1
ATOM 2464 C CA . LEU B 1 126 ? -2.262 8.922 12.133 1 98.94 126 LEU B CA 1
ATOM 2465 C C . LEU B 1 126 ? -3.695 8.664 12.586 1 98.94 126 LEU B C 1
ATOM 2467 O O . LEU B 1 126 ? -3.934 8.328 13.75 1 98.94 126 LEU B O 1
ATOM 2471 N N . VAL B 1 127 ? -4.641 8.891 11.711 1 98.88 127 VAL B N 1
ATOM 2472 C CA . VAL B 1 127 ? -6.051 8.602 11.953 1 98.88 127 VAL B CA 1
ATOM 2473 C C . VAL B 1 127 ? -6.539 7.527 10.992 1 98.88 127 VAL B C 1
ATOM 2475 O O . VAL B 1 127 ? -6.543 7.734 9.773 1 98.88 127 VAL B O 1
ATOM 2478 N N . THR B 1 128 ? -6.902 6.371 11.516 1 98.75 128 THR B N 1
ATOM 2479 C CA . THR B 1 128 ? -7.414 5.277 10.695 1 98.75 128 THR B CA 1
ATOM 2480 C C . THR B 1 128 ? -8.898 5.051 10.969 1 98.75 128 THR B C 1
ATOM 2482 O O . THR B 1 128 ? -9.414 5.438 12.023 1 98.75 128 THR B O 1
ATOM 2485 N N . TYR B 1 129 ? -9.57 4.469 9.984 1 97.31 129 TYR B N 1
ATOM 2486 C CA . TYR B 1 129 ? -10.977 4.156 10.219 1 97.31 129 TYR B CA 1
ATOM 2487 C C . TYR B 1 129 ? -11.391 2.91 9.445 1 97.31 129 TYR B C 1
ATOM 2489 O O . TYR B 1 129 ? -10.766 2.555 8.445 1 97.31 129 TYR B O 1
ATOM 2497 N N . GLY B 1 130 ? -12.359 2.273 9.906 1 93.88 130 GLY B N 1
ATOM 2498 C CA . GLY B 1 130 ? -12.992 1.064 9.414 1 93.88 130 GLY B CA 1
ATOM 2499 C C . GLY B 1 130 ? -13.977 0.457 10.398 1 93.88 130 GLY B C 1
ATOM 2500 O O . GLY B 1 130 ? -14.344 1.093 11.383 1 93.88 130 GLY B O 1
ATOM 2501 N N . GLY B 1 131 ? -14.445 -0.736 10.062 1 92.19 131 GLY B N 1
ATOM 2502 C CA . GLY B 1 131 ? -15.406 -1.39 10.93 1 92.19 131 GLY B CA 1
ATOM 2503 C C . GLY B 1 131 ? -14.891 -1.598 12.344 1 92.19 131 GLY B C 1
ATOM 2504 O O . GLY B 1 131 ? -15.672 -1.601 13.305 1 92.19 131 GLY B O 1
ATOM 2505 N N . HIS B 1 132 ? -13.57 -1.755 12.523 1 94.62 132 HIS B N 1
ATOM 2506 C CA . HIS B 1 132 ? -12.953 -1.96 13.828 1 94.62 132 HIS B CA 1
ATOM 2507 C C . HIS B 1 132 ? -11.797 -0.987 14.047 1 94.62 132 HIS B C 1
ATOM 2509 O O . HIS B 1 132 ? -10.773 -1.354 14.633 1 94.62 132 HIS B O 1
ATOM 2515 N N . GLY B 1 133 ? -11.883 0.194 13.445 1 96.81 133 GLY B N 1
ATOM 2516 C CA . GLY B 1 133 ? -10.938 1.262 13.727 1 96.81 133 GLY B CA 1
ATOM 2517 C C . GLY B 1 133 ? -9.734 1.24 12.805 1 96.81 133 GLY B C 1
ATOM 2518 O O . GLY B 1 133 ? -8.898 2.148 12.844 1 96.81 133 GLY B O 1
ATOM 2519 N N . GLY B 1 134 ? -9.555 0.161 12.062 1 97.62 134 GLY B N 1
ATOM 2520 C CA . GLY B 1 134 ? -8.445 0.082 11.125 1 97.62 134 GLY B CA 1
ATOM 2521 C C . GLY B 1 134 ? -7.133 -0.298 11.781 1 97.62 134 GLY B C 1
ATOM 2522 O O . GLY B 1 134 ? -6.09 0.277 11.477 1 97.62 134 GLY B O 1
ATOM 2523 N N . SER B 1 135 ? -7.156 -1.253 12.688 1 98.06 135 SER B N 1
ATOM 2524 C CA . SER B 1 135 ? -6.008 -1.552 13.539 1 98.06 135 SER B CA 1
ATOM 2525 C C . SER B 1 135 ? -4.875 -2.18 12.742 1 98.06 135 SER B C 1
ATOM 2527 O O . SER B 1 135 ? -3.699 -1.899 12.992 1 98.06 135 SER B O 1
ATOM 2529 N N . LYS B 1 136 ? -5.16 -3.07 11.758 1 98.62 136 LYS B N 1
ATOM 2530 C CA . LYS B 1 136 ? -4.109 -3.686 10.945 1 98.62 136 LYS B CA 1
ATOM 2531 C C . LYS B 1 136 ? -3.416 -2.652 10.062 1 98.62 136 LYS B C 1
ATOM 2533 O O . LYS B 1 136 ? -2.189 -2.65 9.945 1 98.62 136 LYS B O 1
ATOM 2538 N N . CYS B 1 137 ? -4.234 -1.823 9.539 1 98.5 137 CYS B N 1
ATOM 2539 C CA . CYS B 1 137 ? -3.736 -0.696 8.758 1 98.5 137 CYS B CA 1
ATOM 2540 C C . CYS B 1 137 ? -2.811 0.18 9.594 1 98.5 137 CYS B C 1
ATOM 2542 O O . CYS B 1 137 ? -1.71 0.522 9.156 1 98.5 137 CYS B O 1
ATOM 2544 N N . ALA B 1 138 ? -3.213 0.509 10.781 1 98.75 138 ALA B N 1
ATOM 2545 C CA . ALA B 1 138 ? -2.438 1.359 11.68 1 98.75 138 ALA B CA 1
ATOM 2546 C C . ALA B 1 138 ? -1.104 0.708 12.039 1 98.75 138 ALA B C 1
ATOM 2548 O O . ALA B 1 138 ? -0.059 1.364 12.008 1 98.75 138 ALA B O 1
ATOM 2549 N N . GLU B 1 139 ? -1.144 -0.527 12.336 1 98.69 139 GLU B N 1
ATOM 2550 C CA . GLU B 1 139 ? 0.065 -1.257 12.703 1 98.69 139 GLU B CA 1
ATOM 2551 C C . GLU B 1 139 ? 1.08 -1.255 11.562 1 98.69 139 GLU B C 1
ATOM 2553 O O . GLU B 1 139 ? 2.266 -1 11.781 1 98.69 139 GLU B O 1
ATOM 2558 N N . GLN B 1 140 ? 0.618 -1.51 10.422 1 98.88 140 GLN B N 1
ATOM 2559 C CA . GLN B 1 140 ? 1.492 -1.536 9.258 1 98.88 140 GLN B CA 1
ATOM 2560 C C . GLN B 1 140 ? 2.055 -0.15 8.961 1 98.88 140 GLN B C 1
ATOM 2562 O O . GLN B 1 140 ? 3.254 -0.001 8.711 1 98.88 140 GLN B O 1
ATOM 2567 N N . LEU B 1 141 ? 1.236 0.836 9.047 1 98.88 141 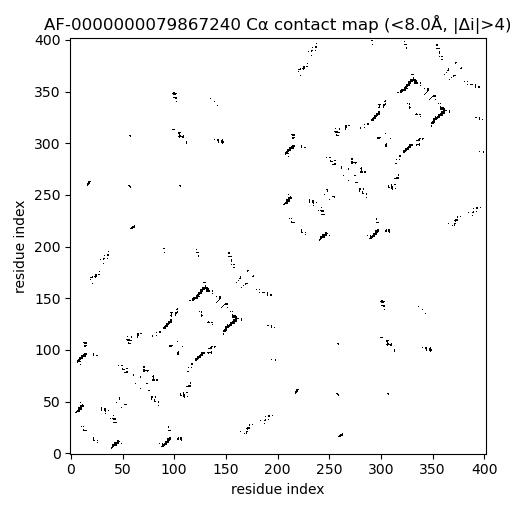LEU B N 1
ATOM 2568 C CA . LEU B 1 141 ? 1.669 2.191 8.719 1 98.88 141 LEU B CA 1
ATOM 2569 C C . LEU B 1 141 ? 2.652 2.713 9.758 1 98.88 141 LEU B C 1
ATOM 2571 O O . LEU B 1 141 ? 3.562 3.479 9.43 1 98.88 141 LEU B O 1
ATOM 2575 N N . GLN B 1 142 ? 2.434 2.309 10.961 1 98.75 142 GLN B N 1
ATOM 2576 C CA . GLN B 1 142 ? 3.402 2.715 11.977 1 98.75 142 GLN B CA 1
ATOM 2577 C C . GLN B 1 142 ? 4.809 2.25 11.609 1 98.75 142 GLN B C 1
ATOM 2579 O O . GLN B 1 142 ? 5.773 2.998 11.758 1 98.75 142 GLN B O 1
ATOM 2584 N N . VAL B 1 143 ? 4.957 1.041 11.117 1 98.81 143 VAL B N 1
ATOM 2585 C CA . VAL B 1 143 ? 6.242 0.486 10.695 1 98.81 143 VAL B CA 1
ATOM 2586 C C . VAL B 1 143 ? 6.785 1.278 9.508 1 98.81 143 VAL B C 1
ATOM 2588 O O . VAL B 1 143 ? 7.953 1.672 9.5 1 98.81 143 VAL B O 1
ATOM 2591 N N . VAL B 1 144 ? 5.969 1.58 8.586 1 98.88 144 VAL B N 1
ATOM 2592 C CA . VAL B 1 144 ? 6.359 2.283 7.371 1 98.88 144 VAL B CA 1
ATOM 2593 C C . VAL B 1 144 ? 6.766 3.717 7.711 1 98.88 144 VAL B C 1
ATOM 2595 O O . VAL B 1 144 ? 7.84 4.172 7.312 1 98.88 144 VAL B O 1
ATOM 2598 N N . LEU B 1 145 ? 5.926 4.406 8.523 1 98.88 145 LEU B N 1
ATOM 2599 C CA . LEU B 1 145 ? 6.137 5.82 8.812 1 98.88 145 LEU B CA 1
ATOM 2600 C C . LEU B 1 145 ? 7.355 6.02 9.711 1 98.88 145 LEU B C 1
ATOM 2602 O O . LEU B 1 145 ? 8.234 6.824 9.406 1 98.88 145 LEU B O 1
ATOM 2606 N N . SER B 1 146 ? 7.43 5.297 10.797 1 98.69 146 SER B N 1
ATOM 2607 C CA . SER B 1 146 ? 8.5 5.488 11.766 1 98.69 146 SER B CA 1
ATOM 2608 C C . SER B 1 146 ? 9.789 4.805 11.312 1 98.69 146 SER B C 1
ATOM 2610 O O . SER B 1 146 ? 10.875 5.359 11.461 1 98.69 146 SER B O 1
ATOM 2612 N N . GLY B 1 147 ? 9.695 3.611 10.852 1 98.31 147 GLY B N 1
ATOM 2613 C CA . GLY B 1 147 ? 10.867 2.85 10.445 1 98.31 147 GLY B CA 1
ATOM 2614 C C . GLY B 1 147 ? 11.328 3.174 9.039 1 98.31 147 GLY B C 1
ATOM 2615 O O . GLY B 1 147 ? 12.469 3.584 8.836 1 98.31 147 GLY B O 1
ATOM 2616 N N . GLY B 1 148 ? 10.438 3.074 8.07 1 98.12 148 GLY B N 1
ATOM 2617 C CA . GLY B 1 148 ? 10.75 3.258 6.664 1 98.12 148 GLY B CA 1
ATOM 2618 C C . GLY B 1 148 ? 11.133 4.688 6.32 1 98.12 148 GLY B C 1
ATOM 2619 O O . GLY B 1 148 ? 12.148 4.93 5.676 1 98.12 148 GLY B O 1
ATOM 2620 N N . PHE B 1 149 ? 10.359 5.594 6.898 1 98.56 149 PHE B N 1
ATOM 2621 C CA . PHE B 1 149 ? 10.516 6.984 6.477 1 98.56 149 PHE B CA 1
ATOM 2622 C C . PHE B 1 149 ? 11.109 7.824 7.602 1 98.56 149 PHE B C 1
ATOM 2624 O O . PHE B 1 149 ? 11.383 9.016 7.414 1 98.56 149 PHE B O 1
ATOM 2631 N N . HIS B 1 150 ? 11.227 7.246 8.828 1 98.5 150 HIS B N 1
ATOM 2632 C CA . HIS B 1 150 ? 11.797 7.922 9.984 1 98.5 150 HIS B CA 1
ATOM 2633 C C . HIS B 1 150 ? 10.984 9.156 10.367 1 98.5 150 HIS B C 1
ATOM 2635 O O . HIS B 1 150 ? 11.547 10.188 10.742 1 98.5 150 HIS B O 1
ATOM 2641 N N . MET B 1 151 ? 9.695 9.062 10.125 1 98.56 151 MET B N 1
ATOM 2642 C CA . MET B 1 151 ? 8.805 10.102 10.633 1 98.56 151 MET B CA 1
ATOM 2643 C C . MET B 1 151 ? 8.633 9.984 12.141 1 98.56 151 MET B C 1
ATOM 2645 O O . MET B 1 151 ? 9.023 8.977 12.742 1 98.56 151 MET B O 1
ATOM 2649 N N . ASN B 1 152 ? 8.141 11.055 12.734 1 98.25 152 ASN B N 1
ATOM 2650 C CA . ASN B 1 152 ? 7.812 11.047 14.156 1 98.25 152 ASN B CA 1
ATOM 2651 C C . ASN B 1 152 ? 6.312 10.906 14.383 1 98.25 152 ASN B C 1
ATOM 2653 O O . ASN B 1 152 ? 5.59 11.906 14.445 1 98.25 152 ASN B O 1
ATOM 2657 N N . VAL B 1 153 ? 5.824 9.68 14.516 1 98.62 153 VAL B N 1
ATOM 2658 C CA . VAL B 1 153 ? 4.41 9.453 14.781 1 98.62 153 VAL B CA 1
ATOM 2659 C C . VAL B 1 153 ? 4.09 9.805 16.234 1 98.62 153 VAL B C 1
ATOM 2661 O O . VAL B 1 153 ? 4.453 9.062 17.156 1 98.62 153 VAL B O 1
ATOM 2664 N N . VAL B 1 154 ? 3.338 10.836 16.438 1 98.25 154 VAL B N 1
ATOM 2665 C CA . VAL B 1 154 ? 3.195 11.367 17.797 1 98.25 154 VAL B CA 1
ATOM 2666 C C . VAL B 1 154 ? 1.906 10.836 18.422 1 98.25 154 VAL B C 1
ATOM 2668 O O . VAL B 1 154 ? 1.743 10.875 19.641 1 98.25 154 VAL B O 1
ATOM 2671 N N . ALA B 1 155 ? 0.958 10.367 17.547 1 98.62 155 ALA B N 1
ATOM 2672 C CA . ALA B 1 155 ? -0.3 9.82 18.047 1 98.62 155 ALA B CA 1
ATOM 2673 C C . ALA B 1 155 ? -1.031 9.039 16.969 1 98.62 155 ALA B C 1
ATOM 2675 O O . ALA B 1 155 ? -0.803 9.258 15.773 1 98.62 155 ALA B O 1
ATOM 2676 N N . HIS B 1 156 ? -1.864 8.133 17.406 1 98.75 156 HIS B N 1
ATOM 2677 C CA . HIS B 1 156 ? -2.783 7.387 16.547 1 98.75 156 HIS B CA 1
ATOM 2678 C C . HIS B 1 156 ? -4.195 7.398 17.125 1 98.75 156 HIS B C 1
ATOM 2680 O O . HIS B 1 156 ? -4.383 7.254 18.328 1 98.75 156 HIS B O 1
ATOM 2686 N N . VAL B 1 157 ? -5.16 7.652 16.297 1 98.81 157 VAL B N 1
ATOM 2687 C CA . VAL B 1 157 ? -6.574 7.527 16.625 1 98.81 157 VAL B CA 1
ATOM 2688 C C . VAL B 1 157 ? -7.25 6.566 15.648 1 98.81 157 VAL B C 1
ATOM 2690 O O . VAL B 1 157 ? -7.168 6.75 14.43 1 98.81 157 VAL B O 1
ATOM 2693 N N . GLY B 1 158 ? -7.879 5.496 16.141 1 98.75 158 GLY B N 1
ATOM 2694 C CA . GLY B 1 158 ? -8.656 4.566 15.336 1 98.75 158 GLY B CA 1
ATOM 2695 C C . GLY B 1 158 ? -10.156 4.762 15.484 1 98.75 158 GLY B C 1
ATOM 2696 O O . GLY B 1 158 ? -10.711 4.535 16.562 1 98.75 158 GLY B O 1
ATOM 2697 N N . ILE B 1 159 ? -10.812 5.129 14.414 1 98.12 159 ILE B N 1
ATOM 2698 C CA . ILE B 1 159 ? -12.242 5.418 14.445 1 98.12 159 ILE B CA 1
ATOM 2699 C C . ILE B 1 159 ? -13.023 4.223 13.914 1 98.12 159 ILE B C 1
ATOM 2701 O O . ILE B 1 159 ? -12.883 3.85 12.742 1 98.12 159 ILE B O 1
ATOM 2705 N N . SER B 1 160 ? -13.836 3.605 14.742 1 97.12 160 SER B N 1
ATOM 2706 C CA . SER B 1 160 ? -14.727 2.529 14.328 1 97.12 160 SER B CA 1
ATOM 2707 C C . SER B 1 160 ? -16.016 3.078 13.711 1 97.12 160 SER B C 1
ATOM 2709 O O . SER B 1 160 ? -16.766 3.785 14.375 1 97.12 160 SER B O 1
ATOM 2711 N N . LEU B 1 161 ? -16.219 2.729 12.469 1 94.44 161 LEU B N 1
ATOM 2712 C CA . LEU B 1 161 ? -17.422 3.172 11.789 1 94.44 161 LEU B CA 1
ATOM 2713 C C . LEU B 1 161 ? -18.594 2.229 12.078 1 94.44 161 LEU B C 1
ATOM 2715 O O . LEU B 1 161 ? -18.438 1.006 12.008 1 94.44 161 LEU B O 1
ATOM 2719 N N . PRO B 1 162 ? -19.703 2.826 12.375 1 91.69 162 PRO B N 1
ATOM 2720 C CA . PRO B 1 162 ? -20.906 1.976 12.422 1 91.69 162 PRO B CA 1
ATOM 2721 C C . PRO B 1 162 ? -21.203 1.302 11.078 1 91.69 162 PRO B C 1
ATOM 2723 O O . PRO B 1 162 ? -20.859 1.845 10.023 1 91.69 162 PRO B O 1
ATOM 2726 N N . LYS B 1 163 ? -21.859 0.168 11.133 1 85.75 163 LYS B N 1
ATOM 2727 C CA . LYS B 1 163 ? -22.125 -0.659 9.961 1 85.75 163 LYS B CA 1
ATOM 2728 C C . LYS B 1 163 ? -22.891 0.127 8.891 1 85.75 163 LYS B C 1
ATOM 2730 O O . LYS B 1 163 ? -22.672 -0.085 7.699 1 85.75 163 LYS B O 1
ATOM 2735 N N . GLU B 1 164 ? -23.703 1.066 9.359 1 84.44 164 GLU B N 1
ATOM 2736 C CA . GLU B 1 164 ? -24.531 1.848 8.438 1 84.44 164 GLU B CA 1
ATOM 2737 C C . G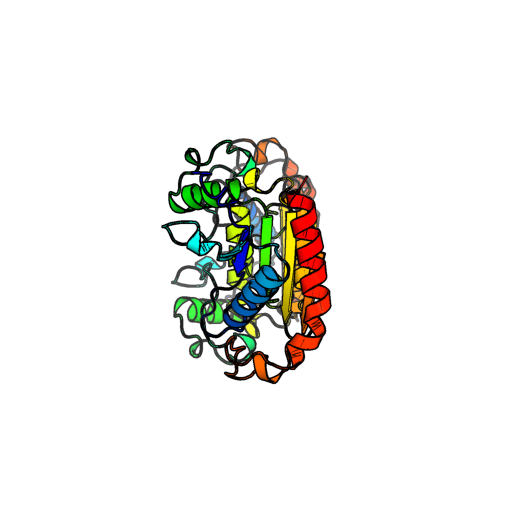LU B 1 164 ? -23.672 2.736 7.547 1 84.44 164 GLU B C 1
ATOM 2739 O O . GLU B 1 164 ? -24.062 3.07 6.43 1 84.44 164 GLU B O 1
ATOM 2744 N N . PHE B 1 165 ? -22.5 3.098 8.016 1 84.31 165 PHE B N 1
ATOM 2745 C CA . PHE B 1 165 ? -21.625 3.979 7.254 1 84.31 165 PHE B CA 1
ATOM 2746 C C . PHE B 1 165 ? -20.688 3.17 6.355 1 84.31 165 PHE B C 1
ATOM 2748 O O . PHE B 1 165 ? -19.922 3.74 5.578 1 84.31 165 PHE B O 1
ATOM 2755 N N . ILE B 1 166 ? -20.75 1.886 6.461 1 74.75 166 ILE B N 1
ATOM 2756 C CA . ILE B 1 166 ? -19.891 1.019 5.664 1 74.75 166 ILE B CA 1
ATOM 2757 C C . ILE B 1 166 ? -20.703 0.366 4.547 1 74.75 166 ILE B C 1
ATOM 2759 O O . ILE B 1 166 ? -20.266 0.336 3.393 1 74.75 166 ILE B O 1
ATOM 2763 N N . ARG B 1 167 ? -21.859 -0.118 4.824 1 70 167 ARG B N 1
ATOM 2764 C CA . ARG B 1 167 ? -22.609 -0.994 3.938 1 70 167 ARG B CA 1
ATOM 2765 C C . ARG B 1 167 ? -23.703 -0.217 3.193 1 70 167 ARG B C 1
ATOM 2767 O O . ARG B 1 167 ? -24.312 -0.741 2.268 1 70 167 ARG B O 1
ATOM 2774 N N . SER B 1 168 ? -23.844 0.998 3.666 1 67.62 168 SER B N 1
ATOM 2775 C CA . SER B 1 168 ? -24.875 1.793 3.021 1 67.62 168 SER B CA 1
ATOM 2776 C C . SER B 1 168 ? -24.281 2.971 2.258 1 67.62 168 SER B C 1
ATOM 2778 O O . SER B 1 168 ? -23.062 3.061 2.104 1 67.62 168 SER B O 1
ATOM 2780 N N . SER B 1 169 ? -25.172 3.748 1.697 1 75 169 SER B N 1
ATOM 2781 C CA . SER B 1 169 ? -24.75 4.945 0.979 1 75 169 SER B CA 1
ATOM 2782 C C . SER B 1 169 ? -24.578 6.125 1.926 1 75 169 SER B C 1
ATOM 2784 O O . SER B 1 169 ? -24.172 7.215 1.504 1 75 169 SER B O 1
ATOM 2786 N N . GLU B 1 170 ? -24.844 5.805 3.148 1 77.88 170 GLU B N 1
ATOM 2787 C CA . GLU B 1 170 ? -24.656 6.879 4.121 1 77.88 170 GLU B CA 1
ATOM 2788 C C . GLU B 1 170 ? -23.172 7.203 4.312 1 77.88 170 GLU B C 1
ATOM 2790 O O . GLU B 1 170 ? -22.344 6.305 4.359 1 77.88 170 GLU B O 1
ATOM 2795 N N . ARG B 1 171 ? -22.969 8.508 4.312 1 79.94 171 ARG B N 1
ATOM 2796 C CA . ARG B 1 171 ? -21.609 8.992 4.539 1 79.94 171 ARG B CA 1
ATOM 2797 C C . ARG B 1 171 ? -21.578 10.133 5.551 1 79.94 171 ARG B C 1
ATOM 2799 O O . ARG B 1 171 ? -22.594 10.812 5.746 1 79.94 171 ARG B O 1
ATOM 2806 N N . ILE B 1 172 ? -20.484 10.258 6.219 1 84.56 172 ILE B N 1
ATOM 2807 C CA . ILE B 1 172 ? -20.281 11.312 7.215 1 84.56 172 ILE B CA 1
ATOM 2808 C C . ILE B 1 172 ? -20.359 12.68 6.539 1 84.56 172 ILE B C 1
ATOM 2810 O O . ILE B 1 172 ? -19.734 12.906 5.504 1 84.56 172 ILE B O 1
ATOM 2814 N N . ASP B 1 173 ? -21.234 13.492 7.152 1 77.88 173 ASP B N 1
ATOM 2815 C CA . ASP B 1 173 ? -21.438 14.859 6.699 1 77.88 173 ASP B CA 1
ATOM 2816 C C . ASP B 1 173 ? -20.953 15.867 7.738 1 77.88 173 ASP B C 1
ATOM 2818 O O . ASP B 1 173 ? -21.25 15.734 8.922 1 77.88 173 ASP B O 1
ATOM 2822 N N . VAL B 1 174 ? -20.219 16.922 7.289 1 73.12 174 VAL B N 1
ATOM 2823 C CA . VAL B 1 174 ? -19.625 17.875 8.234 1 73.12 174 VAL B CA 1
ATOM 2824 C C . VAL B 1 174 ? -20.719 18.797 8.789 1 73.12 174 VAL B C 1
ATOM 2826 O O . VAL B 1 174 ? -20.578 19.328 9.883 1 73.12 174 VAL B O 1
ATOM 2829 N N . VAL B 1 175 ? -21.719 18.938 7.996 1 78.5 175 VAL B N 1
ATOM 2830 C CA . VAL B 1 175 ? -22.781 19.812 8.461 1 78.5 175 VAL B CA 1
ATOM 2831 C C . VAL B 1 175 ? -23.578 19.125 9.57 1 78.5 175 VAL B C 1
ATOM 2833 O O . VAL B 1 175 ? -23.922 19.766 10.57 1 78.5 175 VAL B O 1
ATOM 2836 N N . ASP B 1 176 ? -23.719 17.828 9.453 1 83.69 176 ASP B N 1
ATOM 2837 C CA . ASP B 1 176 ? -24.391 17 10.461 1 83.69 176 ASP B CA 1
ATOM 2838 C C . ASP B 1 176 ? -23.469 15.891 10.961 1 83.69 176 ASP B C 1
ATOM 2840 O O . ASP B 1 176 ? -23.594 14.742 10.539 1 83.69 176 ASP B O 1
ATOM 2844 N N . VAL B 1 177 ? -22.594 16.344 11.914 1 86.62 177 VAL B N 1
ATOM 2845 C CA . VAL B 1 177 ? -21.609 15.406 12.43 1 86.62 177 VAL B CA 1
ATOM 2846 C C . VAL B 1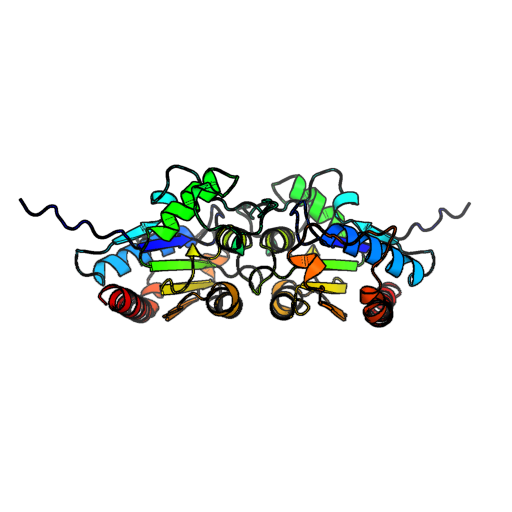 177 ? -22.312 14.281 13.195 1 86.62 177 VAL B C 1
ATOM 2848 O O . VAL B 1 177 ? -23.062 14.539 14.133 1 86.62 177 VAL B O 1
ATOM 2851 N N . PRO B 1 178 ? -22.078 13.102 12.75 1 90.94 178 PRO B N 1
ATOM 2852 C CA . PRO B 1 178 ? -22.734 11.992 13.453 1 90.94 178 PRO B CA 1
ATOM 2853 C C . PRO B 1 178 ? -22.344 11.914 14.93 1 90.94 178 PRO B C 1
ATOM 2855 O O . PRO B 1 178 ? -21.188 12.188 15.281 1 90.94 178 PRO B O 1
ATOM 2858 N N . SER B 1 179 ? -23.203 11.422 15.734 1 90.94 179 SER B N 1
ATOM 2859 C CA . SER B 1 179 ? -23.047 11.445 17.188 1 90.94 179 SER B CA 1
ATOM 2860 C C . SER B 1 179 ? -21.938 10.5 17.641 1 90.94 179 SER B C 1
ATOM 2862 O O . SER B 1 179 ? -21.281 10.75 18.656 1 90.94 179 SER B O 1
ATOM 2864 N N . PHE B 1 180 ? -21.703 9.453 16.812 1 93.19 180 PHE B N 1
ATOM 2865 C CA . PHE B 1 180 ? -20.719 8.477 17.266 1 93.19 180 PHE B CA 1
ATOM 2866 C C . PHE B 1 180 ? -19.312 9.086 17.281 1 93.19 180 PHE B C 1
ATOM 2868 O O . PHE B 1 180 ? -18.438 8.617 18.016 1 93.19 180 PHE B O 1
ATOM 2875 N N . LEU B 1 181 ? -19.031 10.195 16.609 1 95.69 181 LEU B N 1
ATOM 2876 C CA . LEU B 1 181 ? -17.719 10.828 16.547 1 95.69 181 LEU B CA 1
ATOM 2877 C C . LEU B 1 181 ? -17.391 11.539 17.859 1 95.69 181 LEU B C 1
ATOM 2879 O O . LEU B 1 181 ? -16.234 11.844 18.125 1 95.69 181 LEU B O 1
ATOM 2883 N N . ALA B 1 182 ? -18.406 11.875 18.641 1 94.88 182 ALA B N 1
ATOM 2884 C CA . ALA B 1 182 ? -18.203 12.539 19.922 1 94.88 182 ALA B CA 1
ATOM 2885 C C . ALA B 1 182 ? -17.281 11.727 20.828 1 94.88 182 ALA B C 1
ATOM 2887 O O . ALA B 1 182 ? -16.5 12.297 21.594 1 94.88 182 ALA B O 1
ATOM 2888 N N . GLU B 1 183 ? -17.312 10.414 20.625 1 96.31 183 GLU B N 1
ATOM 2889 C CA . GLU B 1 183 ? -16.516 9.523 21.469 1 96.31 183 GLU B CA 1
ATOM 2890 C C . GLU B 1 183 ? -15.031 9.656 21.156 1 96.31 183 GLU B C 1
ATOM 2892 O O . GLU B 1 183 ? -14.18 9.242 21.938 1 96.31 183 GLU B O 1
ATOM 2897 N N . TYR B 1 184 ? -14.742 10.242 20.016 1 97.69 184 TYR B N 1
ATOM 2898 C CA . TYR B 1 184 ? -13.359 10.312 19.578 1 97.69 184 TYR B CA 1
ATOM 2899 C C . TYR B 1 184 ? -12.805 11.727 19.719 1 97.69 184 TYR B C 1
ATOM 2901 O O . TYR B 1 184 ? -11.617 11.961 19.5 1 97.69 184 TYR B O 1
ATOM 2909 N N . GLU B 1 185 ? -13.625 12.711 20.078 1 96.69 185 GLU B N 1
ATOM 2910 C CA . GLU B 1 185 ? -13.227 14.117 20.094 1 96.69 185 GLU B CA 1
ATOM 2911 C C . GLU B 1 185 ? -12.047 14.359 21.031 1 96.69 185 GLU B C 1
ATOM 2913 O O . GLU B 1 185 ? -11.07 15.008 20.656 1 96.69 185 GLU B O 1
ATOM 2918 N N . THR B 1 186 ? -12.141 13.805 22.188 1 97.56 186 THR B N 1
ATOM 2919 C CA . THR B 1 186 ? -11.078 14.016 23.172 1 97.56 186 THR B CA 1
ATOM 2920 C C . THR B 1 186 ? -9.758 13.43 22.672 1 97.56 186 THR B C 1
ATOM 2922 O O . THR B 1 186 ? -8.711 14.078 22.75 1 97.56 186 THR B O 1
ATOM 2925 N N . GLN B 1 187 ? -9.812 12.234 22.172 1 98.25 187 GLN B N 1
ATOM 2926 C CA . GLN B 1 187 ? -8.617 11.57 21.656 1 98.25 187 GLN B CA 1
ATOM 2927 C C . GLN B 1 187 ? -8.008 12.352 20.5 1 98.25 187 GLN B C 1
ATOM 2929 O O . GLN B 1 187 ? -6.789 12.523 20.438 1 98.25 187 GLN B O 1
ATOM 2934 N N . VAL B 1 188 ? -8.836 12.828 19.625 1 98.31 188 VAL B N 1
ATOM 2935 C CA . VAL B 1 188 ? -8.391 13.602 18.469 1 98.31 188 VAL B CA 1
ATOM 2936 C C . VAL B 1 188 ? -7.781 14.922 18.922 1 98.31 188 VAL B C 1
ATOM 2938 O O . VAL B 1 188 ? -6.703 15.312 18.469 1 98.31 188 VAL B O 1
ATOM 2941 N N . ASP B 1 189 ? -8.461 15.625 19.859 1 97.31 189 ASP B N 1
ATOM 2942 C CA . ASP B 1 189 ? -7.961 16.891 20.359 1 97.31 189 ASP B CA 1
ATOM 2943 C C . ASP B 1 189 ? -6.605 16.719 21.047 1 97.31 189 ASP B C 1
ATOM 2945 O O . ASP B 1 189 ? -5.699 17.547 20.859 1 97.31 189 ASP B O 1
ATOM 2949 N N . GLU B 1 190 ? -6.484 15.68 21.797 1 97.81 190 GLU B N 1
ATOM 2950 C CA . GLU B 1 190 ? -5.219 15.398 22.469 1 97.81 190 GLU B CA 1
ATOM 2951 C C . GLU B 1 190 ? -4.113 15.109 21.469 1 97.81 190 GLU B C 1
ATOM 2953 O O . GLU B 1 190 ? -2.973 15.539 21.641 1 97.81 190 GLU B O 1
ATOM 2958 N N . ALA B 1 191 ? -4.41 14.336 20.453 1 98.31 191 ALA B N 1
ATOM 2959 C CA . ALA B 1 191 ? -3.451 14.047 19.391 1 98.31 191 ALA B CA 1
ATOM 2960 C C . ALA B 1 191 ? -2.982 15.336 18.719 1 98.31 191 ALA B C 1
ATOM 2962 O O . ALA B 1 191 ? -1.789 15.508 18.453 1 98.31 191 ALA B O 1
ATOM 2963 N N . PHE B 1 192 ? -3.918 16.188 18.453 1 97.06 192 PHE B N 1
ATOM 2964 C CA . PHE B 1 192 ? -3.58 17.453 17.812 1 97.06 192 PHE B CA 1
ATOM 2965 C C . PHE B 1 192 ? -2.773 18.344 18.734 1 97.06 192 PHE B C 1
ATOM 2967 O O . PHE B 1 192 ? -1.872 19.062 18.297 1 97.06 192 PHE B O 1
ATOM 2974 N N . ALA B 1 193 ? -3.119 18.328 20.016 1 95.44 193 ALA B N 1
ATOM 2975 C CA . ALA B 1 193 ? -2.324 19.094 20.969 1 95.44 193 ALA B CA 1
ATOM 2976 C C . ALA B 1 193 ? -0.875 18.609 20.984 1 95.44 193 ALA B C 1
ATOM 2978 O O . ALA B 1 193 ? 0.053 19.422 21.047 1 95.44 193 ALA B O 1
ATOM 2979 N N . LEU B 1 194 ? -0.69 17.328 20.938 1 95.81 194 LEU B N 1
ATOM 2980 C CA . LEU B 1 194 ? 0.653 16.766 20.891 1 95.81 194 LEU B CA 1
ATOM 2981 C C . LEU B 1 194 ? 1.372 17.203 19.609 1 95.81 194 LEU B C 1
ATOM 2983 O O . LEU B 1 194 ? 2.557 17.547 19.656 1 95.81 194 LEU B O 1
ATOM 2987 N N . LEU B 1 195 ? 0.668 17.156 18.516 1 95.56 195 LEU B N 1
ATOM 2988 C CA . LEU B 1 195 ? 1.232 17.562 17.234 1 95.56 195 LEU B CA 1
ATOM 2989 C C . LEU B 1 195 ? 1.693 19.016 17.281 1 95.56 195 LEU B C 1
ATOM 2991 O O . LEU B 1 195 ? 2.805 19.328 16.844 1 95.56 195 LEU B O 1
ATOM 2995 N N . LEU B 1 196 ? 0.887 19.859 17.844 1 92.31 196 LEU B N 1
ATOM 2996 C CA . LEU B 1 196 ? 1.132 21.297 17.891 1 92.31 196 LEU B CA 1
ATOM 2997 C C . LEU B 1 196 ? 2.256 21.625 18.859 1 92.31 196 LEU B C 1
ATOM 2999 O O . LEU B 1 196 ? 3.006 22.578 18.656 1 92.31 196 LEU B O 1
ATOM 3003 N N . LYS B 1 197 ? 2.336 20.859 19.906 1 88.38 197 LYS B N 1
ATOM 3004 C CA . LYS B 1 197 ? 3.414 21.062 20.859 1 88.38 197 LYS B CA 1
ATOM 3005 C C . LYS B 1 197 ? 4.781 20.875 20.203 1 88.38 197 LYS B C 1
ATOM 3007 O O . LYS B 1 197 ? 5.734 21.578 20.531 1 88.38 197 LYS B O 1
ATOM 3012 N N . GLY B 1 198 ? 4.848 19.984 19.281 1 83.94 198 GLY B N 1
ATOM 3013 C CA . GLY B 1 198 ? 6.094 19.719 18.578 1 83.94 198 GLY B CA 1
ATOM 3014 C C . GLY B 1 198 ? 6.473 20.797 17.594 1 83.94 198 GLY B C 1
ATOM 3015 O O . GLY B 1 198 ? 7.625 20.891 17.172 1 83.94 198 GLY B O 1
ATOM 3016 N N . LEU B 1 199 ? 5.516 21.609 17.219 1 83.44 199 LEU B N 1
ATOM 3017 C CA . LEU B 1 199 ? 5.77 22.672 16.25 1 83.44 199 LEU B CA 1
ATOM 3018 C C . LEU B 1 199 ? 6.281 23.938 16.938 1 83.44 199 LEU B C 1
ATOM 3020 O O . LEU B 1 199 ? 6.828 24.828 16.297 1 83.44 199 LEU B O 1
ATOM 3024 N N . GLN B 1 200 ? 5.953 24.156 18.141 1 72 200 GLN B N 1
ATOM 3025 C CA . GLN B 1 200 ? 6.352 25.344 18.891 1 72 200 GLN B CA 1
ATOM 3026 C C . GLN B 1 200 ? 7.824 25.281 19.281 1 72 200 GLN B C 1
ATOM 3028 O O . GLN B 1 200 ? 8.445 26.297 19.562 1 72 200 GLN B O 1
ATOM 3033 N N . HIS B 1 201 ? 8.445 24.141 19.219 1 57.19 201 HIS B N 1
ATOM 3034 C CA . HIS B 1 201 ? 9.844 24.094 19.625 1 57.19 201 HIS B CA 1
ATOM 3035 C C . HIS B 1 201 ? 10.766 24.047 18.406 1 57.19 201 HIS B C 1
ATOM 3037 O O . HIS B 1 201 ? 10.414 23.469 17.375 1 57.19 201 HIS B O 1
#

Sequence (402 aa):
MNAPSCSTPAALIVGTVRTSNNGDGLAAWLMARFNCVANSNTKLVLASELMELPLPIGPVMDPVIAAAIGSPQEYADPAVQAWSWAVTATPAIVILTPQYNWGYPGQLKNLLDHLYSEWKEKPVVLVTYGGHGGSKCAEQLQVVLSGGFHMNVVAHVGISLPKEFIRSSERIDVVDVPSFLAEYETQVDEAFALLLKGLQHMNAPSCSTPAALIVGTVRTSNNGDGLAAWLMARFNCVANSNTKLVLASELMELPLPIGPVMDPVIAAAIGSPQEYADPAVQAWSWAVTATPAIVILTPQYNWGYPGQLKNLLDHLYSEWKEKPVVLVTYGGHGGSKCAEQLQVVLSGGFHMNVVAHVGISLPKEFIRSSERIDVVDVPSFLAEYETQVDEAFALLLKGLQH